Protein AF-A0AAN6RJF8-F1 (afdb_monomer)

Radius of gyration: 37.93 Å; Cα contacts (8 Å, |Δi|>4): 288; chains: 1; bounding box: 96×67×134 Å

Nearest PDB structures (foldseek):
  6ixe-assembly1_A  TM=3.660E-01  e=4.365E+00  Homo sapiens
  8i4v-assembly1_B  TM=2.829E-01  e=4.608E+00  Saccharomyces cerevisiae S288C
  8i7o-assembly1_C7  TM=2.568E-01  e=8.845E+00  Mus musculus

Secondary structure (DSSP, 8-state):
--PPPP----------------------------------PPPPPPP-SPPPHHHHHHHHTS-HHHHHHHHHHHHHHHHHHHHHHHHHHHHHHHHHHHHHHHHHHHTTTSSGGGHHHHHHHHHHHHHHHHHHHHHHHHHHHHHHHHHHHHHHHHHHHHHHHHHHHHHHHHHHHHHHHHHHHHHHHHHHT--S-------SPSPPPPTT-----PPPHHHHHHHHHHHHHHHHHTS-HIIIIIT-HHHHHHHHHHHHHHHTTSSPPPPGGGG-BTTBSPPTTTT------S-----------------SB-TTT-SBPSSEEEESSSS-EEEHHHHHHHHHH---B-TTS-B-EE-SSTT---EE-GGGEEE-HHHHHHHHHHHHHHHHHHHHHHHHTTTT--PPP----------------------

Solvent-accessible surface area (backbone atoms only — not comparable to full-atom values): 26946 Å² total; per-residue (Å²): 137,88,82,82,86,85,81,89,88,85,80,90,85,84,90,83,87,85,87,82,89,84,85,90,86,90,78,94,74,86,84,75,94,78,74,88,70,83,76,77,72,76,79,87,75,60,42,63,69,62,79,49,72,70,53,53,50,53,55,70,66,64,62,66,64,64,41,53,49,48,40,54,49,24,52,55,49,43,52,49,46,38,51,51,51,25,53,54,36,42,53,50,48,54,49,50,54,52,50,55,55,50,47,62,38,39,78,71,71,43,80,59,90,55,47,68,62,54,56,51,51,48,55,55,48,52,54,52,48,53,53,50,50,54,52,44,52,53,49,43,53,51,31,52,51,51,32,52,50,37,52,43,52,53,54,34,52,51,49,46,63,72,43,45,59,64,49,40,48,51,52,50,52,51,45,52,50,50,54,54,54,52,57,53,54,66,55,68,76,61,80,74,92,74,93,75,87,74,69,95,63,83,71,85,73,52,92,84,70,72,67,52,73,42,86,39,72,67,52,56,43,51,53,49,42,47,51,57,46,52,60,57,69,70,47,51,67,42,75,64,38,40,78,30,67,68,52,42,50,35,51,53,42,45,44,42,36,72,47,47,87,80,55,82,83,74,60,52,74,64,58,33,47,102,88,38,70,52,60,94,76,65,80,55,95,81,70,92,81,88,86,87,90,81,86,91,79,93,72,78,79,70,83,81,79,78,74,68,50,16,86,84,75,72,39,70,57,86,49,39,24,29,40,80,87,47,99,53,60,33,34,48,71,60,54,52,50,48,26,71,69,37,88,46,61,47,99,87,73,48,45,24,30,64,43,87,55,89,95,42,84,54,75,40,38,76,88,41,49,40,79,36,68,64,62,52,47,54,50,52,54,50,52,50,52,53,51,51,52,52,56,54,54,63,61,63,70,69,76,75,72,85,72,82,84,82,88,81,88,81,92,77,89,82,81,87,78,89,84,82,89,83,87,85,84,90,131

Sequence (427 aa):
MSSRRRQSTAMNTPSRSSATVISGSSGPRRVAVGSTEDVELPPYRKPSHTLTDAAKTKLRELNDRAIGQSKENSRKAGDRITEAAALVLDALRDRQEAVAKERTKWDKGIDLDNREDEEGQLVFLEEQVDDYMKKSEEAMRAVIDNDMAAQRIEDSLKWLRDHAPGQLERDFASQRTQLQSQARRTQTDNSDGTQVSVGPTPGPTPLDGSRPSLTGTSEMYAEYVNRRRDEYTSISFSGRYSRNEAYTNFKKMVHDAKYGDDRPLPHPDTWFTETGSPAPGVTGHGTNDDDDDDDDDDIVVERATTSIRCPLTFQSFKEPFTSSKCPHTFEQHAIFELIRKSSVRLRGGEKAVTCPVTGCDQLLTVNDLRKDPIIVRKIKRMQREEARKAEELDAEDEDFSISPQPNRASQAQIKMSSSSRLQAPLA

InterPro domains:
  IPR004181 Zinc finger, MIZ-type [PF11789] (297-361)
  IPR004181 Zinc finger, MIZ-type [PS51044] (295-384)
  IPR004181 Zinc finger, MIZ-type [cd16651] (308-381)
  IPR013083 Zinc finger, RING/FYVE/PHD-type [G3DSA:3.30.40.10] (3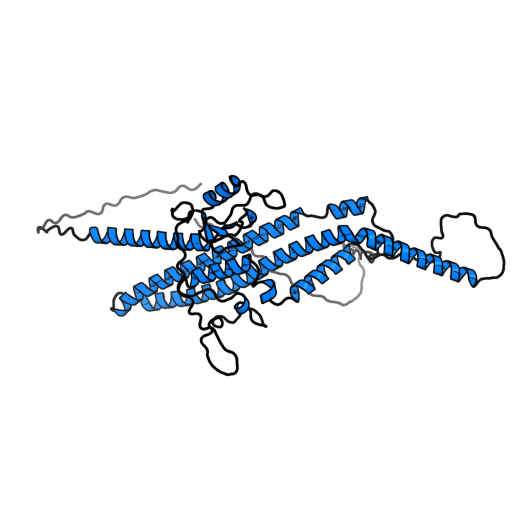02-396)
  IPR026846 E3 SUMO-protein ligase Nse2 (Mms21) [PTHR21330] (35-391)

Foldseek 3Di:
DDDDDDDDDDDDDDDDDDDDDDDDDDDDDDDDPDDPPPPPDPPDAFDQAFDDPVNLVVLVVPDPPVLVVQLVVLVVQLVVLLVVLLVLLLVLVVLVVVLVVVVVCVVVVHPVPCNVVSVVVSVVSVVVSVVSNVVSLVSNLVSLVSNLLSVLLVVLSVCLSVPVRVVQVVQSVVVVVVVVVVVVVVVVVPPPDDDDPDDPDPDDCPPVNDGRRGQDSVNSSVVSSVVSVVVQVPDAPLRRQLPDPSNVLSQVSNCCSNQNLNDDRQRSNQQADRVGGPDVPPSDPPDDDDDDDDDDDPPPPDRDDDDQAAPQPRHGEPWWKAFPFDRHIHHPVRLVVVQVPAPDADDPRFGWDADPDPPGRDTDGPVRIDTDVSSVVVVVVVVVVVVVVVVVVVVVVVPPPPDDDDDDDDDDDDDDDDDDDDDDDDD

Organism: NCBI:txid1892770

Mean predicted aligned error: 16.49 Å

Structure (mmCIF, N/CA/C/O backbone):
data_AF-A0AAN6RJF8-F1
#
_entry.id   AF-A0AAN6RJF8-F1
#
loop_
_atom_site.group_PDB
_atom_site.id
_atom_site.type_symbol
_atom_site.label_atom_id
_atom_site.label_alt_id
_atom_site.label_comp_id
_atom_site.label_asym_id
_atom_site.label_entity_id
_atom_site.label_seq_id
_atom_site.pdbx_PDB_ins_code
_atom_site.Cartn_x
_atom_site.Cartn_y
_atom_site.Cartn_z
_atom_site.occupancy
_atom_site.B_iso_or_equiv
_atom_site.auth_seq_id
_atom_site.auth_comp_id
_atom_site.auth_asym_id
_atom_site.auth_atom_id
_atom_site.pdbx_PDB_model_num
ATOM 1 N N . MET A 1 1 ? 28.343 -2.638 43.972 1.00 41.00 1 MET A N 1
ATOM 2 C CA . MET A 1 1 ? 29.067 -2.977 42.730 1.00 41.00 1 MET A CA 1
ATOM 3 C C . MET A 1 1 ? 28.350 -2.285 41.590 1.00 41.00 1 MET A C 1
ATOM 5 O O . MET A 1 1 ? 27.262 -2.697 41.222 1.00 41.00 1 MET A O 1
ATOM 9 N N . SER A 1 2 ? 28.900 -1.160 41.140 1.00 36.62 2 SER A N 1
ATOM 10 C CA . SER A 1 2 ? 28.304 -0.307 40.110 1.00 36.62 2 SER A CA 1
ATOM 11 C C . SER A 1 2 ? 28.815 -0.730 38.738 1.00 36.62 2 SER A C 1
ATOM 13 O O . SER A 1 2 ? 30.004 -0.575 38.460 1.00 36.62 2 SER A O 1
ATOM 15 N N . SER A 1 3 ? 27.941 -1.241 37.873 1.00 36.78 3 SER A N 1
ATOM 16 C CA . SER A 1 3 ? 28.262 -1.503 36.469 1.00 36.78 3 SER A CA 1
ATOM 17 C C . SER A 1 3 ? 27.795 -0.332 35.598 1.00 36.78 3 SER A C 1
ATOM 19 O O . SER A 1 3 ? 26.637 0.080 35.591 1.00 36.78 3 SER A O 1
ATOM 21 N N . ARG A 1 4 ? 28.773 0.266 34.914 1.00 38.62 4 ARG A N 1
ATOM 22 C CA . ARG A 1 4 ? 28.665 1.477 34.098 1.00 38.62 4 ARG A CA 1
ATOM 23 C C . ARG A 1 4 ? 27.976 1.186 32.762 1.00 38.62 4 ARG A C 1
ATOM 25 O O . ARG A 1 4 ? 28.413 0.309 32.022 1.00 38.62 4 ARG A O 1
ATOM 32 N N . ARG A 1 5 ? 26.976 2.004 32.420 1.00 34.19 5 ARG A N 1
ATOM 33 C CA . ARG A 1 5 ? 26.456 2.174 31.054 1.00 34.19 5 ARG A CA 1
ATOM 34 C C . ARG A 1 5 ? 27.504 2.902 30.200 1.00 34.19 5 ARG A C 1
ATOM 36 O O . ARG A 1 5 ? 28.011 3.941 30.615 1.00 34.19 5 ARG A O 1
ATOM 43 N N . ARG A 1 6 ? 27.820 2.375 29.013 1.00 36.59 6 ARG A N 1
ATOM 44 C CA . ARG A 1 6 ? 28.568 3.090 27.964 1.00 36.59 6 ARG A CA 1
ATOM 45 C C . ARG A 1 6 ? 27.560 3.726 27.007 1.00 36.59 6 ARG A C 1
ATOM 47 O O . ARG A 1 6 ? 26.787 3.006 26.387 1.00 36.59 6 ARG A O 1
ATOM 54 N N . GLN A 1 7 ? 27.573 5.051 26.904 1.00 34.94 7 GLN A N 1
ATOM 55 C CA . GLN A 1 7 ? 26.915 5.801 25.834 1.00 34.94 7 GLN A CA 1
ATOM 56 C C . GLN A 1 7 ? 27.998 6.332 24.893 1.00 34.94 7 GLN A C 1
ATOM 58 O O . GLN A 1 7 ? 29.001 6.882 25.348 1.00 34.94 7 GLN A O 1
ATOM 63 N N . SER A 1 8 ? 27.805 6.115 23.596 1.00 36.53 8 SER A N 1
ATOM 64 C CA . SER A 1 8 ? 28.681 6.593 22.530 1.00 36.53 8 SER A CA 1
ATOM 65 C C . SER A 1 8 ? 28.270 8.006 22.121 1.00 36.53 8 SER A C 1
ATOM 67 O O . SER A 1 8 ? 27.115 8.241 21.779 1.00 36.53 8 SER A O 1
ATOM 69 N N . THR A 1 9 ? 29.221 8.935 22.140 1.00 35.50 9 THR A N 1
ATOM 70 C CA . THR A 1 9 ? 29.076 10.319 21.677 1.00 35.50 9 THR A CA 1
ATOM 71 C C . THR A 1 9 ? 29.730 10.473 20.306 1.00 35.50 9 THR A C 1
ATOM 73 O O . THR A 1 9 ? 30.953 10.390 20.202 1.00 35.50 9 THR A O 1
ATOM 76 N N . ALA A 1 10 ? 28.942 10.735 19.267 1.00 32.00 10 ALA A N 1
ATOM 77 C CA . ALA A 1 10 ? 29.440 11.290 18.012 1.00 32.00 10 ALA A CA 1
ATOM 78 C C . ALA A 1 10 ? 28.406 12.290 17.481 1.00 32.00 10 ALA A C 1
ATOM 80 O O . ALA A 1 10 ? 27.267 11.925 17.207 1.00 32.00 10 ALA A O 1
ATOM 81 N N . MET A 1 11 ? 28.813 13.556 17.404 1.00 34.03 11 MET A N 1
ATOM 82 C CA . MET A 1 11 ? 28.054 14.673 16.843 1.00 34.03 11 MET A CA 1
ATOM 83 C C . MET A 1 11 ? 28.768 15.213 15.599 1.00 34.03 11 MET A C 1
ATOM 85 O O . MET A 1 11 ? 29.987 15.103 15.469 1.00 34.03 11 MET A O 1
ATOM 89 N N . ASN A 1 12 ? 27.941 15.781 14.722 1.00 30.94 12 ASN A N 1
ATOM 90 C CA . ASN A 1 12 ? 28.186 16.329 13.388 1.00 30.94 12 ASN A CA 1
ATOM 91 C C . ASN A 1 12 ? 29.358 17.315 13.259 1.00 30.94 12 ASN A C 1
ATOM 93 O O . ASN A 1 12 ? 29.600 18.136 14.141 1.00 30.94 12 ASN A O 1
ATOM 97 N N . THR A 1 13 ? 29.957 17.352 12.067 1.00 33.59 13 THR A N 1
ATOM 98 C CA . THR A 1 13 ? 30.764 18.482 11.585 1.00 33.59 13 THR A CA 1
ATOM 99 C C . THR A 1 13 ? 30.088 19.164 10.386 1.00 33.59 13 THR A C 1
ATOM 101 O O . THR A 1 13 ? 29.632 18.475 9.472 1.00 33.59 13 THR A O 1
ATOM 104 N N . PRO A 1 14 ? 30.017 20.510 10.358 1.00 35.81 14 PRO A N 1
ATOM 105 C CA . PRO A 1 14 ? 29.601 21.271 9.191 1.00 35.81 14 PRO A CA 1
ATOM 106 C C . PRO A 1 14 ? 30.795 21.808 8.386 1.00 35.81 14 PRO A C 1
ATOM 108 O O . PRO A 1 14 ? 31.894 22.038 8.888 1.00 35.81 14 PRO A O 1
ATOM 111 N N . SER A 1 15 ? 30.508 22.044 7.112 1.00 39.16 15 SER A N 1
ATOM 112 C CA . SER A 1 15 ? 31.285 22.727 6.078 1.00 39.16 15 SER A CA 1
ATOM 113 C C . SER A 1 15 ? 31.566 24.205 6.373 1.00 39.16 15 SER A C 1
ATOM 115 O O . SER A 1 15 ? 30.646 24.907 6.797 1.00 39.16 15 SER A O 1
ATOM 117 N N . ARG A 1 16 ? 32.748 24.722 5.989 1.00 30.44 16 ARG A N 1
ATOM 118 C CA . ARG A 1 16 ? 32.872 26.073 5.403 1.00 30.44 16 ARG A CA 1
ATOM 119 C C . ARG A 1 16 ? 34.240 26.383 4.780 1.00 30.44 16 ARG A C 1
ATOM 121 O O . ARG A 1 16 ? 35.288 26.018 5.296 1.00 30.44 16 ARG A O 1
ATOM 128 N N . SER A 1 17 ? 34.141 27.104 3.671 1.00 34.91 17 SER A N 1
ATOM 129 C CA . SER A 1 17 ? 35.144 27.731 2.811 1.00 34.91 17 SER A CA 1
ATOM 130 C C . SER A 1 17 ? 36.029 28.748 3.537 1.00 34.91 17 SER A C 1
ATOM 132 O O . SER A 1 17 ? 35.565 29.360 4.497 1.00 34.91 17 SER A O 1
ATOM 134 N N . SER A 1 18 ? 37.220 29.046 3.001 1.00 30.62 18 SER A N 1
ATOM 135 C CA . SER A 1 18 ? 37.802 30.403 3.014 1.00 30.62 18 SER A CA 1
ATOM 136 C C . SER A 1 18 ? 38.970 30.544 2.039 1.00 30.62 18 SER A C 1
ATOM 138 O O . SER A 1 18 ? 39.808 29.657 1.905 1.00 30.62 18 SER A O 1
ATOM 140 N N . ALA A 1 19 ? 38.987 31.691 1.368 1.00 29.66 19 ALA A N 1
ATOM 141 C CA . ALA A 1 19 ? 40.028 32.162 0.476 1.00 29.66 19 ALA A CA 1
ATOM 142 C C . ALA A 1 19 ? 41.112 32.967 1.224 1.00 29.66 19 ALA A C 1
ATOM 144 O O . ALA A 1 19 ? 40.886 33.467 2.324 1.00 29.66 19 ALA A O 1
ATOM 145 N N . THR A 1 20 ? 42.216 33.176 0.500 1.00 29.23 20 THR A N 1
ATOM 146 C CA . THR A 1 20 ? 43.108 34.352 0.524 1.00 29.23 20 THR A CA 1
ATOM 147 C C . THR A 1 20 ? 44.430 34.278 1.310 1.00 29.23 20 THR A C 1
ATOM 149 O O . THR A 1 20 ? 44.488 34.507 2.509 1.00 29.23 20 THR A O 1
ATOM 152 N N . VAL A 1 21 ? 45.493 34.007 0.532 1.00 32.34 21 VAL A N 1
ATOM 153 C CA . VAL A 1 21 ? 46.765 34.754 0.335 1.00 32.34 21 VAL A CA 1
ATOM 154 C C . VAL A 1 21 ? 47.452 35.409 1.550 1.00 32.34 21 VAL A C 1
ATOM 156 O O . VAL A 1 21 ? 46.887 36.305 2.162 1.00 32.34 21 VAL A O 1
ATOM 159 N N . ILE A 1 22 ? 48.739 35.081 1.774 1.00 29.31 22 ILE A N 1
ATOM 160 C CA . ILE A 1 22 ? 49.901 36.008 1.724 1.00 29.31 22 ILE A CA 1
ATOM 161 C C . ILE A 1 22 ? 51.229 35.225 1.776 1.00 29.31 22 ILE A C 1
ATOM 163 O O . ILE A 1 22 ? 51.397 34.256 2.511 1.00 29.31 22 ILE A O 1
ATOM 167 N N . SER A 1 23 ? 52.151 35.677 0.929 1.00 32.28 23 SER A N 1
ATOM 168 C CA . SER A 1 23 ? 53.489 35.174 0.626 1.00 32.28 23 SER A CA 1
ATOM 169 C C . SER A 1 23 ? 54.519 35.227 1.766 1.00 32.28 23 SER A C 1
ATOM 171 O O . SER A 1 23 ? 54.575 36.197 2.513 1.00 32.28 23 SER A O 1
ATOM 173 N N . GLY A 1 24 ? 55.475 34.287 1.710 1.00 30.91 24 GLY A N 1
ATOM 174 C CA . GLY A 1 24 ? 56.903 34.626 1.598 1.00 30.91 24 GLY A CA 1
ATOM 175 C C . GLY A 1 24 ? 57.813 34.414 2.816 1.00 30.91 24 GLY A C 1
ATOM 176 O O . GLY A 1 24 ? 57.967 35.309 3.637 1.00 30.91 24 GLY A O 1
ATOM 177 N N . SER A 1 25 ? 58.544 33.293 2.855 1.00 30.56 25 SER A N 1
ATOM 178 C CA . SER A 1 25 ? 60.027 33.241 2.875 1.00 30.56 25 SER A CA 1
ATOM 179 C C . SER A 1 25 ? 60.560 31.862 3.301 1.00 30.56 25 SER A C 1
ATOM 181 O O . SER A 1 25 ? 59.915 31.097 4.012 1.00 30.56 25 SER A O 1
ATOM 183 N N . SER A 1 26 ? 61.727 31.528 2.754 1.00 42.31 26 SER A N 1
ATOM 184 C CA . SER A 1 26 ? 62.276 30.186 2.560 1.00 42.31 26 SER A CA 1
ATOM 185 C C . SER A 1 26 ? 62.943 29.545 3.784 1.00 42.31 26 SER A C 1
ATOM 187 O O . SER A 1 26 ? 63.696 30.189 4.507 1.00 42.31 26 SER A O 1
ATOM 189 N N . GLY A 1 27 ? 62.800 28.221 3.899 1.00 32.09 27 GLY A N 1
ATOM 190 C CA . GLY A 1 27 ? 63.659 27.339 4.698 1.00 32.09 27 GLY A CA 1
ATOM 191 C C . GLY A 1 27 ? 63.389 25.859 4.364 1.00 32.09 27 GLY A C 1
ATOM 192 O O . GLY A 1 27 ? 62.227 25.498 4.181 1.00 32.09 27 GLY A O 1
ATOM 193 N N . PRO A 1 28 ? 64.408 24.985 4.229 1.00 47.28 28 PRO A N 1
ATOM 194 C CA . PRO A 1 28 ? 64.231 23.668 3.624 1.00 47.28 28 PRO A CA 1
ATOM 195 C C . PRO A 1 28 ? 63.848 22.616 4.670 1.00 47.28 28 PRO A C 1
ATOM 197 O O . PRO A 1 28 ? 64.612 22.340 5.598 1.00 47.28 28 PRO A O 1
ATOM 200 N N . ARG A 1 29 ? 62.690 21.961 4.513 1.00 37.16 29 ARG A N 1
ATOM 201 C CA . ARG A 1 29 ? 62.406 20.723 5.253 1.00 37.16 29 ARG A CA 1
ATOM 202 C C . ARG A 1 29 ? 61.344 19.862 4.570 1.00 37.16 29 ARG A C 1
ATOM 204 O O . ARG A 1 29 ? 60.226 20.307 4.368 1.00 37.16 29 ARG A O 1
ATOM 211 N N . ARG A 1 30 ? 61.750 18.623 4.257 1.00 44.97 30 ARG A N 1
ATOM 212 C CA . ARG A 1 30 ? 60.954 17.404 4.000 1.00 44.97 30 ARG A CA 1
ATOM 213 C C . ARG A 1 30 ? 59.511 17.635 3.522 1.00 44.97 30 ARG A C 1
ATOM 215 O O . ARG A 1 30 ? 58.618 17.805 4.345 1.00 44.97 30 ARG A O 1
ATOM 222 N N . VAL A 1 31 ? 59.274 17.508 2.217 1.00 39.69 31 VAL A N 1
ATOM 223 C CA . VAL A 1 31 ? 57.906 17.446 1.686 1.00 39.69 31 VAL A CA 1
ATOM 224 C C . VAL A 1 31 ? 57.404 16.009 1.787 1.00 39.69 31 VAL A C 1
ATOM 226 O O . VAL A 1 31 ? 57.892 15.103 1.114 1.00 39.69 31 VAL A O 1
ATOM 229 N N . ALA A 1 32 ? 56.456 15.820 2.700 1.00 41.59 32 ALA A N 1
ATOM 230 C CA . ALA A 1 32 ? 55.579 14.668 2.755 1.00 41.59 32 ALA A CA 1
ATOM 231 C C . ALA A 1 32 ? 54.786 14.583 1.444 1.00 41.59 32 ALA A C 1
ATOM 233 O O . ALA A 1 32 ? 54.193 15.567 1.009 1.00 41.59 32 ALA A O 1
ATOM 234 N N . VAL A 1 33 ? 54.787 13.409 0.817 1.00 44.66 33 VAL A N 1
ATOM 235 C CA . VAL A 1 33 ? 53.944 13.107 -0.343 1.00 44.66 33 VAL A CA 1
ATOM 236 C C . VAL A 1 33 ? 52.505 13.022 0.158 1.00 44.66 33 VAL A C 1
ATOM 238 O O . VAL A 1 33 ? 52.091 12.020 0.735 1.00 44.66 33 VAL A O 1
ATOM 241 N N . GLY A 1 34 ? 51.785 14.126 0.012 1.00 49.22 34 GLY A N 1
ATOM 242 C CA . GLY A 1 34 ? 50.397 14.280 0.412 1.00 49.22 34 GLY A CA 1
ATOM 243 C C . GLY A 1 34 ? 49.749 15.377 -0.415 1.00 49.22 34 GLY A C 1
ATOM 244 O O . GLY A 1 34 ? 49.727 16.533 -0.009 1.00 49.22 34 GLY A O 1
ATOM 245 N N . SER A 1 35 ? 49.218 14.996 -1.569 1.00 43.91 35 SER A N 1
ATOM 246 C CA . SER A 1 35 ? 48.208 15.755 -2.298 1.00 43.91 35 SER A CA 1
ATOM 247 C C . SER A 1 35 ? 47.303 14.736 -2.977 1.00 43.91 35 SER A C 1
ATOM 249 O O . SER A 1 35 ? 47.696 14.085 -3.941 1.00 43.91 35 SER A O 1
ATOM 251 N N . THR A 1 36 ? 46.105 14.549 -2.427 1.00 52.03 36 THR A N 1
ATOM 252 C CA . THR A 1 36 ? 44.966 14.049 -3.193 1.00 52.03 36 THR A CA 1
ATOM 253 C C . THR A 1 36 ? 44.717 15.078 -4.283 1.00 52.03 36 THR A C 1
ATOM 255 O O . THR A 1 36 ? 44.088 16.104 -4.034 1.00 52.03 36 THR A O 1
ATOM 258 N N . GLU A 1 37 ? 45.311 14.860 -5.452 1.00 58.00 37 GLU A N 1
ATOM 259 C CA . GLU A 1 37 ? 44.868 15.538 -6.658 1.00 58.00 37 GLU A CA 1
ATOM 260 C C . GLU A 1 37 ? 43.373 15.235 -6.797 1.00 58.00 37 GLU A C 1
ATOM 262 O O . GLU A 1 37 ? 42.974 14.067 -6.808 1.00 58.00 37 GLU A O 1
ATOM 267 N N . ASP A 1 38 ? 42.543 16.278 -6.835 1.00 59.53 38 ASP A N 1
ATOM 268 C CA . ASP A 1 38 ? 41.212 16.177 -7.421 1.00 59.53 38 ASP A CA 1
ATOM 269 C C . ASP A 1 38 ? 41.430 15.722 -8.866 1.00 59.53 38 ASP A C 1
ATOM 271 O O . ASP A 1 38 ? 41.758 16.515 -9.749 1.00 59.53 38 ASP A O 1
ATOM 275 N N . VAL A 1 39 ? 41.352 14.410 -9.093 1.00 69.31 39 VAL A N 1
ATOM 276 C CA . VAL A 1 39 ? 41.409 13.828 -10.429 1.00 69.31 39 VAL A CA 1
ATOM 277 C C . VAL A 1 39 ? 40.108 14.223 -11.113 1.00 69.31 39 VAL A C 1
ATOM 279 O O . VAL A 1 39 ? 39.098 13.525 -11.007 1.00 69.31 39 VAL A O 1
ATOM 282 N N . GLU A 1 40 ? 40.115 15.377 -11.776 1.00 77.06 40 GLU A N 1
ATOM 283 C CA . GLU A 1 40 ? 39.013 15.810 -12.621 1.00 77.06 40 GLU A CA 1
ATOM 284 C C . GLU A 1 40 ? 38.859 14.773 -13.740 1.00 77.06 40 GLU A C 1
ATOM 286 O O . GLU A 1 40 ? 39.711 14.626 -14.622 1.00 77.06 40 GLU A O 1
ATOM 291 N N . LEU A 1 41 ? 37.804 13.959 -13.638 1.00 81.00 41 LEU A N 1
ATOM 292 C CA . LEU A 1 41 ? 37.512 12.937 -14.633 1.00 81.00 41 LEU A CA 1
ATOM 293 C C . LEU A 1 41 ? 37.301 13.622 -15.987 1.00 81.00 41 LEU A C 1
ATOM 295 O O . LEU A 1 41 ? 36.639 14.662 -16.049 1.00 81.00 41 LEU A O 1
ATOM 299 N N . PRO A 1 42 ? 37.815 13.044 -17.087 1.00 83.00 42 PRO A N 1
ATOM 300 C CA . PRO A 1 42 ? 37.590 13.610 -18.402 1.00 83.00 42 PRO A CA 1
ATOM 301 C C . PRO A 1 42 ? 36.083 13.719 -18.675 1.00 83.00 42 PRO A C 1
ATOM 303 O O . PRO A 1 42 ? 35.312 12.851 -18.242 1.00 83.00 42 PRO A O 1
ATOM 306 N N . PRO A 1 43 ? 35.650 14.752 -19.417 1.00 81.00 43 PRO A N 1
ATOM 307 C CA . PRO A 1 43 ? 34.243 14.946 -19.725 1.00 81.00 43 PRO A CA 1
ATOM 308 C C . PRO A 1 43 ? 33.684 13.704 -20.420 1.00 81.00 43 PRO A C 1
ATOM 310 O O . PRO A 1 43 ? 34.308 13.134 -21.322 1.00 81.00 43 PRO A O 1
ATOM 313 N N . TYR A 1 44 ? 32.498 13.275 -19.986 1.00 80.75 44 TYR A N 1
ATOM 314 C CA . TYR A 1 44 ? 31.849 12.090 -20.531 1.00 80.75 44 TYR A CA 1
ATOM 315 C C . TYR A 1 44 ? 31.677 12.221 -22.048 1.00 80.75 44 TYR A C 1
ATOM 317 O O . TYR A 1 44 ? 31.053 13.160 -22.547 1.00 80.75 44 TYR A O 1
ATOM 325 N N . ARG A 1 45 ? 32.211 11.245 -22.790 1.00 82.62 45 ARG A N 1
ATOM 326 C CA . ARG A 1 45 ? 32.070 11.177 -24.243 1.00 82.62 45 ARG A CA 1
ATOM 327 C C . ARG A 1 45 ? 30.941 10.222 -24.611 1.00 82.62 45 ARG A C 1
ATOM 329 O O . ARG A 1 45 ? 30.973 9.049 -24.238 1.00 82.62 45 ARG A O 1
ATOM 336 N N . LYS A 1 46 ? 29.978 10.718 -25.392 1.00 86.50 46 LYS A N 1
ATOM 337 C CA . LYS A 1 46 ? 28.858 9.917 -25.897 1.00 86.50 46 LYS A CA 1
ATOM 338 C C . LYS A 1 46 ? 29.346 8.724 -26.742 1.00 86.50 46 LYS A C 1
ATOM 340 O O . LYS A 1 46 ? 30.368 8.843 -27.432 1.00 86.50 46 LYS A O 1
ATOM 345 N N . PRO A 1 47 ? 28.645 7.573 -26.702 1.00 87.19 47 PRO A N 1
ATOM 346 C CA . PRO A 1 47 ? 28.989 6.418 -27.522 1.00 87.19 47 PRO A CA 1
ATOM 347 C C . PRO A 1 47 ? 29.005 6.769 -29.010 1.00 87.19 47 PRO A C 1
ATOM 349 O O . PRO A 1 47 ? 28.124 7.464 -29.501 1.00 87.19 47 PRO A O 1
ATOM 352 N N . SER A 1 48 ? 29.997 6.260 -29.739 1.00 86.69 48 SER A N 1
ATOM 353 C CA . SER A 1 48 ? 30.110 6.478 -31.192 1.00 86.69 48 SER A CA 1
ATOM 354 C C . SER A 1 48 ? 29.691 5.278 -32.035 1.00 86.69 48 SER A C 1
ATOM 356 O O . SER A 1 48 ? 29.612 5.383 -33.255 1.00 86.69 48 SER A O 1
ATOM 358 N N . HIS A 1 49 ? 29.403 4.147 -31.392 1.00 87.00 49 HIS A N 1
ATOM 359 C CA . HIS A 1 49 ? 29.010 2.897 -32.029 1.00 87.00 49 HIS A CA 1
ATOM 360 C C . HIS A 1 49 ? 27.832 2.261 -31.291 1.00 87.00 49 HIS A C 1
ATOM 362 O O . HIS A 1 49 ? 27.582 2.557 -30.121 1.00 87.00 49 HIS A O 1
ATOM 368 N N . THR A 1 50 ? 27.115 1.390 -31.998 1.00 90.50 50 THR A N 1
ATOM 369 C CA . THR A 1 50 ? 25.962 0.647 -31.482 1.00 90.50 50 THR A CA 1
ATOM 370 C C . THR A 1 50 ? 26.372 -0.374 -30.417 1.00 90.50 50 THR A C 1
ATOM 372 O O . THR A 1 50 ? 27.554 -0.660 -30.208 1.00 90.50 50 THR A O 1
ATOM 375 N N . LEU A 1 51 ? 25.380 -0.945 -29.728 1.00 90.94 51 LEU A N 1
ATOM 376 C CA . LEU A 1 51 ? 25.617 -1.972 -28.715 1.00 90.94 51 LEU A CA 1
ATOM 377 C C . LEU A 1 51 ? 26.210 -3.241 -29.332 1.00 90.94 51 LEU A C 1
ATOM 379 O O . LEU A 1 51 ? 25.644 -3.811 -30.265 1.00 90.94 51 LEU A O 1
ATOM 383 N N . THR A 1 52 ? 27.309 -3.717 -28.751 1.00 93.19 52 THR A N 1
ATOM 384 C CA . THR A 1 52 ? 27.871 -5.038 -29.052 1.00 93.19 52 THR A CA 1
ATOM 385 C C . THR A 1 52 ? 26.985 -6.142 -28.478 1.00 93.19 52 THR A C 1
ATOM 387 O O . THR A 1 52 ? 26.256 -5.914 -27.512 1.00 93.19 52 THR A O 1
ATOM 390 N N . ASP A 1 53 ? 27.076 -7.364 -29.005 1.00 92.31 53 ASP A N 1
ATOM 391 C CA . ASP A 1 53 ? 26.298 -8.496 -28.477 1.00 92.31 53 ASP A CA 1
ATOM 392 C C . ASP A 1 53 ? 26.605 -8.771 -26.999 1.00 92.31 53 ASP A C 1
ATOM 394 O O . ASP A 1 53 ? 25.696 -9.012 -26.208 1.00 92.31 53 ASP A O 1
ATOM 398 N N . ALA A 1 54 ? 27.866 -8.611 -26.583 1.00 93.75 54 ALA A N 1
ATOM 399 C CA . ALA A 1 54 ? 28.250 -8.684 -25.175 1.00 93.75 54 ALA A CA 1
ATOM 400 C C . ALA A 1 54 ? 27.555 -7.607 -24.318 1.00 93.75 54 ALA A C 1
ATOM 402 O O . ALA A 1 54 ? 27.134 -7.887 -23.196 1.00 93.75 54 ALA A O 1
ATOM 403 N N . ALA A 1 55 ? 27.401 -6.381 -24.834 1.00 91.06 55 ALA A N 1
ATOM 404 C CA . ALA A 1 55 ? 26.669 -5.319 -24.146 1.00 91.06 55 ALA A CA 1
ATOM 405 C C . ALA A 1 55 ? 25.157 -5.598 -24.103 1.00 91.06 55 ALA A C 1
ATOM 407 O O . ALA A 1 55 ? 24.529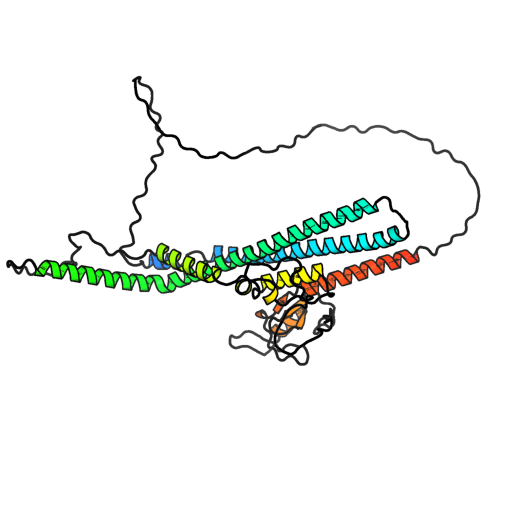 -5.366 -23.071 1.00 91.06 55 ALA A O 1
ATOM 408 N N . LYS A 1 56 ? 24.583 -6.156 -25.180 1.00 91.50 56 LYS A N 1
ATOM 409 C CA . LYS A 1 56 ? 23.178 -6.596 -25.229 1.00 91.50 56 LYS A CA 1
ATOM 410 C C . LYS A 1 56 ? 22.907 -7.685 -24.180 1.00 91.50 56 LYS A C 1
ATOM 412 O O . LYS A 1 56 ? 21.896 -7.611 -23.487 1.00 91.50 56 LYS A O 1
ATOM 417 N N . THR A 1 57 ? 23.817 -8.647 -24.004 1.00 91.19 57 THR A N 1
ATOM 418 C CA . THR A 1 57 ? 23.708 -9.681 -22.958 1.00 91.19 57 THR A CA 1
ATOM 419 C C . THR A 1 57 ? 23.793 -9.084 -21.555 1.00 91.19 57 THR A C 1
ATOM 421 O O . THR A 1 57 ? 22.898 -9.323 -20.750 1.00 91.19 57 THR A O 1
ATOM 424 N N . LYS A 1 58 ? 24.775 -8.215 -21.282 1.00 91.00 58 LYS A N 1
ATOM 425 C CA . LYS A 1 58 ? 24.883 -7.531 -19.979 1.00 91.00 58 LYS A CA 1
ATOM 426 C C . LYS A 1 58 ? 23.638 -6.718 -19.633 1.00 91.00 58 LYS A C 1
ATOM 428 O O . LYS A 1 58 ? 23.229 -6.679 -18.481 1.00 91.00 58 LYS A O 1
ATOM 433 N N . LEU A 1 59 ? 23.017 -6.087 -20.628 1.00 88.81 59 LEU A N 1
ATOM 434 C CA . LEU A 1 59 ? 21.780 -5.335 -20.442 1.00 88.81 59 LEU A CA 1
ATOM 435 C C . LEU A 1 59 ? 20.598 -6.250 -20.088 1.00 88.81 59 LEU A C 1
ATOM 437 O O . LEU A 1 59 ? 19.731 -5.865 -19.309 1.00 88.81 59 LEU A O 1
ATOM 441 N N . ARG A 1 60 ? 20.572 -7.482 -20.610 1.00 86.38 60 ARG A N 1
ATOM 442 C CA . ARG A 1 60 ? 19.583 -8.495 -20.208 1.00 86.38 60 ARG A CA 1
ATOM 443 C C . ARG A 1 60 ? 19.789 -8.965 -18.772 1.00 86.38 60 ARG A C 1
ATOM 445 O O . ARG A 1 60 ? 18.799 -9.202 -18.097 1.00 86.38 60 ARG A O 1
ATOM 452 N N . GLU A 1 61 ? 21.035 -9.036 -18.319 1.00 87.50 61 GLU A N 1
ATOM 453 C CA . GLU A 1 61 ? 21.421 -9.466 -16.969 1.00 87.50 61 GLU A CA 1
ATOM 454 C C . GLU A 1 61 ? 21.263 -8.375 -15.894 1.00 87.50 61 GLU A C 1
ATOM 456 O O . GLU A 1 61 ? 21.515 -8.638 -14.715 1.00 87.50 61 GLU A O 1
ATOM 461 N N . LEU A 1 62 ? 20.851 -7.153 -16.260 1.00 85.19 62 LEU A N 1
ATOM 462 C CA . LEU A 1 62 ? 20.646 -6.061 -15.307 1.00 85.19 62 LEU A CA 1
ATOM 463 C C . LEU A 1 62 ? 19.473 -6.349 -14.353 1.00 85.19 62 LEU A C 1
ATOM 465 O O . LEU A 1 62 ? 18.330 -6.005 -14.608 1.00 85.19 62 LEU A O 1
ATOM 469 N N . ASN A 1 63 ? 19.841 -6.950 -13.224 1.00 71.75 63 ASN A N 1
ATOM 470 C CA . ASN A 1 63 ? 19.246 -6.919 -11.888 1.00 71.75 63 ASN A CA 1
ATOM 471 C C . ASN A 1 63 ? 17.714 -7.019 -11.729 1.00 71.75 63 ASN A C 1
ATOM 473 O O . ASN A 1 63 ? 17.083 -6.124 -11.169 1.00 71.75 63 ASN A O 1
ATOM 477 N N . ASP A 1 64 ? 17.162 -8.198 -12.011 1.00 75.12 64 ASP A N 1
ATOM 478 C CA . ASP A 1 64 ? 15.789 -8.556 -11.615 1.00 75.12 64 ASP A CA 1
ATOM 479 C C . ASP A 1 64 ? 15.666 -8.884 -10.103 1.00 75.12 64 ASP A C 1
ATOM 481 O O . ASP A 1 64 ? 14.616 -8.700 -9.482 1.00 75.12 64 ASP A O 1
ATOM 485 N N . ARG A 1 65 ? 16.750 -9.349 -9.456 1.00 83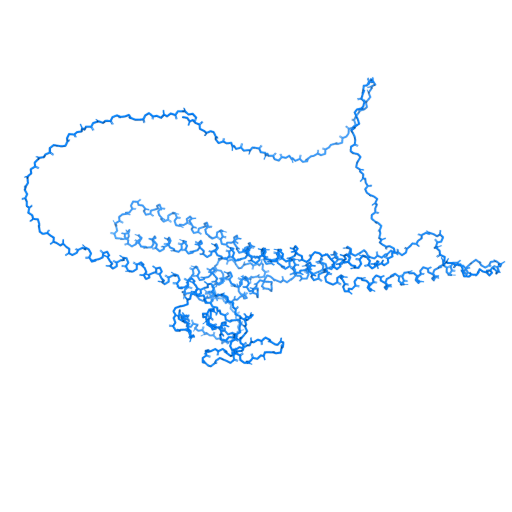.81 65 ARG A N 1
ATOM 486 C CA . ARG A 1 65 ? 16.703 -9.864 -8.071 1.00 83.81 65 ARG A CA 1
ATOM 487 C C . ARG A 1 65 ? 16.505 -8.771 -7.020 1.00 83.81 65 ARG A C 1
ATOM 489 O O . ARG A 1 65 ? 15.708 -8.965 -6.103 1.00 83.81 65 ARG A O 1
ATOM 496 N N . ALA A 1 66 ? 17.232 -7.655 -7.107 1.00 85.62 66 ALA A N 1
ATOM 497 C CA . ALA A 1 66 ? 17.088 -6.581 -6.119 1.00 85.62 66 ALA A CA 1
ATOM 498 C C . ALA A 1 66 ? 15.722 -5.891 -6.233 1.00 85.62 66 ALA A C 1
ATOM 500 O O . ALA A 1 66 ? 15.142 -5.515 -5.219 1.00 85.62 66 ALA A O 1
ATOM 501 N N . ILE A 1 67 ? 15.182 -5.789 -7.453 1.00 89.06 67 ILE A N 1
ATOM 502 C CA . ILE A 1 67 ? 13.833 -5.267 -7.701 1.00 89.06 67 ILE A CA 1
ATOM 503 C C . ILE A 1 67 ? 12.800 -6.176 -7.031 1.00 89.06 67 ILE A C 1
ATOM 505 O O . ILE A 1 67 ? 11.969 -5.692 -6.265 1.00 89.06 67 ILE A O 1
ATOM 509 N N . GLY A 1 68 ? 12.903 -7.495 -7.232 1.00 90.19 68 GLY A N 1
ATOM 510 C CA . GLY A 1 68 ? 12.029 -8.461 -6.562 1.00 90.19 68 GLY A CA 1
ATOM 511 C C . GLY A 1 68 ? 12.102 -8.375 -5.032 1.00 90.19 68 GLY A C 1
ATOM 512 O O . GLY A 1 68 ? 11.071 -8.395 -4.363 1.00 90.19 68 GLY A O 1
ATOM 513 N N . GLN A 1 69 ? 13.302 -8.201 -4.466 1.00 92.25 69 GLN A N 1
ATOM 514 C CA . GLN A 1 69 ? 13.470 -7.976 -3.024 1.00 92.25 69 GLN A CA 1
ATOM 515 C C . GLN A 1 69 ? 12.841 -6.660 -2.559 1.00 92.25 69 GLN A C 1
ATOM 517 O O . GLN A 1 69 ? 12.235 -6.629 -1.491 1.00 92.25 69 GLN A O 1
ATOM 522 N N . SER A 1 70 ? 12.956 -5.589 -3.347 1.00 92.19 70 SER A N 1
ATOM 523 C CA . SER A 1 70 ? 12.339 -4.300 -3.031 1.00 92.19 70 SER A CA 1
ATOM 524 C C . SER A 1 70 ? 10.819 -4.417 -2.957 1.00 92.19 70 SER A C 1
ATOM 526 O O . SER A 1 70 ? 10.241 -3.978 -1.969 1.00 92.19 70 SER A O 1
ATOM 528 N N . LYS A 1 71 ? 10.179 -5.068 -3.937 1.00 93.38 71 LYS A N 1
ATOM 529 C CA . LYS A 1 71 ? 8.722 -5.291 -3.940 1.00 93.38 71 LYS A CA 1
ATOM 530 C C . LYS A 1 71 ? 8.267 -6.139 -2.756 1.00 93.38 71 LYS A C 1
ATOM 532 O O . LYS A 1 71 ? 7.314 -5.802 -2.058 1.00 93.38 71 LYS A O 1
ATOM 537 N N . GLU A 1 72 ? 8.994 -7.220 -2.475 1.00 93.94 72 GLU A N 1
ATOM 538 C CA . GLU A 1 72 ? 8.717 -8.081 -1.322 1.00 93.94 72 GLU A CA 1
ATOM 539 C C . GLU A 1 72 ? 8.816 -7.314 0.004 1.00 93.94 72 GLU A C 1
ATOM 541 O O . GLU A 1 72 ? 7.984 -7.487 0.898 1.00 93.94 72 GLU A O 1
ATOM 546 N N . ASN A 1 73 ? 9.833 -6.461 0.136 1.00 94.81 73 ASN A N 1
ATOM 547 C CA . ASN A 1 73 ? 10.022 -5.624 1.312 1.00 94.81 73 ASN A CA 1
ATOM 548 C C . ASN A 1 73 ? 8.923 -4.565 1.430 1.00 94.81 73 ASN A C 1
ATOM 550 O O . ASN A 1 73 ? 8.412 -4.381 2.533 1.00 94.81 73 ASN A O 1
ATOM 554 N N . SER A 1 74 ? 8.523 -3.925 0.325 1.00 95.69 74 SER A N 1
ATOM 555 C CA . SER A 1 74 ? 7.394 -2.989 0.296 1.00 95.69 74 SER A CA 1
ATOM 556 C C . SER A 1 74 ? 6.105 -3.669 0.751 1.00 95.69 74 SER A C 1
ATOM 558 O O . SER A 1 74 ? 5.452 -3.183 1.669 1.00 95.69 74 SER A O 1
ATOM 560 N N . ARG A 1 75 ? 5.784 -4.854 0.218 1.00 94.31 75 ARG A N 1
ATOM 561 C CA . ARG A 1 75 ? 4.602 -5.618 0.643 1.00 94.31 75 ARG A CA 1
ATOM 562 C C . ARG A 1 75 ? 4.615 -5.902 2.147 1.00 94.31 75 ARG A C 1
ATOM 564 O O . ARG A 1 75 ? 3.679 -5.545 2.853 1.00 94.31 75 ARG A O 1
ATOM 571 N N . LYS A 1 76 ? 5.716 -6.465 2.657 1.00 95.88 76 LYS A N 1
ATOM 572 C CA . LYS A 1 76 ? 5.874 -6.755 4.094 1.00 95.88 76 LYS A CA 1
ATOM 573 C C . LYS A 1 76 ? 5.807 -5.503 4.965 1.00 95.88 76 LYS A C 1
ATOM 575 O O . LYS A 1 76 ? 5.348 -5.581 6.101 1.00 95.88 76 LYS A O 1
ATOM 580 N N . ALA A 1 77 ? 6.322 -4.374 4.485 1.00 97.12 77 ALA A N 1
ATOM 581 C CA . ALA A 1 77 ? 6.232 -3.109 5.200 1.00 97.12 77 ALA A CA 1
ATOM 582 C C . ALA A 1 77 ? 4.775 -2.636 5.285 1.00 97.12 77 ALA A C 1
ATOM 584 O O . ALA A 1 77 ? 4.332 -2.285 6.373 1.00 97.12 77 ALA A O 1
ATOM 585 N N . GLY A 1 78 ? 4.020 -2.712 4.184 1.00 96.19 78 GLY A N 1
ATOM 586 C CA . GLY A 1 78 ? 2.596 -2.372 4.158 1.00 96.19 78 GLY A CA 1
ATOM 587 C C . GLY A 1 78 ? 1.759 -3.239 5.102 1.00 96.19 78 GLY A C 1
ATOM 588 O O . GLY A 1 78 ? 0.955 -2.710 5.873 1.00 96.19 78 GLY A O 1
ATOM 589 N N . ASP A 1 79 ? 2.011 -4.551 5.120 1.00 93.69 79 ASP A N 1
ATOM 590 C CA . ASP A 1 79 ? 1.342 -5.484 6.038 1.00 93.69 79 ASP A CA 1
ATOM 591 C C . ASP A 1 79 ? 1.614 -5.122 7.507 1.00 93.69 79 ASP A C 1
ATOM 593 O O . ASP A 1 79 ? 0.689 -5.035 8.313 1.00 93.69 79 ASP A O 1
ATOM 597 N N . ARG A 1 80 ? 2.879 -4.840 7.854 1.00 96.25 80 ARG A N 1
ATOM 598 C CA . ARG A 1 80 ? 3.274 -4.469 9.224 1.00 96.25 80 ARG A CA 1
ATOM 599 C C . ARG A 1 80 ? 2.719 -3.121 9.661 1.00 96.25 80 ARG A C 1
ATOM 601 O O . ARG A 1 80 ? 2.333 -2.988 10.815 1.00 96.25 80 ARG A O 1
ATOM 608 N N . ILE A 1 81 ? 2.689 -2.131 8.767 1.00 96.56 81 ILE A N 1
ATOM 609 C CA . ILE A 1 81 ? 2.075 -0.825 9.046 1.00 96.56 81 ILE A CA 1
ATOM 610 C C . ILE A 1 81 ? 0.589 -1.017 9.348 1.00 96.56 81 ILE A C 1
ATOM 612 O O . ILE A 1 81 ? 0.086 -0.482 10.330 1.00 96.56 81 ILE A O 1
ATOM 616 N N . THR A 1 82 ? -0.091 -1.830 8.540 1.00 94.69 82 THR A N 1
ATOM 617 C CA . THR A 1 82 ? -1.516 -2.136 8.705 1.00 94.69 82 THR A CA 1
ATOM 618 C C . THR A 1 82 ? -1.800 -2.863 10.019 1.00 94.69 82 THR A C 1
ATOM 620 O O . THR A 1 82 ? -2.717 -2.484 10.743 1.00 94.69 82 THR A O 1
ATOM 623 N N . GLU A 1 83 ? -1.001 -3.877 10.356 1.00 92.38 83 GLU A N 1
ATOM 624 C CA . GLU A 1 83 ? -1.129 -4.618 11.614 1.00 92.38 83 GLU A CA 1
ATOM 625 C C . GLU A 1 83 ? -0.849 -3.729 12.831 1.00 92.38 83 GLU A C 1
ATOM 627 O O . GLU A 1 83 ? -1.626 -3.728 13.782 1.00 92.38 83 GLU A O 1
ATOM 632 N N . ALA A 1 84 ? 0.221 -2.933 12.800 1.00 95.56 84 ALA A N 1
ATOM 633 C CA . ALA A 1 84 ? 0.580 -2.066 13.916 1.00 95.56 84 ALA A CA 1
ATOM 634 C C . ALA A 1 84 ? -0.462 -0.956 14.144 1.00 95.56 84 ALA A C 1
ATOM 636 O O . ALA A 1 84 ? -0.847 -0.708 15.285 1.00 95.56 84 ALA A O 1
ATOM 637 N N . ALA A 1 85 ? -0.988 -0.359 13.068 1.00 95.19 85 ALA A N 1
ATOM 638 C CA . ALA A 1 85 ? -2.103 0.584 13.126 1.00 95.19 85 ALA A CA 1
ATOM 639 C C . ALA A 1 85 ? -3.350 -0.025 13.783 1.00 95.19 85 ALA A C 1
ATOM 641 O O . ALA A 1 85 ? -3.950 0.592 14.661 1.00 95.19 85 ALA A O 1
ATOM 642 N N . ALA A 1 86 ? -3.707 -1.253 13.399 1.00 91.00 86 ALA A N 1
ATOM 643 C CA . ALA A 1 86 ? -4.828 -1.969 13.999 1.00 91.00 86 ALA A CA 1
ATOM 644 C C . ALA A 1 86 ? -4.617 -2.210 15.498 1.00 91.00 86 ALA A C 1
ATOM 646 O O . ALA A 1 86 ? -5.490 -1.889 16.293 1.00 91.00 86 ALA A O 1
ATOM 647 N N . LEU A 1 87 ? -3.446 -2.729 15.883 1.00 91.75 87 LEU A N 1
ATOM 648 C CA . LEU A 1 87 ? -3.131 -3.063 17.273 1.00 91.75 87 LEU A CA 1
ATOM 649 C C . LEU A 1 87 ? -3.168 -1.842 18.195 1.00 91.75 87 LEU A C 1
ATOM 651 O O . LEU A 1 87 ? -3.656 -1.942 19.318 1.00 91.75 87 LEU A O 1
ATOM 655 N N . VAL A 1 88 ? -2.655 -0.701 17.733 1.00 94.94 88 VAL A N 1
ATOM 656 C CA . VAL A 1 88 ? -2.652 0.541 18.518 1.00 94.94 88 VAL A CA 1
ATOM 657 C C . VAL A 1 88 ? -4.075 1.070 18.714 1.00 94.94 88 VAL A C 1
ATOM 659 O O . VAL A 1 88 ? -4.426 1.470 19.821 1.00 94.94 88 VAL A O 1
ATOM 662 N N . LEU A 1 89 ? -4.909 1.031 17.671 1.00 93.94 89 LEU A N 1
ATOM 663 C CA . LEU A 1 89 ? -6.310 1.449 17.763 1.00 93.94 89 LEU A CA 1
ATOM 664 C C . LEU A 1 89 ? -7.147 0.502 18.630 1.00 93.94 89 LEU A C 1
ATOM 666 O O . LEU A 1 89 ? -7.935 0.974 19.444 1.00 93.94 89 LEU A O 1
ATOM 670 N N . ASP A 1 90 ? -6.941 -0.810 18.504 1.00 90.88 90 ASP A N 1
ATOM 671 C CA . ASP A 1 90 ? -7.598 -1.807 19.354 1.00 90.88 90 ASP A CA 1
ATOM 672 C C . ASP A 1 90 ? -7.229 -1.575 20.835 1.00 90.88 90 ASP A C 1
ATOM 674 O O . ASP A 1 90 ? -8.103 -1.556 21.697 1.00 90.88 90 ASP A O 1
ATOM 678 N N . ALA A 1 91 ? -5.951 -1.309 21.135 1.00 91.69 91 ALA A N 1
ATOM 679 C CA . ALA A 1 91 ? -5.501 -1.007 22.495 1.00 91.69 91 ALA A CA 1
ATOM 680 C C . ALA A 1 91 ? -6.084 0.308 23.046 1.00 91.69 91 ALA A C 1
ATOM 682 O O . ALA A 1 91 ? -6.428 0.380 24.229 1.00 91.69 91 ALA A O 1
ATOM 683 N N . LEU A 1 92 ? -6.217 1.344 22.206 1.00 94.19 92 LEU A N 1
ATOM 684 C CA . LEU A 1 92 ? -6.886 2.588 22.596 1.00 94.19 92 LEU A CA 1
ATOM 685 C C . LEU A 1 92 ? -8.351 2.328 22.947 1.00 94.19 92 LEU A C 1
ATOM 687 O O . LEU A 1 92 ? -8.825 2.804 23.976 1.00 94.19 92 LEU A O 1
ATOM 691 N N . ARG A 1 93 ? -9.049 1.545 22.123 1.00 90.56 93 ARG A N 1
ATOM 692 C CA . ARG A 1 93 ? -10.445 1.184 22.357 1.00 90.56 93 ARG A CA 1
ATOM 693 C C . ARG A 1 93 ? -10.614 0.406 23.662 1.00 90.56 93 ARG A C 1
ATOM 695 O O . ARG A 1 93 ? -11.488 0.748 24.452 1.00 90.56 93 ARG A O 1
ATOM 702 N N . ASP A 1 94 ? -9.759 -0.580 23.929 1.00 89.81 94 ASP A N 1
ATOM 703 C CA . ASP A 1 94 ? -9.787 -1.333 25.189 1.00 89.81 94 ASP A CA 1
ATOM 704 C C . ASP A 1 94 ? -9.608 -0.392 26.401 1.00 89.81 94 ASP A C 1
ATOM 706 O O . ASP A 1 94 ? -10.315 -0.512 27.406 1.00 89.81 94 ASP A O 1
ATOM 710 N N . ARG A 1 95 ? -8.713 0.605 26.298 1.00 93.75 95 ARG A N 1
ATOM 711 C CA . ARG A 1 95 ? -8.529 1.631 27.339 1.00 93.75 95 ARG A CA 1
ATOM 712 C C . ARG A 1 95 ? -9.746 2.552 27.469 1.00 93.75 95 ARG A C 1
ATOM 714 O O . ARG A 1 95 ? -10.134 2.851 28.596 1.00 93.75 95 ARG A O 1
ATOM 721 N N . GLN A 1 96 ? -10.361 2.973 26.365 1.00 93.06 96 GLN A N 1
ATOM 722 C CA . GLN A 1 96 ? -11.595 3.768 26.371 1.00 93.06 96 GLN A CA 1
ATOM 723 C C . GLN A 1 96 ? -12.749 3.009 27.038 1.00 93.06 96 GLN A C 1
ATOM 725 O O . GLN A 1 96 ? -13.441 3.575 27.880 1.00 93.06 96 GLN A O 1
ATOM 730 N N . GLU A 1 97 ? -12.927 1.722 26.722 1.00 91.00 97 GLU A N 1
ATOM 731 C CA . GLU A 1 97 ? -13.934 0.863 27.354 1.00 91.00 97 GLU A CA 1
ATOM 732 C C . GLU A 1 97 ? -13.671 0.707 28.865 1.00 91.00 97 GLU A C 1
ATOM 734 O O . GLU A 1 97 ? -14.611 0.762 29.660 1.00 91.00 97 GLU A O 1
ATOM 739 N N . ALA A 1 98 ? -12.407 0.569 29.286 1.00 91.31 98 ALA A N 1
ATOM 740 C CA . ALA A 1 98 ? -12.039 0.513 30.702 1.00 91.31 98 ALA A CA 1
ATOM 741 C C . ALA A 1 98 ? -12.365 1.823 31.445 1.00 91.31 98 ALA A C 1
ATOM 743 O O . ALA A 1 98 ? -13.039 1.784 32.472 1.00 91.31 98 ALA A O 1
ATOM 744 N N . VAL A 1 99 ? -11.974 2.983 30.898 1.00 93.19 99 VAL A N 1
ATOM 745 C CA . VAL A 1 99 ? -12.319 4.295 31.484 1.00 93.19 99 VAL A CA 1
ATOM 746 C C . VAL A 1 99 ? -13.828 4.504 31.506 1.00 93.19 99 VAL A C 1
ATOM 748 O O . VAL A 1 99 ? -14.359 5.022 32.482 1.00 93.19 99 VAL A O 1
ATOM 751 N N . ALA A 1 100 ? -14.551 4.084 30.465 1.00 92.19 100 ALA A N 1
ATOM 752 C CA . ALA A 1 100 ? -16.006 4.192 30.427 1.00 92.19 100 ALA A CA 1
ATOM 753 C C . ALA A 1 100 ? -16.670 3.393 31.559 1.00 92.19 100 ALA A C 1
ATOM 755 O O . ALA A 1 100 ? -17.629 3.875 32.160 1.00 92.19 100 ALA A O 1
ATOM 756 N N . LYS A 1 101 ? -16.143 2.209 31.902 1.00 90.69 101 LYS A N 1
ATOM 757 C CA . LYS A 1 101 ? -16.607 1.442 33.067 1.00 90.69 101 LYS A CA 1
ATOM 758 C C . LYS A 1 101 ? -16.311 2.167 34.378 1.00 90.69 101 LYS A C 1
ATOM 760 O O . LYS A 1 101 ? -17.218 2.283 35.201 1.00 90.69 101 LYS A O 1
ATOM 765 N N . GLU A 1 102 ? -15.100 2.691 34.562 1.00 90.69 102 GLU A N 1
ATOM 766 C CA . GLU A 1 102 ? -14.745 3.443 35.777 1.00 90.69 102 GLU A CA 1
ATOM 767 C C . GLU A 1 102 ? -15.568 4.730 35.925 1.00 90.69 102 GLU A C 1
ATOM 769 O O . GLU A 1 102 ? -16.065 5.015 37.013 1.00 90.69 102 GLU A O 1
ATOM 774 N N . ARG A 1 103 ? -15.870 5.427 34.821 1.00 90.75 103 ARG A N 1
ATOM 775 C CA . ARG A 1 103 ? -16.788 6.580 34.809 1.00 90.75 103 ARG A CA 1
ATOM 776 C C . ARG A 1 103 ? -18.137 6.256 35.436 1.00 90.75 103 ARG A C 1
ATOM 778 O O . ARG A 1 103 ? -18.619 7.029 36.257 1.00 90.75 103 ARG A O 1
ATOM 785 N N . THR A 1 104 ? -18.708 5.081 35.154 1.00 90.50 104 THR A N 1
ATOM 786 C CA . THR A 1 104 ? -19.975 4.678 35.791 1.00 90.50 104 THR A CA 1
ATOM 787 C C . THR A 1 104 ? -19.873 4.491 37.309 1.00 90.50 104 THR A C 1
ATOM 789 O O . THR A 1 104 ? -20.892 4.585 37.997 1.00 90.50 104 THR A O 1
ATOM 792 N N . LYS A 1 105 ? -18.678 4.212 37.853 1.00 90.00 105 LYS A N 1
ATOM 793 C CA . LYS A 1 105 ? -18.426 4.136 39.302 1.00 90.00 105 LYS A CA 1
ATOM 794 C C . LYS A 1 105 ? -18.194 5.522 39.895 1.00 90.00 105 LYS A C 1
ATOM 796 O O . LYS A 1 105 ? -18.785 5.839 40.928 1.00 90.00 105 LYS A O 1
ATOM 801 N N . TRP A 1 106 ? -17.421 6.364 39.212 1.00 92.31 106 TRP A N 1
ATOM 802 C CA . TRP A 1 106 ? -17.187 7.751 39.614 1.00 92.31 106 TRP A CA 1
ATOM 803 C C . TRP A 1 106 ? -18.482 8.563 39.648 1.00 92.31 106 TRP A C 1
ATOM 805 O O . TRP A 1 106 ? -18.709 9.313 40.593 1.00 92.31 106 TRP A O 1
ATOM 815 N N . ASP A 1 107 ? -19.387 8.357 38.689 1.00 90.56 107 ASP A N 1
ATOM 816 C CA . ASP A 1 107 ? -20.706 9.004 38.676 1.00 90.56 107 ASP A CA 1
ATOM 817 C C . ASP A 1 107 ? -21.585 8.573 39.865 1.00 90.56 107 ASP A C 1
ATOM 819 O O . ASP A 1 107 ? -22.461 9.318 40.303 1.00 90.56 107 ASP A O 1
ATOM 823 N N . LYS A 1 108 ? -21.321 7.392 40.442 1.00 93.38 108 LYS A N 1
ATOM 824 C CA . LYS A 1 108 ? -21.935 6.909 41.692 1.00 93.38 108 LYS A CA 1
ATOM 825 C C . LYS A 1 108 ? -21.194 7.388 42.949 1.00 93.38 108 LYS A C 1
ATOM 827 O O . LYS A 1 108 ? -21.590 7.025 44.054 1.00 93.38 108 LYS A O 1
ATOM 832 N N . GLY A 1 109 ? -20.133 8.183 42.799 1.00 89.94 109 GLY A N 1
ATOM 833 C CA . GLY A 1 109 ? -19.313 8.709 43.892 1.00 89.94 109 GLY A CA 1
ATOM 834 C C . GLY A 1 109 ? -18.331 7.704 44.502 1.00 89.94 109 GLY A C 1
ATOM 835 O O . GLY A 1 109 ? -17.874 7.914 45.624 1.00 89.94 109 GLY A O 1
ATOM 836 N N . ILE A 1 110 ? -18.024 6.608 43.804 1.00 87.44 110 ILE A N 1
ATOM 837 C CA . ILE A 1 110 ? -17.102 5.560 44.265 1.00 87.44 110 ILE A CA 1
ATOM 838 C C . ILE A 1 110 ? -15.718 5.809 43.649 1.00 87.44 110 ILE A C 1
ATOM 840 O O . ILE A 1 110 ? -15.645 6.044 42.449 1.00 87.44 110 ILE A O 1
ATOM 844 N N . ASP A 1 111 ? -14.648 5.718 44.450 1.00 82.19 111 ASP A N 1
ATOM 845 C CA . ASP A 1 111 ? -13.235 5.749 44.008 1.00 82.19 111 ASP A CA 1
ATOM 846 C C . ASP A 1 111 ? -12.851 6.965 43.134 1.00 82.19 111 ASP A C 1
ATOM 848 O O . ASP A 1 111 ? -12.301 6.844 42.042 1.00 82.19 111 ASP A O 1
ATOM 852 N N . LEU A 1 112 ? -13.196 8.168 43.604 1.00 87.25 112 LEU A N 1
ATOM 853 C CA . LEU A 1 112 ? -13.009 9.423 42.862 1.00 87.25 112 LEU A CA 1
ATOM 854 C C . LEU A 1 112 ? -11.552 9.903 42.782 1.00 87.25 112 LEU A C 1
ATOM 856 O O . LEU A 1 112 ? -11.253 10.750 41.941 1.00 87.25 112 LEU A O 1
ATOM 860 N N . ASP A 1 113 ? -10.666 9.392 43.640 1.00 85.25 113 ASP A N 1
ATOM 861 C CA . ASP A 1 113 ? -9.311 9.928 43.829 1.00 85.25 113 ASP A CA 1
ATOM 862 C C . ASP A 1 113 ? -8.458 9.848 42.550 1.00 85.25 113 ASP A C 1
ATOM 864 O O . ASP A 1 113 ? -7.627 10.719 42.314 1.00 85.25 113 ASP A O 1
ATOM 868 N N . ASN A 1 114 ? -8.705 8.852 41.690 1.00 87.50 114 ASN A N 1
ATOM 869 C CA . ASN A 1 114 ? -7.936 8.623 40.460 1.00 87.50 114 ASN A CA 1
ATOM 870 C C . ASN A 1 114 ? -8.605 9.177 39.189 1.00 87.50 114 ASN A C 1
ATOM 872 O O . ASN A 1 114 ? -8.055 9.034 38.097 1.00 87.50 114 ASN A O 1
ATOM 876 N N . ARG A 1 115 ? -9.790 9.796 39.295 1.00 90.31 115 ARG A N 1
ATOM 877 C CA . ARG A 1 115 ? -10.593 10.201 38.128 1.00 90.31 115 ARG A CA 1
ATOM 878 C C . ARG A 1 115 ? -9.836 11.136 37.185 1.00 90.31 115 ARG A C 1
ATOM 880 O O . ARG A 1 115 ? -9.756 10.867 35.990 1.00 90.31 115 ARG A O 1
ATOM 887 N N . GLU A 1 116 ? -9.309 12.239 37.713 1.00 91.00 116 GLU A N 1
ATOM 888 C CA . GLU A 1 116 ? -8.648 13.271 36.902 1.00 91.00 116 GLU A CA 1
ATOM 889 C C . GLU A 1 116 ? -7.407 12.715 36.191 1.00 91.00 116 GLU A C 1
ATOM 891 O O . GLU A 1 116 ? -7.218 12.946 34.995 1.00 91.00 116 GLU A O 1
ATOM 896 N N . ASP A 1 117 ? -6.615 11.906 36.897 1.00 90.62 117 ASP A N 1
ATOM 897 C CA . ASP A 1 117 ? -5.420 11.264 36.352 1.00 90.62 117 ASP A CA 1
ATOM 898 C C . ASP A 1 117 ? -5.767 10.270 35.237 1.00 90.62 117 ASP A C 1
ATOM 900 O O . ASP A 1 117 ? -5.125 10.257 34.184 1.00 90.62 117 ASP A O 1
ATOM 904 N N . GLU A 1 118 ? -6.791 9.439 35.434 1.00 91.81 118 GLU A N 1
ATOM 905 C CA . GLU A 1 118 ? -7.207 8.454 34.441 1.00 91.81 118 GLU A CA 1
ATOM 906 C C . GLU A 1 118 ? -7.808 9.084 33.182 1.00 91.81 118 GLU A C 1
ATOM 908 O O . GLU A 1 118 ? -7.479 8.654 32.068 1.00 91.81 118 GLU A O 1
ATOM 913 N N . GLU A 1 119 ? -8.663 10.098 33.345 1.00 92.38 119 GLU A N 1
ATOM 914 C CA . GLU A 1 119 ? -9.242 10.854 32.231 1.00 92.38 119 GLU A CA 1
ATOM 915 C C . GLU A 1 119 ? -8.154 11.632 31.476 1.00 92.38 119 GLU A C 1
ATOM 917 O O . GLU A 1 119 ? -8.118 11.595 30.245 1.00 92.38 119 GLU A O 1
ATOM 922 N N . GLY A 1 120 ? -7.213 12.258 32.190 1.00 93.12 120 GLY A N 1
ATOM 923 C CA . GLY A 1 120 ? -6.077 12.960 31.591 1.00 93.12 120 GLY A CA 1
ATOM 924 C C . GLY A 1 120 ? -5.147 12.030 30.806 1.00 93.12 120 GLY A C 1
ATOM 925 O O . GLY A 1 120 ? -4.739 12.352 29.687 1.00 93.12 120 GLY A O 1
ATOM 926 N N . GLN A 1 121 ? -4.855 10.839 31.340 1.00 93.75 121 GLN A N 1
ATOM 927 C CA . GLN A 1 121 ? -4.072 9.824 30.629 1.00 93.75 121 GLN A CA 1
ATOM 928 C C . GLN A 1 121 ? -4.768 9.336 29.358 1.00 93.75 121 GLN A C 1
ATOM 930 O O . GLN A 1 121 ? -4.091 9.092 28.359 1.00 93.75 121 GLN A O 1
ATOM 935 N N . LEU A 1 122 ? -6.099 9.187 29.381 1.00 95.25 122 LEU A N 1
ATOM 936 C CA . LEU A 1 122 ? -6.853 8.786 28.195 1.00 95.25 122 LEU A CA 1
ATOM 937 C C . LEU A 1 122 ? -6.735 9.839 27.090 1.00 95.25 122 LEU A C 1
ATOM 939 O O . LEU A 1 122 ? -6.379 9.485 25.971 1.00 95.25 122 LEU A O 1
ATOM 943 N N . VAL A 1 123 ? -6.944 11.118 27.414 1.00 95.75 123 VAL A N 1
ATOM 944 C CA . VAL A 1 123 ? -6.816 12.222 26.446 1.00 95.75 123 VAL A CA 1
ATOM 945 C C . VAL A 1 123 ? -5.407 12.271 25.845 1.00 95.75 123 VAL A C 1
ATOM 947 O O . VAL A 1 123 ? -5.240 12.385 24.632 1.00 95.75 123 VAL A O 1
ATOM 950 N N . PHE A 1 124 ? -4.375 12.119 26.678 1.00 94.62 124 PHE A N 1
ATOM 951 C CA . PHE A 1 124 ? -2.987 12.089 26.211 1.00 94.62 124 PHE A CA 1
ATOM 952 C C . PHE A 1 124 ? -2.681 10.882 25.309 1.00 94.62 124 PHE A C 1
ATOM 954 O O . PHE A 1 124 ? -1.878 10.975 24.375 1.00 94.62 124 PHE A O 1
AT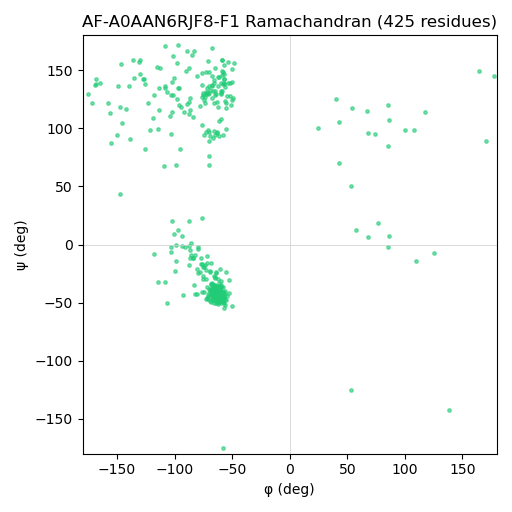OM 961 N N . LEU A 1 125 ? -3.293 9.728 25.584 1.00 95.38 125 LEU A N 1
ATOM 962 C CA . LEU A 1 125 ? -3.156 8.546 24.740 1.00 95.38 125 LEU A CA 1
ATOM 963 C C . LEU A 1 125 ? -3.883 8.735 23.402 1.00 95.38 125 LEU A C 1
ATOM 965 O O . LEU A 1 125 ? -3.321 8.385 22.368 1.00 95.38 125 LEU A O 1
ATOM 969 N N . GLU A 1 126 ? -5.084 9.315 23.409 1.00 94.38 126 GLU A N 1
ATOM 970 C CA . GLU A 1 126 ? -5.852 9.631 22.198 1.00 94.38 126 GLU A CA 1
ATOM 971 C C . GLU A 1 126 ? -5.049 10.525 21.245 1.00 94.38 126 GLU A C 1
ATOM 973 O O . GLU A 1 126 ? -4.911 10.195 20.066 1.00 94.38 126 GLU A O 1
ATOM 978 N N . GLU A 1 127 ? -4.426 11.589 21.759 1.00 95.81 127 GLU A N 1
ATOM 979 C CA . GLU A 1 127 ? -3.592 12.491 20.956 1.00 95.81 127 GLU A CA 1
ATOM 980 C C . GLU A 1 127 ? -2.380 11.771 20.335 1.00 95.81 127 GLU A C 1
ATOM 982 O O . GLU A 1 127 ? -2.093 11.923 19.142 1.00 95.81 127 GLU A O 1
ATOM 987 N N . GLN A 1 128 ? -1.678 10.944 21.117 1.00 96.38 128 GLN A N 1
ATOM 988 C CA . GLN A 1 128 ? -0.543 10.162 20.615 1.00 96.38 128 GLN A CA 1
ATOM 989 C C . GLN A 1 128 ? -0.955 9.155 19.544 1.00 96.38 128 GLN A C 1
ATOM 991 O O . GLN A 1 128 ? -0.230 8.962 18.563 1.00 96.38 128 GLN A O 1
ATOM 996 N N . VAL A 1 129 ? -2.098 8.494 19.733 1.00 96.00 129 VAL A N 1
ATOM 997 C CA . VAL A 1 129 ? -2.624 7.539 18.760 1.00 96.00 129 VAL A CA 1
ATOM 998 C C . VAL A 1 129 ? -2.999 8.265 17.475 1.00 96.00 129 VAL A C 1
ATOM 1000 O O . VAL A 1 129 ? -2.620 7.799 16.405 1.00 96.00 129 VAL A O 1
ATOM 1003 N N . ASP A 1 130 ? -3.638 9.431 17.540 1.00 92.88 130 ASP A N 1
ATOM 1004 C CA . ASP A 1 130 ? -3.970 10.214 16.348 1.00 92.88 130 ASP A CA 1
ATOM 1005 C C . ASP A 1 130 ? -2.723 10.657 15.556 1.00 92.88 130 ASP A C 1
ATOM 1007 O O . ASP A 1 130 ? -2.712 10.581 14.322 1.00 92.88 130 ASP A O 1
ATOM 1011 N N . ASP A 1 131 ? -1.646 11.069 16.232 1.00 94.75 131 ASP A N 1
ATOM 1012 C CA . ASP A 1 131 ? -0.360 11.372 15.583 1.00 94.75 131 ASP A CA 1
ATOM 1013 C C . ASP A 1 131 ? 0.284 10.119 14.963 1.00 94.75 131 ASP A C 1
ATOM 1015 O O . ASP A 1 131 ? 0.718 10.131 13.805 1.00 94.75 131 ASP A O 1
ATOM 1019 N N . TYR A 1 132 ? 0.284 9.000 15.693 1.00 95.81 132 TYR A N 1
ATOM 1020 C CA . TYR A 1 132 ? 0.746 7.715 15.171 1.00 95.81 132 TYR A CA 1
ATOM 1021 C C . TYR A 1 132 ? -0.046 7.290 13.927 1.00 95.81 132 TYR A C 1
ATOM 1023 O O . TYR A 1 132 ? 0.539 6.837 12.940 1.00 95.81 132 TYR A O 1
ATOM 1031 N N . MET A 1 133 ? -1.363 7.498 13.928 1.00 94.25 133 MET A N 1
ATOM 1032 C CA . MET A 1 133 ? -2.231 7.161 12.808 1.00 94.25 133 MET A CA 1
ATOM 1033 C C . MET A 1 133 ? -1.920 7.992 11.564 1.00 94.25 133 MET A C 1
ATOM 1035 O O . MET A 1 133 ? -1.816 7.421 10.474 1.00 94.25 133 MET A O 1
ATOM 1039 N N . LYS A 1 134 ? -1.682 9.302 11.708 1.00 93.12 134 LYS A N 1
ATOM 1040 C CA . LYS A 1 134 ? -1.226 10.164 10.600 1.00 93.12 134 LYS A CA 1
ATOM 1041 C C . LYS A 1 134 ? 0.089 9.654 10.006 1.00 93.12 134 LYS A C 1
ATOM 1043 O O . LYS A 1 134 ? 0.176 9.434 8.799 1.00 93.12 134 LYS A O 1
ATOM 1048 N N . LYS A 1 135 ? 1.073 9.357 10.859 1.00 95.19 135 LYS A N 1
ATOM 1049 C CA . LYS A 1 135 ? 2.381 8.824 10.439 1.00 95.19 135 LYS A CA 1
ATOM 1050 C C . LYS A 1 135 ? 2.271 7.458 9.763 1.00 95.19 135 LYS A C 1
ATOM 1052 O O . LYS A 1 135 ? 2.983 7.193 8.798 1.00 95.19 135 LYS A O 1
ATOM 1057 N N . SER A 1 136 ? 1.383 6.588 10.244 1.00 95.31 136 SER A N 1
ATOM 1058 C CA . SER A 1 136 ? 1.153 5.269 9.643 1.00 95.31 136 SER A CA 1
ATOM 1059 C C . SER A 1 136 ? 0.560 5.378 8.234 1.00 95.31 136 SER A C 1
ATOM 1061 O O . SER A 1 136 ? 0.964 4.647 7.332 1.00 95.31 136 SER A O 1
ATOM 1063 N N . GLU A 1 137 ? -0.340 6.337 8.015 1.00 94.62 137 GLU A N 1
ATOM 1064 C CA . GLU A 1 137 ? -0.966 6.583 6.719 1.00 94.62 137 GLU A CA 1
ATOM 1065 C C . GLU A 1 137 ? 0.041 7.179 5.719 1.00 94.62 137 GLU A C 1
ATOM 1067 O O . GLU A 1 137 ? 0.144 6.696 4.589 1.00 94.62 137 GLU A O 1
ATOM 1072 N N . GLU A 1 138 ? 0.857 8.145 6.150 1.00 94.81 138 GLU A N 1
ATOM 1073 C CA . GLU A 1 138 ? 1.979 8.678 5.365 1.00 94.81 138 GLU A CA 1
ATOM 1074 C C . GLU A 1 138 ? 2.992 7.584 4.999 1.00 94.81 138 GLU A C 1
ATOM 1076 O O . GLU A 1 138 ? 3.418 7.476 3.844 1.00 94.81 138 GLU A O 1
ATOM 1081 N N . ALA A 1 139 ? 3.345 6.725 5.960 1.00 96.44 139 ALA A N 1
ATOM 1082 C CA . ALA A 1 139 ? 4.241 5.599 5.732 1.00 96.44 139 ALA A CA 1
ATOM 1083 C C . ALA A 1 139 ? 3.649 4.590 4.735 1.00 96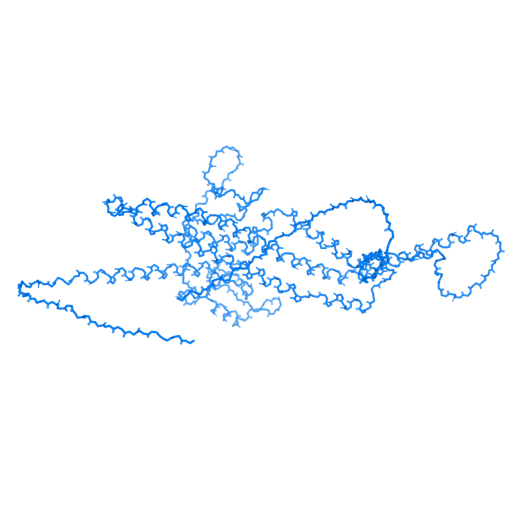.44 139 ALA A C 1
ATOM 1085 O O . ALA A 1 139 ? 4.378 4.077 3.884 1.00 96.44 139 ALA A O 1
ATOM 1086 N N . MET A 1 140 ? 2.337 4.336 4.785 1.00 96.38 140 MET A N 1
ATOM 1087 C CA . MET A 1 140 ? 1.660 3.449 3.837 1.00 96.38 140 MET A CA 1
ATOM 1088 C C . MET A 1 140 ? 1.725 3.996 2.406 1.00 96.38 140 MET A C 1
ATOM 1090 O O . MET A 1 140 ? 2.063 3.258 1.477 1.00 96.38 140 MET A O 1
ATOM 1094 N N . ARG A 1 141 ? 1.488 5.303 2.221 1.00 95.44 141 ARG A N 1
ATOM 1095 C CA . ARG A 1 141 ? 1.663 5.976 0.920 1.00 9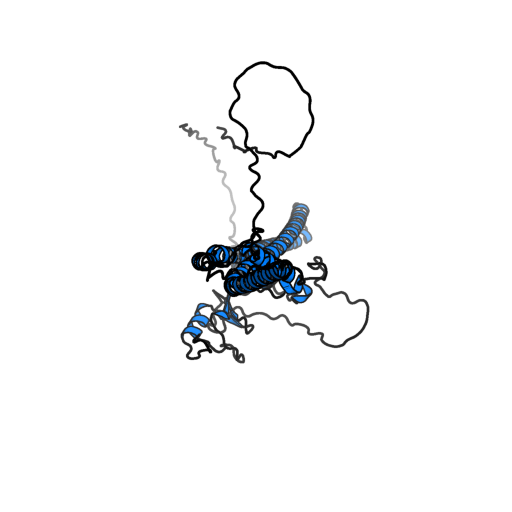5.44 141 ARG A CA 1
ATOM 1096 C C . ARG A 1 141 ? 3.102 5.859 0.414 1.00 95.44 141 ARG A C 1
ATOM 1098 O O . ARG A 1 141 ? 3.316 5.492 -0.741 1.00 95.44 141 ARG A O 1
ATOM 1105 N N . ALA A 1 142 ? 4.089 6.082 1.282 1.00 96.06 142 ALA A N 1
ATOM 1106 C CA . ALA A 1 142 ? 5.503 5.960 0.927 1.00 96.06 142 ALA A CA 1
ATOM 1107 C C . ALA A 1 142 ? 5.900 4.526 0.522 1.00 96.06 142 ALA A C 1
ATOM 1109 O O . ALA A 1 142 ? 6.687 4.334 -0.406 1.00 96.06 142 ALA A O 1
ATOM 1110 N N . VAL A 1 143 ? 5.348 3.504 1.181 1.00 97.06 143 VAL A N 1
ATOM 1111 C CA . VAL A 1 143 ? 5.566 2.094 0.821 1.00 97.06 143 VAL A CA 1
ATOM 1112 C C . VAL A 1 143 ? 5.010 1.776 -0.568 1.00 97.06 143 VAL A C 1
ATOM 1114 O O . VAL A 1 143 ? 5.700 1.136 -1.365 1.00 97.06 143 VAL A O 1
ATOM 1117 N N . ILE A 1 144 ? 3.803 2.252 -0.878 1.00 95.75 144 ILE A N 1
ATOM 1118 C CA . ILE A 1 144 ? 3.192 2.091 -2.205 1.00 95.75 144 ILE A CA 1
ATOM 1119 C C . ILE A 1 144 ? 4.046 2.785 -3.270 1.00 95.75 144 ILE A C 1
ATOM 1121 O O . ILE A 1 144 ? 4.312 2.219 -4.328 1.00 95.75 144 ILE A O 1
ATOM 1125 N N . ASP A 1 145 ? 4.551 3.979 -2.972 1.00 95.81 145 ASP A N 1
ATOM 1126 C CA . ASP A 1 145 ? 5.409 4.721 -3.894 1.00 95.81 145 ASP A CA 1
ATOM 1127 C C . ASP A 1 145 ? 6.749 4.034 -4.147 1.00 95.81 145 ASP A C 1
ATOM 1129 O O . ASP A 1 145 ? 7.249 4.060 -5.274 1.00 95.81 145 ASP A O 1
ATOM 1133 N N . ASN A 1 146 ? 7.311 3.376 -3.133 1.00 95.12 146 ASN A N 1
ATOM 1134 C CA . ASN A 1 146 ? 8.509 2.555 -3.282 1.00 95.12 146 ASN A CA 1
ATOM 1135 C C . ASN A 1 146 ? 8.253 1.317 -4.153 1.00 95.12 146 ASN A C 1
ATOM 1137 O O . ASN A 1 146 ? 9.098 0.970 -4.980 1.00 95.12 146 ASN A O 1
ATOM 1141 N N . ASP A 1 147 ? 7.096 0.665 -4.010 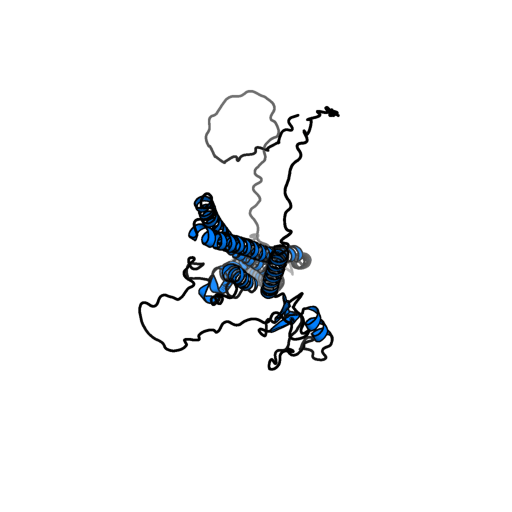1.00 94.75 147 ASP A N 1
ATOM 1142 C CA . ASP A 1 147 ? 6.699 -0.451 -4.878 1.00 94.75 147 ASP A CA 1
ATOM 1143 C C . ASP A 1 147 ? 6.528 0.000 -6.340 1.00 94.75 147 ASP A C 1
ATOM 1145 O O . ASP A 1 147 ? 7.115 -0.583 -7.257 1.00 94.75 147 ASP A O 1
ATOM 1149 N N . MET A 1 148 ? 5.847 1.130 -6.557 1.00 94.38 148 MET A N 1
ATOM 1150 C CA . MET A 1 148 ? 5.694 1.738 -7.883 1.00 94.38 148 MET A CA 1
ATOM 1151 C C . MET A 1 148 ? 7.031 2.189 -8.480 1.00 94.38 148 MET A C 1
ATOM 1153 O O . MET A 1 148 ? 7.253 2.058 -9.686 1.00 94.38 148 MET A O 1
ATOM 1157 N N . ALA A 1 149 ? 7.962 2.680 -7.660 1.00 94.44 149 ALA A N 1
ATOM 1158 C CA . ALA A 1 149 ? 9.316 2.992 -8.101 1.00 94.44 149 ALA A CA 1
ATOM 1159 C C . ALA A 1 149 ? 10.076 1.733 -8.550 1.00 94.44 149 ALA A C 1
ATOM 1161 O O . ALA A 1 149 ? 10.761 1.779 -9.574 1.00 94.44 149 ALA A O 1
ATOM 1162 N N . ALA A 1 150 ? 9.926 0.610 -7.841 1.00 94.06 150 ALA A N 1
ATOM 1163 C CA . ALA A 1 150 ? 10.515 -0.668 -8.232 1.00 94.06 150 ALA A CA 1
ATOM 1164 C C . ALA A 1 150 ? 9.916 -1.195 -9.550 1.00 94.06 150 ALA A C 1
ATOM 1166 O O . ALA A 1 150 ? 10.670 -1.591 -10.441 1.00 94.06 150 ALA A O 1
ATOM 1167 N N . GLN A 1 151 ? 8.588 -1.130 -9.719 1.00 92.81 151 GLN A N 1
ATOM 1168 C CA . GLN A 1 151 ? 7.916 -1.479 -10.980 1.00 92.81 151 GLN A CA 1
ATOM 1169 C C . GLN A 1 151 ? 8.405 -0.605 -12.139 1.00 92.81 151 GLN A C 1
ATOM 1171 O O . GLN A 1 151 ? 8.706 -1.102 -13.221 1.00 92.81 151 GLN A O 1
ATOM 1176 N N . ARG A 1 152 ? 8.548 0.702 -11.907 1.00 94.25 152 ARG A N 1
ATOM 1177 C CA . ARG A 1 152 ? 9.041 1.635 -12.920 1.00 94.25 152 ARG A CA 1
ATOM 1178 C C . ARG A 1 152 ? 10.457 1.294 -13.377 1.00 94.25 152 ARG A C 1
ATOM 1180 O O . ARG A 1 152 ? 10.741 1.400 -14.569 1.00 94.25 152 ARG A O 1
ATOM 1187 N N . ILE A 1 153 ? 11.344 0.901 -12.462 1.00 93.25 153 ILE A N 1
ATOM 1188 C CA . ILE A 1 153 ? 12.705 0.459 -12.808 1.00 93.25 153 ILE A CA 1
ATOM 1189 C C . ILE A 1 153 ? 12.642 -0.790 -13.695 1.00 93.25 153 ILE A C 1
ATOM 1191 O O . ILE A 1 153 ? 13.299 -0.823 -14.734 1.00 93.25 153 ILE A O 1
ATOM 1195 N N . GLU A 1 154 ? 11.818 -1.777 -13.337 1.00 92.50 154 GLU A N 1
ATOM 1196 C CA . GLU A 1 154 ? 11.630 -3.004 -14.124 1.00 92.50 154 GLU A CA 1
ATOM 1197 C C . GLU A 1 154 ? 11.119 -2.710 -15.541 1.00 92.50 154 GLU A C 1
ATOM 1199 O O . GLU A 1 154 ? 11.722 -3.140 -16.527 1.00 92.50 154 GLU A O 1
ATOM 1204 N N . ASP A 1 155 ? 10.058 -1.910 -15.651 1.00 92.94 155 ASP A N 1
ATOM 1205 C CA . ASP A 1 155 ? 9.475 -1.510 -16.931 1.00 92.94 155 ASP A CA 1
ATOM 1206 C C . ASP A 1 155 ? 10.486 -0.741 -17.790 1.00 92.94 155 ASP A C 1
ATOM 1208 O O . ASP A 1 155 ? 10.553 -0.940 -19.005 1.00 92.94 155 ASP A O 1
ATOM 1212 N N . SER A 1 156 ? 11.303 0.113 -17.164 1.00 93.31 156 SER A N 1
ATOM 1213 C CA . SER A 1 156 ? 12.343 0.892 -17.844 1.00 93.31 156 SER A CA 1
ATOM 1214 C C . SER A 1 156 ? 13.463 -0.002 -18.377 1.00 93.31 156 SER A C 1
ATOM 1216 O O . SER A 1 156 ? 13.899 0.174 -19.515 1.00 93.31 156 SER A O 1
ATOM 1218 N N . LEU A 1 157 ? 13.915 -0.987 -17.594 1.00 92.56 157 LEU A N 1
ATOM 1219 C CA . LEU A 1 157 ? 14.931 -1.955 -18.022 1.00 92.56 157 LEU A CA 1
ATOM 1220 C C . LEU A 1 157 ? 14.413 -2.859 -19.144 1.00 92.56 157 LEU A C 1
ATOM 1222 O O . LEU A 1 157 ? 15.129 -3.107 -20.118 1.00 92.56 157 LEU A O 1
ATOM 1226 N N . LYS A 1 158 ? 13.155 -3.304 -19.049 1.00 92.31 158 LYS A N 1
ATOM 1227 C CA . LYS A 1 158 ? 12.486 -4.063 -20.110 1.00 92.31 158 LYS A CA 1
ATOM 1228 C C . LYS A 1 158 ? 12.370 -3.238 -21.391 1.00 92.31 158 LYS A C 1
ATOM 1230 O O . LYS A 1 158 ? 12.788 -3.697 -22.450 1.00 92.31 158 LYS A O 1
ATOM 1235 N N . TRP A 1 159 ? 11.883 -2.001 -21.297 1.00 94.44 159 TRP A N 1
ATOM 1236 C CA . TRP A 1 159 ? 11.783 -1.109 -22.450 1.00 94.44 159 TRP A CA 1
ATOM 1237 C C . TRP A 1 159 ? 13.147 -0.883 -23.110 1.00 94.44 159 TRP A C 1
ATOM 1239 O O . TRP A 1 159 ? 13.259 -0.994 -24.332 1.00 94.44 159 TRP A O 1
ATOM 1249 N N . LEU A 1 160 ? 14.189 -0.638 -22.308 1.00 94.00 160 LEU A N 1
ATOM 1250 C CA . LEU A 1 160 ? 15.554 -0.440 -22.789 1.00 94.00 160 LEU A CA 1
ATOM 1251 C C . LEU A 1 160 ? 16.072 -1.681 -23.534 1.00 94.00 160 LEU A C 1
ATOM 1253 O O . LEU A 1 160 ? 16.689 -1.550 -24.590 1.00 94.00 160 LEU A O 1
ATOM 1257 N N . ARG A 1 161 ? 15.786 -2.886 -23.028 1.00 92.31 161 ARG A N 1
ATOM 1258 C CA . ARG A 1 161 ? 16.154 -4.160 -23.666 1.00 92.31 161 ARG A CA 1
ATOM 1259 C C . ARG A 1 161 ? 15.521 -4.335 -25.040 1.00 92.31 161 ARG A C 1
ATOM 1261 O O . ARG A 1 161 ? 16.197 -4.808 -25.954 1.00 92.31 161 ARG A O 1
ATOM 1268 N N . ASP A 1 162 ? 14.266 -3.933 -25.169 1.00 92.50 162 ASP A N 1
ATOM 1269 C CA . ASP A 1 162 ? 13.479 -4.148 -26.379 1.00 92.50 162 ASP A CA 1
ATOM 1270 C C . ASP A 1 162 ? 13.746 -3.066 -27.443 1.00 92.50 162 ASP A C 1
ATOM 1272 O O . ASP A 1 162 ? 13.782 -3.366 -28.636 1.00 92.50 162 ASP A O 1
ATOM 1276 N N . HIS A 1 163 ? 13.987 -1.815 -27.030 1.00 93.50 163 HIS A N 1
ATOM 1277 C CA . HIS A 1 163 ? 14.025 -0.665 -27.945 1.00 93.50 163 HIS A CA 1
ATOM 1278 C C . HIS A 1 163 ? 15.427 -0.090 -28.179 1.00 93.50 163 HIS A C 1
ATOM 1280 O O . HIS A 1 163 ? 15.704 0.384 -29.285 1.00 93.50 163 HIS A O 1
ATOM 1286 N N . ALA A 1 164 ? 16.335 -0.142 -27.193 1.00 92.81 164 ALA A N 1
ATOM 1287 C CA . ALA A 1 164 ? 17.633 0.528 -27.308 1.00 92.81 164 ALA A CA 1
ATOM 1288 C C . ALA A 1 164 ? 18.508 -0.007 -28.454 1.00 92.81 164 ALA A C 1
ATOM 1290 O O . ALA A 1 164 ? 19.040 0.816 -29.199 1.00 92.81 164 ALA A O 1
ATOM 1291 N N . PRO A 1 165 ? 18.643 -1.333 -28.682 1.00 92.50 165 PRO A N 1
ATOM 1292 C CA . PRO A 1 165 ? 19.453 -1.840 -29.789 1.00 92.50 165 PRO A CA 1
ATOM 1293 C C . PRO A 1 165 ? 18.999 -1.305 -31.152 1.00 92.50 165 PRO A C 1
ATOM 1295 O O . PRO A 1 165 ? 19.806 -0.756 -31.899 1.00 92.50 165 PRO A O 1
ATOM 1298 N N . GLY A 1 166 ? 17.698 -1.398 -31.444 1.00 92.44 166 GLY A N 1
ATOM 1299 C CA . GLY A 1 166 ? 17.143 -0.977 -32.731 1.00 92.44 166 GLY A CA 1
ATOM 1300 C C . GLY A 1 166 ? 17.090 0.542 -32.909 1.00 92.44 166 GLY A C 1
ATOM 1301 O O . GLY A 1 166 ? 17.177 1.035 -34.032 1.00 92.44 166 GLY A O 1
ATOM 1302 N N . GLN A 1 167 ? 16.945 1.314 -31.829 1.00 92.94 167 GLN A N 1
ATOM 1303 C CA . GLN A 1 167 ? 17.047 2.773 -31.895 1.00 92.94 167 GLN A CA 1
ATOM 1304 C C . GLN A 1 167 ? 18.488 3.214 -32.179 1.00 92.94 167 GLN A C 1
ATOM 1306 O O . GLN A 1 167 ? 18.714 3.948 -33.136 1.00 92.94 167 GLN A O 1
ATOM 1311 N N . LEU A 1 168 ? 19.470 2.677 -31.448 1.00 92.62 168 LEU A N 1
ATOM 1312 C CA . LEU A 1 168 ? 20.883 3.016 -31.645 1.00 92.62 168 LEU A CA 1
ATOM 1313 C C . LEU A 1 168 ? 21.396 2.617 -33.032 1.00 92.62 168 LEU A C 1
ATOM 1315 O O . LEU A 1 168 ? 22.174 3.356 -33.631 1.00 92.62 168 LEU A O 1
ATOM 1319 N N . GLU A 1 169 ? 20.959 1.473 -33.565 1.00 92.75 169 GLU A N 1
ATOM 1320 C CA . GLU A 1 169 ? 21.301 1.038 -34.925 1.00 92.75 169 GLU A CA 1
ATOM 1321 C C . GLU A 1 169 ? 20.757 2.001 -35.995 1.00 92.75 169 GLU A C 1
ATOM 1323 O O . GLU A 1 169 ? 21.485 2.359 -36.928 1.00 92.75 169 GLU A O 1
ATOM 1328 N N . ARG A 1 170 ? 19.520 2.492 -35.832 1.00 92.56 170 ARG A N 1
ATOM 1329 C CA . ARG A 1 170 ? 18.919 3.500 -36.724 1.00 92.56 170 ARG A CA 1
ATOM 1330 C C . ARG A 1 170 ? 19.609 4.859 -36.619 1.00 92.56 170 ARG A C 1
ATOM 1332 O O . ARG A 1 170 ? 19.914 5.463 -37.651 1.00 92.56 170 ARG A O 1
ATOM 1339 N N . ASP A 1 171 ? 19.897 5.316 -35.405 1.00 91.00 171 ASP A N 1
ATOM 1340 C CA . ASP A 1 171 ? 20.564 6.598 -35.161 1.00 91.00 171 ASP A CA 1
ATOM 1341 C C . ASP A 1 171 ? 21.985 6.589 -35.740 1.00 91.00 171 ASP A C 1
ATOM 1343 O O . ASP A 1 171 ? 22.390 7.519 -36.442 1.00 91.00 171 ASP A O 1
ATOM 1347 N N . PHE A 1 172 ? 22.717 5.488 -35.545 1.00 91.31 172 PHE A N 1
ATOM 1348 C CA . PHE A 1 172 ? 24.050 5.301 -36.111 1.00 91.31 172 PHE A CA 1
ATOM 1349 C C . PHE A 1 172 ? 24.038 5.300 -37.641 1.00 91.31 172 PHE A C 1
ATOM 1351 O O . PHE A 1 172 ? 24.848 5.991 -38.265 1.00 91.31 172 PHE A O 1
ATOM 1358 N N . ALA A 1 173 ? 23.110 4.568 -38.266 1.00 90.56 173 ALA A N 1
ATOM 1359 C CA . ALA A 1 173 ? 22.975 4.554 -39.720 1.00 90.56 173 ALA A CA 1
ATOM 1360 C C . ALA A 1 173 ? 22.653 5.952 -40.282 1.00 90.56 173 ALA A C 1
ATOM 1362 O O . ALA A 1 173 ? 23.239 6.363 -41.290 1.00 90.56 173 ALA A O 1
ATOM 1363 N N . SER A 1 174 ? 21.777 6.697 -39.603 1.00 89.31 174 SER A N 1
ATOM 1364 C CA . SER A 1 174 ? 21.356 8.046 -39.997 1.00 89.31 174 SER A CA 1
ATOM 1365 C C . SER A 1 174 ? 22.510 9.047 -39.919 1.00 89.31 174 SER A C 1
ATOM 1367 O O . SER A 1 174 ? 22.819 9.713 -40.909 1.00 89.31 174 SER A O 1
ATOM 1369 N N . GLN A 1 175 ? 23.221 9.094 -38.788 1.00 88.31 175 GLN A N 1
ATOM 1370 C CA . GLN A 1 175 ? 24.365 9.995 -38.603 1.00 88.31 175 GLN A CA 1
ATOM 1371 C C . GLN A 1 175 ? 25.518 9.662 -39.557 1.00 88.31 175 GLN A C 1
ATOM 1373 O O . GLN A 1 175 ? 26.136 10.557 -40.134 1.00 88.31 175 GLN A O 1
ATOM 1378 N N . ARG A 1 176 ? 25.783 8.371 -39.793 1.00 85.88 176 ARG A N 1
ATOM 1379 C CA . ARG A 1 176 ? 26.813 7.945 -40.748 1.00 85.88 176 ARG A CA 1
ATOM 1380 C C . ARG A 1 176 ? 26.484 8.391 -42.174 1.00 85.88 176 ARG A C 1
ATOM 1382 O O . ARG A 1 176 ? 27.376 8.840 -42.889 1.00 85.88 176 ARG A O 1
ATOM 1389 N N . THR A 1 177 ? 25.216 8.303 -42.575 1.00 85.88 177 THR A N 1
ATOM 1390 C CA . THR A 1 177 ? 24.754 8.755 -43.898 1.00 85.88 177 THR A CA 1
ATOM 1391 C C . THR A 1 177 ? 24.890 10.273 -44.045 1.00 85.88 177 THR A C 1
ATOM 1393 O O . THR A 1 177 ? 25.381 10.751 -45.068 1.00 85.88 177 THR A O 1
ATOM 1396 N N . GLN A 1 178 ? 24.536 11.038 -43.006 1.00 84.31 178 GLN A N 1
ATOM 1397 C CA . GLN A 1 178 ? 24.705 12.494 -42.990 1.00 84.31 178 GLN A CA 1
ATOM 1398 C C . GLN A 1 178 ? 26.176 12.902 -43.150 1.00 84.31 178 GLN A C 1
ATOM 1400 O O . GLN A 1 178 ? 26.487 13.697 -44.038 1.00 84.31 178 GLN A O 1
ATOM 1405 N N . LEU A 1 179 ? 27.092 12.303 -42.381 1.00 81.38 179 LEU A N 1
ATOM 1406 C CA . LEU A 1 179 ? 28.530 12.591 -42.472 1.00 81.38 179 LEU A CA 1
ATOM 1407 C C . LEU A 1 179 ? 29.107 12.257 -43.858 1.00 81.38 179 LEU A C 1
ATOM 1409 O O . LEU A 1 179 ? 29.876 13.039 -44.416 1.00 81.38 179 LEU A O 1
ATOM 1413 N N . GLN A 1 180 ? 28.690 11.138 -44.463 1.00 79.12 180 GLN A N 1
ATOM 1414 C CA . GLN A 1 180 ? 29.098 10.784 -45.829 1.00 79.12 180 GLN A CA 1
ATOM 1415 C C . GLN A 1 180 ? 28.589 11.787 -46.874 1.00 79.12 180 GLN A C 1
ATOM 1417 O O . GLN A 1 180 ? 29.312 12.121 -47.815 1.00 79.12 180 GLN A O 1
ATOM 1422 N N . SER A 1 181 ? 27.358 12.282 -46.717 1.00 77.94 181 SER A N 1
ATOM 1423 C CA . SER A 1 181 ? 26.784 13.279 -47.626 1.00 77.94 181 SER A CA 1
ATOM 1424 C C . SER A 1 181 ? 27.487 14.639 -47.531 1.00 77.94 181 SER A C 1
ATOM 1426 O O . SER A 1 181 ? 27.724 15.271 -48.561 1.00 77.94 181 SER A O 1
ATOM 1428 N N . GLN A 1 182 ? 27.885 15.059 -46.325 1.00 74.00 182 GLN A N 1
ATOM 1429 C CA . GLN A 1 182 ? 28.633 16.299 -46.107 1.00 74.00 182 GLN A CA 1
ATOM 1430 C C . GLN A 1 182 ? 30.036 16.217 -46.719 1.00 74.00 182 GLN A C 1
ATOM 1432 O O . GLN A 1 182 ? 30.410 17.106 -47.476 1.00 74.00 182 GLN A O 1
ATOM 1437 N N . ALA A 1 183 ? 30.759 15.110 -46.506 1.00 68.75 183 ALA A N 1
ATOM 1438 C CA . ALA A 1 183 ? 32.093 14.910 -47.079 1.00 68.75 183 ALA A CA 1
ATOM 1439 C C . ALA A 1 183 ? 32.103 14.947 -48.620 1.00 68.75 183 ALA A C 1
ATOM 1441 O O . ALA A 1 183 ? 33.033 15.482 -49.223 1.00 68.75 183 ALA A O 1
ATOM 1442 N N . ARG A 1 184 ? 31.053 14.420 -49.273 1.00 65.38 184 ARG A N 1
ATOM 1443 C CA . ARG A 1 184 ? 30.906 14.504 -50.737 1.00 65.38 184 ARG A CA 1
ATOM 1444 C C . ARG A 1 184 ? 30.682 15.933 -51.227 1.00 65.38 184 ARG A C 1
ATOM 1446 O O . ARG A 1 184 ? 31.262 16.295 -52.243 1.00 65.38 184 ARG A O 1
ATOM 1453 N N . ARG A 1 185 ? 29.885 16.742 -50.515 1.00 61.28 185 ARG A N 1
ATOM 1454 C CA . ARG A 1 185 ? 29.647 18.151 -50.886 1.00 61.28 185 ARG A CA 1
ATOM 1455 C C . ARG A 1 185 ? 30.932 18.976 -50.833 1.00 61.28 185 ARG A C 1
ATOM 1457 O O . ARG A 1 185 ? 31.198 19.722 -51.766 1.00 61.28 185 ARG A O 1
ATOM 1464 N N . THR A 1 186 ? 31.757 18.779 -49.805 1.00 58.94 186 THR A N 1
ATOM 1465 C CA . THR A 1 186 ? 33.038 19.490 -49.654 1.00 58.94 186 THR A CA 1
ATOM 1466 C C . THR A 1 186 ? 34.057 19.127 -50.743 1.00 58.94 186 THR A C 1
ATOM 1468 O O . THR A 1 186 ? 34.906 19.945 -51.076 1.00 58.94 186 THR A O 1
ATOM 1471 N N . GLN A 1 187 ? 33.977 17.926 -51.334 1.00 57.19 187 GLN A N 1
ATOM 1472 C CA . GLN A 1 187 ? 34.829 17.539 -52.469 1.00 57.19 187 GLN A CA 1
ATOM 1473 C C . GLN A 1 187 ? 34.412 18.188 -53.796 1.00 57.19 187 GLN A C 1
ATOM 1475 O O . GLN A 1 187 ? 35.270 18.428 -54.638 1.00 57.19 187 GLN A O 1
ATOM 1480 N N . THR A 1 188 ? 33.126 18.484 -53.995 1.00 53.25 188 THR A N 1
ATOM 1481 C CA . THR A 1 188 ? 32.627 19.094 -55.242 1.00 53.25 188 THR A CA 1
ATOM 1482 C C . THR A 1 188 ? 32.928 20.588 -55.394 1.00 53.25 188 THR A C 1
ATOM 1484 O O . THR A 1 188 ? 32.923 21.062 -56.525 1.00 53.25 188 THR A O 1
ATOM 1487 N N . ASP A 1 189 ? 33.232 21.313 -54.311 1.00 52.19 189 ASP A N 1
ATOM 1488 C CA . ASP A 1 189 ? 33.566 22.752 -54.367 1.00 52.19 189 ASP A CA 1
ATOM 1489 C C . ASP A 1 189 ? 35.054 23.039 -54.660 1.00 52.19 189 ASP A C 1
ATOM 1491 O O . ASP A 1 189 ? 35.414 24.175 -54.954 1.00 52.19 189 ASP A O 1
ATOM 1495 N N . ASN A 1 190 ? 35.923 22.021 -54.649 1.00 49.69 190 ASN A N 1
ATOM 1496 C CA . ASN A 1 190 ? 37.329 22.134 -55.058 1.00 49.69 190 ASN A CA 1
ATOM 1497 C C . ASN A 1 190 ? 37.552 21.410 -56.392 1.00 49.69 190 ASN A C 1
ATOM 1499 O O . ASN A 1 190 ? 38.210 20.372 -56.454 1.00 49.69 190 ASN A O 1
ATOM 1503 N N . SER A 1 191 ? 36.973 21.942 -57.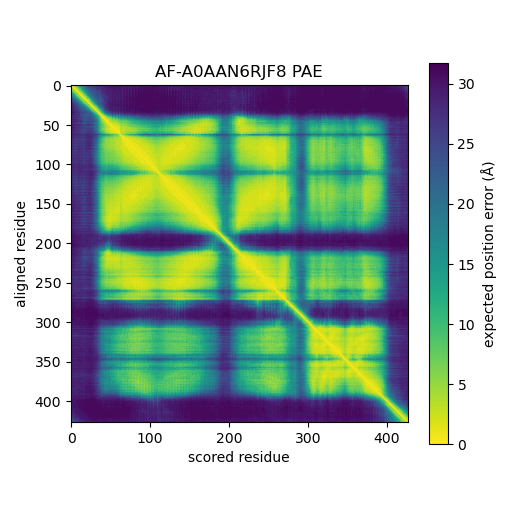470 1.00 44.19 191 SER A N 1
ATOM 1504 C CA . SER A 1 191 ? 37.281 21.498 -58.831 1.00 44.19 191 SER A CA 1
ATOM 1505 C C . SER A 1 191 ? 38.349 22.402 -59.451 1.00 44.19 191 SER A C 1
ATOM 1507 O O . SER A 1 191 ? 38.044 23.321 -60.203 1.00 44.19 191 SER A O 1
ATOM 1509 N N . ASP A 1 192 ? 39.613 22.119 -59.132 1.00 46.41 192 ASP A N 1
ATOM 1510 C CA . ASP A 1 192 ? 40.681 22.197 -60.130 1.00 46.41 192 ASP A CA 1
ATOM 1511 C C . ASP A 1 192 ? 41.267 20.788 -60.282 1.00 46.41 192 ASP A C 1
ATOM 1513 O O . ASP A 1 192 ? 41.472 20.059 -59.309 1.00 46.41 192 ASP A O 1
ATOM 1517 N N . GLY A 1 193 ? 41.345 20.337 -61.527 1.00 49.31 193 GLY A N 1
ATOM 1518 C CA . GLY A 1 193 ? 41.216 18.934 -61.894 1.00 49.31 193 GLY A CA 1
ATOM 1519 C C . GLY A 1 193 ? 42.395 18.046 -61.504 1.00 49.31 193 GLY A C 1
ATOM 1520 O O . GLY A 1 193 ? 43.524 18.279 -61.914 1.00 49.31 193 GLY A O 1
ATOM 1521 N N . THR A 1 194 ? 42.113 16.913 -60.855 1.00 42.44 194 THR A N 1
ATOM 1522 C CA . THR A 1 194 ? 42.797 15.636 -61.130 1.00 42.44 194 THR A CA 1
ATOM 1523 C C . THR A 1 194 ? 41.890 14.478 -60.701 1.00 42.44 194 THR A C 1
ATOM 1525 O O . THR A 1 194 ? 41.620 14.291 -59.516 1.00 42.44 194 THR A O 1
ATOM 1528 N N . GLN A 1 195 ? 41.399 13.679 -61.656 1.00 45.78 195 GLN A N 1
ATOM 1529 C CA . GLN A 1 195 ? 40.698 12.427 -61.353 1.00 45.78 195 GLN A CA 1
ATOM 1530 C C . GLN A 1 195 ? 41.717 11.371 -60.910 1.00 45.78 195 GLN A C 1
ATOM 1532 O O . GLN A 1 195 ? 42.303 10.675 -61.736 1.00 45.78 195 GLN A O 1
ATOM 1537 N N . VAL A 1 196 ? 41.929 11.236 -59.603 1.00 42.41 196 VAL A N 1
ATOM 1538 C CA . VAL A 1 196 ? 42.585 10.050 -59.042 1.00 42.41 196 VAL A CA 1
ATOM 1539 C C . VAL A 1 196 ? 41.527 8.988 -58.761 1.00 42.41 196 VAL A C 1
ATOM 1541 O O . VAL A 1 196 ? 40.677 9.148 -57.886 1.00 42.41 196 VAL A O 1
ATOM 1544 N N . SER A 1 197 ? 41.570 7.890 -59.523 1.00 49.12 197 SER A N 1
ATOM 1545 C CA . SER A 1 197 ? 40.769 6.695 -59.257 1.00 49.12 197 SER A CA 1
ATOM 1546 C C . SER A 1 197 ? 41.286 6.022 -57.985 1.00 49.12 197 SER A C 1
ATOM 1548 O O . SER A 1 197 ? 42.226 5.226 -58.012 1.00 49.12 197 SER A O 1
ATOM 1550 N N . VAL A 1 198 ? 40.692 6.361 -56.846 1.00 41.69 198 VAL A N 1
ATOM 1551 C CA . VAL A 1 198 ? 40.947 5.643 -55.600 1.00 41.69 198 VAL A CA 1
ATOM 1552 C C . VAL A 1 198 ? 40.134 4.349 -55.659 1.00 41.69 198 VAL A C 1
ATOM 1554 O O . VAL A 1 198 ? 38.913 4.386 -55.812 1.00 41.69 198 VAL A O 1
ATOM 1557 N N . GLY A 1 199 ? 40.819 3.201 -55.600 1.00 41.59 199 GLY A N 1
ATOM 1558 C CA . GLY A 1 199 ? 40.190 1.885 -55.442 1.00 41.59 199 GLY A CA 1
ATOM 1559 C C . GLY A 1 199 ? 39.346 1.808 -54.159 1.00 41.59 199 GLY A C 1
ATOM 1560 O O . GLY A 1 199 ? 39.201 2.809 -53.461 1.00 41.59 199 GLY A O 1
ATOM 1561 N N . PRO A 1 200 ? 38.777 0.645 -53.800 1.00 42.22 200 PRO A N 1
ATOM 1562 C CA . PRO A 1 200 ? 37.954 0.513 -52.601 1.00 42.22 200 PRO A CA 1
ATOM 1563 C C . PRO A 1 200 ? 38.820 0.628 -51.333 1.00 42.22 200 PRO A C 1
ATOM 1565 O O . PRO A 1 200 ? 39.151 -0.357 -50.682 1.00 42.22 200 PRO A O 1
ATOM 1568 N N . THR A 1 201 ? 39.219 1.849 -50.981 1.00 46.34 201 THR A N 1
ATOM 1569 C CA . THR A 1 201 ? 39.794 2.190 -49.685 1.00 46.34 201 THR A CA 1
ATOM 1570 C C . THR A 1 201 ? 38.709 2.014 -48.624 1.00 46.34 201 THR A C 1
ATOM 1572 O O . THR A 1 201 ? 37.593 2.511 -48.819 1.00 46.34 201 THR A O 1
ATOM 1575 N N . PRO A 1 202 ? 39.006 1.331 -47.501 1.00 47.31 202 PRO A N 1
ATOM 1576 C CA . PRO A 1 202 ? 38.116 1.279 -46.346 1.00 47.31 202 PRO A CA 1
ATOM 1577 C C . PRO A 1 202 ? 37.697 2.711 -46.000 1.00 47.31 202 PRO A C 1
ATOM 1579 O O . PRO A 1 202 ? 38.556 3.585 -45.923 1.00 47.31 202 PRO A O 1
ATOM 1582 N N . GLY A 1 203 ? 36.386 2.956 -45.922 1.00 48.62 203 GLY A N 1
ATOM 1583 C CA . GLY A 1 203 ? 35.772 4.281 -46.084 1.00 48.62 203 GLY A CA 1
ATOM 1584 C C . GLY A 1 203 ? 36.409 5.432 -45.289 1.00 48.62 203 GLY A C 1
ATOM 1585 O O . GLY A 1 203 ? 37.039 5.206 -44.254 1.00 48.62 203 GLY A O 1
ATOM 1586 N N . PRO A 1 204 ? 36.225 6.686 -45.745 1.00 55.38 204 PRO A N 1
ATOM 1587 C CA . PRO A 1 204 ? 36.937 7.824 -45.189 1.00 55.38 204 PRO A CA 1
ATOM 1588 C C . PRO A 1 204 ? 36.566 7.980 -43.715 1.00 55.38 204 PRO A C 1
ATOM 1590 O O . PRO A 1 204 ? 35.410 8.218 -43.365 1.00 55.38 204 PRO A O 1
ATOM 1593 N N . THR A 1 205 ? 37.564 7.852 -42.845 1.00 54.06 205 THR A N 1
ATOM 1594 C CA . THR A 1 205 ? 37.492 8.500 -41.538 1.00 54.06 205 THR A CA 1
ATOM 1595 C C . THR A 1 205 ? 37.457 9.999 -41.840 1.00 54.06 205 THR A C 1
ATOM 1597 O O . THR A 1 205 ? 38.345 10.454 -42.566 1.00 54.06 205 THR A O 1
ATOM 1600 N N . PRO A 1 206 ? 36.438 10.761 -41.400 1.00 53.91 206 PRO A N 1
ATOM 1601 C CA . PRO A 1 206 ? 36.390 12.197 -41.651 1.00 53.91 206 PRO A CA 1
ATOM 1602 C C . PRO A 1 206 ? 37.713 12.828 -41.209 1.00 53.91 206 PRO A C 1
ATOM 1604 O O . PRO A 1 206 ? 38.160 12.578 -40.090 1.00 53.91 206 PRO A O 1
ATOM 1607 N N . LEU A 1 207 ? 38.357 13.601 -42.087 1.00 50.91 207 LEU A N 1
ATOM 1608 C CA . LEU A 1 207 ? 39.646 14.249 -41.797 1.00 50.91 207 LEU A CA 1
ATOM 1609 C C . LEU A 1 207 ? 39.553 15.217 -40.599 1.00 50.91 207 LEU A C 1
ATOM 1611 O O . LEU A 1 207 ? 40.552 15.469 -39.940 1.00 50.91 207 LEU A O 1
ATOM 1615 N N . ASP A 1 208 ? 38.339 15.679 -40.282 1.00 54.03 208 ASP A N 1
ATOM 1616 C CA . ASP A 1 208 ? 37.981 16.502 -39.118 1.00 54.03 208 ASP A CA 1
ATOM 1617 C C . ASP A 1 208 ? 37.832 15.692 -37.805 1.00 54.03 208 ASP A C 1
ATOM 1619 O O . ASP A 1 208 ? 37.585 16.229 -36.731 1.00 54.03 208 ASP A O 1
ATOM 1623 N N . GLY A 1 209 ? 37.956 14.360 -37.850 1.00 60.75 209 GLY A N 1
ATOM 1624 C CA . GLY A 1 209 ? 37.829 13.505 -36.664 1.00 60.75 209 GLY A CA 1
ATOM 1625 C C . GLY A 1 209 ? 36.417 13.447 -36.061 1.00 60.75 209 GLY A C 1
ATOM 1626 O O . GLY A 1 209 ? 36.228 12.816 -35.014 1.00 60.75 209 GLY A O 1
ATOM 1627 N N . SER A 1 210 ? 35.421 14.055 -36.711 1.00 64.94 210 SER A N 1
ATOM 1628 C CA . SER A 1 210 ? 34.019 14.050 -36.297 1.00 64.94 210 SER A CA 1
ATOM 1629 C C . SER A 1 210 ? 33.448 12.625 -36.382 1.00 64.94 210 SER A C 1
ATOM 1631 O O . SER A 1 210 ? 33.492 11.953 -37.414 1.00 64.94 210 SER A O 1
ATOM 1633 N N . ARG A 1 211 ? 32.950 12.123 -35.247 1.00 69.94 211 ARG A N 1
ATOM 1634 C CA . ARG A 1 211 ? 32.384 10.772 -35.093 1.00 69.94 211 ARG A CA 1
ATOM 1635 C C . ARG A 1 211 ? 30.886 10.873 -34.814 1.00 69.94 211 ARG A C 1
ATOM 1637 O O . ARG A 1 211 ? 30.479 11.857 -34.195 1.00 69.94 211 ARG A O 1
ATOM 1644 N N . PRO A 1 212 ? 30.084 9.857 -35.187 1.00 79.94 212 PRO A N 1
ATOM 1645 C CA . PRO A 1 212 ? 28.719 9.746 -34.690 1.00 79.94 212 PRO A CA 1
ATOM 1646 C C . PRO A 1 212 ? 28.693 9.869 -33.161 1.00 79.94 212 PRO A C 1
ATOM 1648 O O . PRO A 1 212 ? 29.578 9.350 -32.479 1.00 79.94 212 PRO A O 1
ATOM 1651 N N . SER A 1 213 ? 27.697 10.576 -32.643 1.00 84.94 213 SER A N 1
ATOM 1652 C CA . SER A 1 213 ? 27.441 10.789 -31.222 1.00 84.94 213 SER A CA 1
ATOM 1653 C C . SER A 1 213 ? 26.044 10.259 -30.931 1.00 84.94 213 SER A C 1
ATOM 1655 O O . SER A 1 213 ? 25.040 10.894 -31.257 1.00 84.94 213 SER A O 1
ATOM 1657 N N . LEU A 1 214 ? 25.977 9.042 -30.403 1.00 86.31 214 LEU A N 1
ATOM 1658 C CA . LEU A 1 214 ? 24.732 8.350 -30.094 1.00 86.31 214 LEU A CA 1
ATOM 1659 C C . LEU A 1 214 ? 24.293 8.670 -28.667 1.00 86.31 214 LEU A C 1
ATOM 1661 O O . LEU A 1 214 ? 25.124 8.862 -27.777 1.00 86.31 214 LEU A O 1
ATOM 1665 N N . THR A 1 215 ? 22.985 8.680 -28.433 1.00 88.31 215 THR A N 1
ATOM 1666 C CA . THR A 1 215 ? 22.425 8.752 -27.079 1.00 88.31 215 THR A CA 1
ATOM 1667 C C . THR A 1 215 ?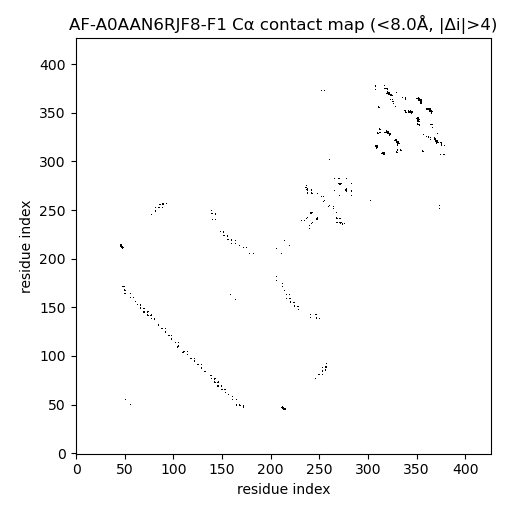 22.905 7.547 -26.268 1.00 88.31 215 THR A C 1
ATOM 1669 O O . THR A 1 215 ? 22.856 6.410 -26.735 1.00 88.31 215 THR A O 1
ATOM 1672 N N . GLY A 1 216 ? 23.419 7.773 -25.059 1.00 88.88 216 GLY A N 1
ATOM 1673 C CA . GLY A 1 216 ? 23.892 6.675 -24.212 1.00 88.88 216 GLY A CA 1
ATOM 1674 C C . GLY A 1 216 ? 22.731 5.824 -23.694 1.00 88.88 216 GLY A C 1
ATOM 1675 O O . GLY A 1 216 ? 21.663 6.352 -23.403 1.00 88.88 216 GLY A O 1
ATOM 1676 N N . THR A 1 217 ? 22.928 4.518 -23.484 1.00 90.50 217 THR A N 1
ATOM 1677 C CA . THR A 1 217 ? 21.888 3.665 -22.866 1.00 90.50 217 THR A CA 1
ATOM 1678 C C . THR A 1 217 ? 21.499 4.133 -21.465 1.00 90.50 217 THR A C 1
ATOM 1680 O O . THR A 1 217 ? 20.348 3.982 -21.067 1.00 90.50 217 THR A O 1
ATOM 1683 N N . SER A 1 218 ? 22.437 4.730 -20.727 1.00 90.75 218 SER A N 1
ATOM 1684 C CA . SER A 1 218 ? 22.183 5.364 -19.431 1.00 90.75 218 SER A CA 1
ATOM 1685 C C . SER A 1 218 ? 21.313 6.616 -19.549 1.00 90.75 218 SER A C 1
ATOM 1687 O O . SER A 1 218 ? 20.449 6.823 -18.707 1.00 90.75 218 SER A O 1
ATOM 1689 N N . GLU A 1 219 ? 21.515 7.425 -20.593 1.00 92.75 219 GLU A N 1
ATOM 1690 C CA . GLU A 1 219 ? 20.711 8.620 -20.893 1.00 92.75 219 GLU A CA 1
ATOM 1691 C C . GLU A 1 219 ? 19.289 8.207 -21.294 1.00 92.75 219 GLU A C 1
ATOM 1693 O O . GLU A 1 219 ? 18.332 8.692 -20.701 1.00 92.75 219 GLU A O 1
ATOM 1698 N N . MET A 1 220 ? 19.152 7.212 -22.180 1.00 93.62 220 MET A N 1
ATOM 1699 C CA . MET A 1 220 ? 17.852 6.637 -22.558 1.00 93.62 220 MET A CA 1
ATOM 1700 C C . MET A 1 220 ? 17.094 6.070 -21.351 1.00 93.62 220 MET A C 1
ATOM 1702 O O . MET A 1 220 ? 15.887 6.263 -21.221 1.00 93.62 220 MET A O 1
ATOM 1706 N N . TYR A 1 221 ? 17.795 5.366 -20.457 1.00 94.12 221 TYR A N 1
ATOM 1707 C CA . TYR A 1 221 ? 17.207 4.854 -19.222 1.00 94.12 221 TYR A CA 1
ATOM 1708 C C . TYR A 1 221 ? 16.768 5.990 -18.291 1.00 94.12 221 TYR A C 1
ATOM 1710 O O . TYR A 1 221 ? 15.648 5.955 -17.789 1.00 94.12 221 TYR A O 1
ATOM 1718 N N . ALA A 1 222 ? 17.626 6.995 -18.078 1.00 95.38 222 ALA A N 1
ATOM 1719 C CA . ALA A 1 222 ? 17.338 8.138 -17.215 1.00 95.38 222 ALA A CA 1
ATOM 1720 C C . ALA A 1 222 ? 16.133 8.945 -17.722 1.00 95.38 222 ALA A C 1
ATOM 1722 O O . ALA A 1 222 ? 15.247 9.289 -16.946 1.00 95.38 222 ALA A O 1
ATOM 1723 N N . GLU A 1 223 ? 16.061 9.198 -19.027 1.00 94.88 223 GLU A N 1
ATOM 1724 C CA . GLU A 1 223 ? 14.925 9.872 -19.652 1.00 94.88 223 GLU A CA 1
ATOM 1725 C C . GLU A 1 223 ? 13.635 9.065 -19.467 1.00 94.88 223 GLU A C 1
ATOM 1727 O O . GLU A 1 223 ? 12.626 9.596 -19.001 1.00 94.88 223 GLU A O 1
ATOM 1732 N N . TYR A 1 224 ? 13.670 7.761 -19.759 1.00 94.88 224 TYR A N 1
ATOM 1733 C CA . TYR A 1 224 ? 12.487 6.912 -19.658 1.00 94.88 224 TYR A CA 1
ATOM 1734 C C . TYR A 1 224 ? 11.988 6.770 -18.213 1.00 94.88 224 TYR A C 1
ATOM 1736 O O . TYR A 1 224 ? 10.790 6.912 -17.961 1.00 94.88 224 TYR A O 1
ATOM 1744 N N . VAL A 1 225 ? 12.890 6.522 -17.255 1.00 95.50 225 VAL A N 1
ATOM 1745 C CA . VAL A 1 225 ? 12.527 6.362 -15.839 1.00 95.50 225 VAL A CA 1
ATOM 1746 C C . VAL A 1 225 ? 12.016 7.674 -15.240 1.00 95.50 225 VAL A C 1
ATOM 1748 O O . VAL A 1 225 ? 11.093 7.640 -14.430 1.00 95.50 225 VAL A O 1
ATOM 1751 N N . ASN A 1 226 ? 12.560 8.825 -15.649 1.00 96.50 226 ASN A N 1
ATOM 1752 C CA . ASN A 1 226 ? 12.075 10.130 -15.198 1.00 96.50 226 ASN A CA 1
ATOM 1753 C C . ASN A 1 226 ? 10.712 10.450 -15.805 1.00 96.50 226 ASN A C 1
ATOM 1755 O O . ASN A 1 226 ? 9.794 10.766 -15.063 1.00 96.50 226 ASN A O 1
ATOM 1759 N N . ARG A 1 227 ? 10.517 10.226 -17.108 1.00 96.12 227 ARG A N 1
ATOM 1760 C CA . ARG A 1 227 ? 9.202 10.400 -17.736 1.00 96.12 227 ARG A CA 1
ATOM 1761 C C . ARG A 1 227 ? 8.121 9.572 -17.039 1.00 96.12 227 ARG A C 1
ATOM 1763 O O . ARG A 1 227 ? 7.078 10.100 -16.679 1.00 96.12 227 ARG A O 1
ATOM 1770 N N . ARG A 1 228 ? 8.386 8.287 -16.776 1.00 96.12 228 ARG A N 1
ATOM 1771 C CA . ARG A 1 228 ? 7.447 7.418 -16.043 1.00 96.12 228 ARG A CA 1
ATOM 1772 C C . ARG A 1 228 ? 7.233 7.862 -14.593 1.00 96.12 228 ARG A C 1
ATOM 1774 O O . ARG A 1 228 ? 6.196 7.566 -14.006 1.00 96.12 228 ARG A O 1
ATOM 1781 N N . ARG A 1 229 ? 8.228 8.502 -13.971 1.00 95.94 229 ARG A N 1
ATOM 1782 C CA . ARG A 1 229 ? 8.086 9.088 -12.635 1.00 95.94 229 ARG A CA 1
ATOM 1783 C C . ARG A 1 229 ? 7.138 10.275 -12.699 1.00 95.94 229 ARG A C 1
ATOM 1785 O O . ARG A 1 229 ? 6.207 10.298 -11.907 1.00 95.94 229 ARG A O 1
ATOM 1792 N N . ASP A 1 230 ? 7.360 11.185 -13.637 1.00 96.62 230 ASP A N 1
ATOM 1793 C CA . ASP A 1 230 ? 6.571 12.401 -13.802 1.00 96.62 230 ASP A CA 1
ATOM 1794 C C . ASP A 1 230 ? 5.112 12.061 -14.135 1.00 96.62 230 ASP A C 1
ATOM 1796 O O . ASP A 1 230 ? 4.204 12.582 -13.490 1.00 96.62 230 ASP A O 1
ATOM 1800 N N . GLU A 1 231 ? 4.896 11.098 -15.042 1.00 95.19 231 GLU A N 1
ATOM 1801 C CA . GLU A 1 231 ? 3.584 10.512 -15.355 1.00 95.19 231 GLU A CA 1
ATOM 1802 C C . GLU A 1 231 ? 2.884 9.930 -14.121 1.00 95.19 231 GLU A C 1
ATOM 1804 O O . GLU A 1 231 ? 1.677 10.067 -13.983 1.00 95.19 231 GLU A O 1
ATOM 1809 N N . TYR A 1 232 ? 3.615 9.272 -13.217 1.00 94.19 232 TYR A N 1
ATOM 1810 C CA . TYR A 1 232 ? 3.030 8.728 -11.989 1.00 94.19 232 TYR A CA 1
ATOM 1811 C C . TYR A 1 232 ? 2.727 9.825 -10.964 1.00 94.19 232 TYR A C 1
ATOM 1813 O O . TYR A 1 232 ? 1.686 9.798 -10.313 1.00 94.19 232 TYR A O 1
ATOM 1821 N N . THR A 1 233 ? 3.624 10.801 -10.808 1.00 92.75 233 THR A N 1
ATOM 1822 C CA . THR A 1 233 ? 3.458 11.890 -9.837 1.00 92.75 233 THR A CA 1
ATOM 1823 C C . THR A 1 233 ? 2.434 12.935 -10.260 1.00 92.75 233 THR A C 1
ATOM 1825 O O . THR A 1 233 ? 1.953 13.660 -9.396 1.00 92.75 233 THR A O 1
ATOM 1828 N N . SER A 1 234 ? 2.091 13.013 -11.550 1.00 93.75 234 SER A N 1
ATOM 1829 C CA . SER A 1 234 ? 1.025 13.886 -12.051 1.00 93.75 234 SER A CA 1
ATOM 1830 C C . SER A 1 234 ? -0.379 13.334 -11.786 1.00 93.75 234 SER A C 1
ATOM 1832 O O . SER A 1 234 ? -1.350 14.086 -11.841 1.00 93.75 234 SER A O 1
ATOM 1834 N N . ILE A 1 235 ? -0.503 12.041 -11.465 1.00 91.56 235 ILE A N 1
ATOM 1835 C CA . ILE A 1 235 ? -1.770 11.440 -11.041 1.00 91.56 235 ILE A CA 1
ATOM 1836 C C . ILE A 1 235 ? -2.123 11.971 -9.647 1.00 91.56 235 ILE A C 1
ATOM 1838 O O . ILE A 1 235 ? -1.278 12.010 -8.748 1.00 91.56 235 ILE A O 1
ATOM 1842 N N . SER A 1 236 ? -3.392 12.334 -9.451 1.00 91.50 236 SER A N 1
ATOM 1843 C CA . SER A 1 236 ? -3.912 12.773 -8.154 1.00 91.50 236 SER A CA 1
ATOM 1844 C C . SER A 1 236 ? -3.738 11.708 -7.062 1.00 91.50 236 SER A C 1
ATOM 1846 O O . SER A 1 236 ? -3.628 10.509 -7.335 1.00 91.50 236 SER A O 1
ATOM 1848 N N . PHE A 1 237 ? -3.763 12.131 -5.794 1.00 89.69 237 PHE A N 1
ATOM 1849 C CA . PHE A 1 237 ? -3.697 11.213 -4.650 1.00 89.69 237 PHE A CA 1
ATOM 1850 C C . PHE A 1 237 ? -4.786 10.135 -4.718 1.00 89.69 237 PHE A C 1
ATOM 1852 O O . PHE A 1 237 ? -4.483 8.951 -4.557 1.00 89.69 237 PHE A O 1
ATOM 1859 N N . SER A 1 238 ? -6.025 10.526 -5.041 1.00 89.56 238 SER A N 1
ATOM 1860 C CA . SER A 1 238 ? -7.112 9.566 -5.235 1.00 89.56 238 SER A CA 1
ATOM 1861 C C . SER A 1 238 ? -6.763 8.550 -6.324 1.00 89.56 238 SER A C 1
ATOM 1863 O O . SER A 1 238 ? -6.816 7.350 -6.068 1.00 89.56 238 SER A O 1
ATOM 1865 N N . GLY A 1 239 ? -6.285 8.985 -7.494 1.00 90.00 239 GLY A N 1
ATOM 1866 C CA . GLY A 1 239 ? -5.921 8.066 -8.576 1.00 90.00 239 GLY A CA 1
ATOM 1867 C C . GLY A 1 239 ? -4.799 7.083 -8.213 1.00 90.00 239 GLY A C 1
ATOM 1868 O O . GLY A 1 239 ? -4.811 5.943 -8.678 1.00 90.00 239 GLY A O 1
ATOM 1869 N N . ARG A 1 240 ? -3.850 7.496 -7.364 1.00 91.25 240 ARG A N 1
ATOM 1870 C CA . ARG A 1 240 ? -2.704 6.666 -6.955 1.00 91.25 240 ARG A CA 1
ATOM 1871 C C . ARG A 1 240 ? -3.046 5.658 -5.865 1.00 91.25 240 ARG A C 1
ATOM 1873 O O . ARG A 1 240 ? -2.588 4.519 -5.926 1.00 91.25 240 ARG A O 1
ATOM 1880 N N . TYR A 1 241 ? -3.817 6.073 -4.863 1.00 93.06 241 TYR A N 1
ATOM 1881 C CA . TYR A 1 241 ? -3.954 5.300 -3.630 1.00 93.06 241 TYR A CA 1
ATOM 1882 C C . TYR A 1 241 ? -5.362 4.744 -3.403 1.00 93.06 241 TYR A C 1
ATOM 1884 O O . TYR A 1 241 ? -5.471 3.646 -2.868 1.00 93.06 241 TYR A O 1
ATOM 1892 N N . SER A 1 242 ? -6.439 5.418 -3.828 1.00 88.94 242 SER A N 1
ATOM 1893 C CA . SER A 1 242 ? -7.815 4.961 -3.529 1.00 88.94 242 SER A CA 1
ATOM 1894 C C . SER A 1 242 ? -8.117 3.575 -4.112 1.00 88.94 242 SER A C 1
ATOM 1896 O O . SER A 1 242 ? -8.745 2.744 -3.466 1.00 88.94 242 SER A O 1
ATOM 1898 N N . ARG A 1 243 ? -7.594 3.293 -5.311 1.00 87.12 243 ARG A N 1
ATOM 1899 C CA . ARG A 1 243 ? -7.748 2.011 -6.018 1.00 87.12 243 ARG A CA 1
ATOM 1900 C C . ARG A 1 243 ? -6.637 1.011 -5.709 1.00 87.12 243 ARG A C 1
ATOM 1902 O O . ARG A 1 243 ? -6.652 -0.104 -6.226 1.00 87.12 243 ARG A O 1
ATOM 1909 N N . ASN A 1 244 ? -5.654 1.396 -4.896 1.00 92.12 244 ASN A N 1
ATOM 1910 C CA . ASN A 1 244 ? -4.588 0.492 -4.496 1.00 92.12 244 ASN A CA 1
ATOM 1911 C C . ASN A 1 244 ? -5.129 -0.505 -3.454 1.00 92.12 244 ASN A C 1
ATOM 1913 O O . ASN A 1 244 ? -5.652 -0.102 -2.413 1.00 92.12 244 ASN A O 1
ATOM 1917 N N . GLU A 1 245 ? -4.993 -1.808 -3.729 1.00 90.19 245 GLU A N 1
ATOM 1918 C CA . GLU A 1 245 ? -5.489 -2.889 -2.858 1.00 90.19 245 GLU A CA 1
ATOM 1919 C C . GLU A 1 245 ? -4.892 -2.791 -1.445 1.00 90.19 245 GLU A C 1
ATOM 1921 O O . GLU A 1 245 ? -5.616 -2.900 -0.455 1.00 90.19 245 GLU A O 1
ATOM 1926 N N . ALA A 1 246 ? -3.587 -2.520 -1.339 1.00 91.88 246 ALA A N 1
ATOM 1927 C CA . ALA A 1 246 ? -2.907 -2.416 -0.054 1.00 91.88 246 ALA A CA 1
ATOM 1928 C C . ALA A 1 246 ? -3.420 -1.211 0.749 1.00 91.88 246 ALA A C 1
ATOM 1930 O O . ALA A 1 246 ? -3.737 -1.352 1.930 1.00 91.88 246 ALA A O 1
ATOM 1931 N N . TYR A 1 247 ? -3.580 -0.048 0.110 1.00 94.25 247 TYR A N 1
ATOM 1932 C CA . TYR A 1 247 ? -4.125 1.146 0.768 1.00 94.25 247 TYR A CA 1
ATOM 1933 C C . TYR A 1 247 ? -5.585 0.963 1.202 1.00 94.25 247 TYR A C 1
ATOM 1935 O O . TYR A 1 247 ? -5.961 1.324 2.316 1.00 94.25 247 TYR A O 1
ATOM 1943 N N . THR A 1 248 ? -6.400 0.345 0.345 1.00 91.31 248 THR A N 1
ATOM 1944 C CA . THR A 1 248 ? -7.796 0.008 0.647 1.00 91.31 248 THR A CA 1
ATOM 1945 C C . THR A 1 248 ? -7.889 -0.910 1.861 1.00 91.31 248 THR A C 1
ATOM 1947 O O . THR A 1 248 ? -8.695 -0.675 2.761 1.00 91.31 248 THR A O 1
ATOM 1950 N N . ASN A 1 249 ? -7.044 -1.941 1.922 1.00 90.75 249 ASN A N 1
ATOM 1951 C CA . ASN A 1 249 ? -6.996 -2.859 3.056 1.00 90.75 249 ASN A CA 1
ATOM 1952 C C . ASN A 1 249 ? -6.529 -2.158 4.335 1.00 90.75 249 ASN A C 1
ATOM 1954 O O . ASN A 1 249 ? -7.122 -2.381 5.388 1.00 90.75 249 ASN A O 1
ATOM 1958 N N . PHE A 1 250 ? -5.544 -1.262 4.244 1.00 94.19 250 PHE A N 1
ATOM 1959 C CA . PHE A 1 250 ? -5.131 -0.414 5.362 1.00 94.19 250 PHE A CA 1
ATOM 1960 C C . PHE A 1 250 ? -6.292 0.441 5.887 1.00 94.19 250 PHE A C 1
ATOM 1962 O O . PHE A 1 250 ? -6.592 0.399 7.078 1.00 94.19 250 PHE A O 1
ATOM 1969 N N . LYS A 1 251 ? -7.020 1.147 5.011 1.00 93.00 251 LYS A N 1
ATOM 1970 C CA . LYS A 1 251 ? -8.181 1.965 5.405 1.00 93.00 251 LYS A CA 1
ATOM 1971 C C . LYS A 1 251 ? -9.293 1.136 6.037 1.00 93.00 251 LYS A C 1
ATOM 1973 O O . LYS A 1 251 ? -9.801 1.519 7.087 1.00 93.00 251 LYS A O 1
ATOM 1978 N N . LYS A 1 252 ? -9.628 -0.019 5.454 1.00 90.19 252 LYS A N 1
ATOM 1979 C CA . LYS A 1 252 ? -10.589 -0.969 6.036 1.00 90.19 252 LYS A CA 1
ATOM 1980 C C . LYS A 1 252 ? -10.160 -1.427 7.431 1.00 90.19 252 LYS A C 1
ATOM 1982 O O . LYS A 1 252 ? -10.975 -1.453 8.350 1.00 90.19 252 LYS A O 1
ATOM 1987 N N . MET A 1 253 ? -8.880 -1.765 7.592 1.00 91.06 253 MET A N 1
ATOM 1988 C CA . MET A 1 253 ? -8.321 -2.230 8.858 1.00 91.06 253 MET A CA 1
ATOM 1989 C C . MET A 1 253 ? -8.424 -1.152 9.941 1.00 91.06 253 MET A C 1
ATOM 1991 O O . MET A 1 253 ? -8.966 -1.403 11.016 1.00 91.06 253 MET A O 1
ATOM 1995 N N . VAL A 1 254 ? -7.956 0.057 9.633 1.00 92.44 254 VAL A N 1
ATOM 1996 C CA . VAL A 1 254 ? -8.016 1.223 10.522 1.00 92.44 254 VAL A CA 1
ATOM 1997 C C . VAL A 1 254 ? -9.456 1.558 10.899 1.00 92.44 254 VAL A C 1
ATOM 1999 O O . VAL A 1 254 ? -9.750 1.799 12.066 1.00 92.44 254 VAL A O 1
ATOM 2002 N N . HIS A 1 255 ? -10.367 1.518 9.928 1.00 90.50 255 HIS A N 1
ATOM 2003 C CA . HIS A 1 255 ? -11.774 1.807 10.159 1.00 90.50 255 HIS A CA 1
ATOM 2004 C C . HIS A 1 255 ? -12.433 0.794 11.101 1.00 90.50 255 HIS A C 1
ATOM 2006 O O . HIS A 1 255 ? -13.058 1.199 12.074 1.00 90.50 255 HIS A O 1
ATOM 2012 N N . ASP A 1 256 ? -12.283 -0.513 10.860 1.00 89.19 256 ASP A N 1
ATOM 2013 C CA . ASP A 1 256 ? -12.868 -1.530 11.753 1.00 89.19 256 ASP A CA 1
ATOM 2014 C C . ASP A 1 256 ? -12.169 -1.579 13.127 1.00 89.19 256 ASP A C 1
ATOM 2016 O O . ASP A 1 256 ? -12.818 -1.923 14.108 1.00 89.19 256 ASP A O 1
ATOM 2020 N N . ALA A 1 257 ? -10.908 -1.135 13.255 1.00 89.44 257 ALA A N 1
ATOM 2021 C CA . ALA A 1 257 ? -10.296 -0.942 14.580 1.00 89.44 257 ALA A CA 1
ATOM 2022 C C . ALA A 1 257 ? -10.979 0.203 15.352 1.00 89.44 257 ALA A C 1
ATOM 2024 O O . ALA A 1 257 ? -11.345 0.055 16.514 1.00 89.44 257 ALA A O 1
ATOM 2025 N N . LYS A 1 258 ? -11.175 1.347 14.680 1.00 87.81 258 LYS A N 1
ATOM 2026 C CA . LYS A 1 258 ? -11.680 2.580 15.299 1.00 87.81 258 LYS A CA 1
ATOM 2027 C C . LYS A 1 258 ? -13.186 2.555 15.567 1.00 87.81 258 LYS A C 1
ATOM 2029 O O . LYS A 1 258 ? -13.624 3.045 16.599 1.00 87.81 258 LYS A O 1
ATOM 2034 N N . TYR A 1 259 ? -13.969 2.020 14.636 1.00 85.50 259 TYR A N 1
ATOM 2035 C CA . TYR A 1 259 ? -15.434 2.096 14.663 1.00 85.50 259 TYR A CA 1
ATOM 2036 C C . TYR A 1 259 ? -16.112 0.726 14.758 1.00 85.50 259 TYR A C 1
ATOM 2038 O O . TYR A 1 259 ? -17.328 0.656 14.899 1.00 85.50 259 TYR A O 1
ATOM 2046 N N . GLY A 1 260 ? -15.364 -0.376 14.642 1.00 82.88 260 GLY A N 1
ATOM 2047 C CA . GLY A 1 260 ? -15.955 -1.709 14.567 1.00 82.88 260 GLY A CA 1
ATOM 2048 C C . GLY A 1 260 ? -17.012 -1.811 13.466 1.00 82.88 260 GLY A C 1
ATOM 2049 O O . GLY A 1 260 ? -16.747 -1.491 12.309 1.00 82.88 260 GLY A O 1
ATOM 2050 N N . ASP A 1 261 ? -18.212 -2.244 13.860 1.00 76.25 261 ASP A N 1
ATOM 2051 C CA . ASP A 1 261 ? -19.379 -2.383 12.979 1.00 76.25 261 ASP A CA 1
ATOM 2052 C C . ASP A 1 261 ? -20.372 -1.209 13.105 1.00 76.25 261 ASP A C 1
ATOM 2054 O O . ASP A 1 261 ? -21.479 -1.291 12.571 1.00 76.25 261 ASP A O 1
ATOM 2058 N N . ASP A 1 262 ? -20.009 -0.137 13.819 1.00 77.06 262 ASP A N 1
ATOM 2059 C CA . ASP A 1 262 ? -20.932 0.960 14.149 1.00 77.06 262 ASP A CA 1
ATOM 2060 C C . ASP A 1 262 ? -21.122 1.944 12.988 1.00 77.06 262 ASP A C 1
ATOM 2062 O O . ASP A 1 262 ? -22.146 2.621 12.900 1.00 77.06 262 ASP A O 1
ATOM 2066 N N . ARG A 1 263 ? -20.141 2.033 12.080 1.00 79.94 263 ARG A N 1
ATOM 2067 C CA . ARG A 1 263 ? -20.164 2.927 10.914 1.00 79.94 263 ARG A CA 1
ATOM 2068 C C . ARG A 1 263 ? -19.704 2.177 9.655 1.00 79.94 263 ARG A C 1
ATOM 2070 O O . ARG A 1 263 ? -18.796 1.353 9.752 1.00 79.94 263 ARG A O 1
ATOM 2077 N N . PRO A 1 264 ? -20.282 2.430 8.467 1.00 83.38 264 PRO A N 1
ATOM 2078 C CA . PRO A 1 264 ? -19.722 1.923 7.218 1.00 83.38 264 PRO A CA 1
ATOM 2079 C C . PRO A 1 264 ? -18.440 2.677 6.833 1.00 83.38 264 PRO A C 1
ATOM 2081 O O . PRO A 1 264 ? -18.300 3.871 7.095 1.00 83.38 264 PRO A O 1
ATOM 2084 N N . LEU A 1 265 ? -17.509 1.983 6.171 1.00 83.31 265 LEU A N 1
ATOM 2085 C CA . LEU A 1 265 ? -16.304 2.613 5.629 1.00 83.31 265 LEU A CA 1
ATOM 2086 C C . LEU A 1 265 ? -16.693 3.639 4.544 1.00 83.31 265 LEU A C 1
ATOM 2088 O O . LEU A 1 265 ? -17.407 3.261 3.613 1.00 83.31 265 LEU A O 1
ATOM 2092 N N . PRO A 1 266 ? -16.188 4.888 4.600 1.00 85.06 266 PRO A N 1
ATOM 2093 C CA . PRO A 1 266 ? -16.414 5.875 3.547 1.00 85.06 266 PRO A CA 1
ATOM 2094 C C . PRO A 1 266 ? -15.915 5.395 2.182 1.00 85.06 266 PRO A C 1
ATOM 2096 O O . PRO A 1 266 ? -14.913 4.673 2.104 1.00 85.06 266 PRO A O 1
ATOM 2099 N N . HIS A 1 267 ? -16.579 5.835 1.111 1.00 84.69 267 HIS A N 1
ATOM 2100 C CA . HIS A 1 267 ? -16.206 5.476 -0.257 1.00 84.69 267 HIS A CA 1
ATOM 2101 C C . HIS A 1 267 ? -14.742 5.870 -0.563 1.00 84.69 267 HIS A C 1
ATOM 2103 O O . HIS A 1 267 ? -14.303 6.932 -0.120 1.00 84.69 267 HIS A O 1
ATOM 2109 N N . PRO A 1 268 ? -13.968 5.067 -1.324 1.00 86.06 268 PRO A N 1
ATOM 2110 C CA . PRO A 1 268 ? -12.559 5.357 -1.613 1.00 86.06 268 PRO A CA 1
ATOM 2111 C C . PRO A 1 268 ? -12.271 6.746 -2.189 1.00 86.06 268 PRO A C 1
ATOM 2113 O O . PRO A 1 268 ? -11.209 7.314 -1.926 1.00 86.06 268 PRO A O 1
ATOM 2116 N N . ASP A 1 269 ? -13.221 7.310 -2.935 1.00 81.94 269 ASP A N 1
ATOM 2117 C CA . ASP A 1 269 ? -13.081 8.638 -3.538 1.00 81.94 269 ASP A CA 1
ATOM 2118 C C . ASP A 1 269 ? -13.102 9.773 -2.502 1.00 81.94 269 ASP A C 1
ATOM 2120 O O . ASP A 1 269 ? -12.522 10.824 -2.749 1.00 81.94 269 ASP A O 1
ATOM 2124 N N . THR A 1 270 ? -13.675 9.555 -1.312 1.00 83.88 270 THR A N 1
ATOM 2125 C CA . THR A 1 270 ? -13.699 10.558 -0.235 1.00 83.88 270 THR A CA 1
ATOM 2126 C C . THR A 1 270 ? -12.455 10.503 0.652 1.00 83.88 270 THR A C 1
ATOM 2128 O O . THR A 1 270 ? -12.341 11.269 1.609 1.00 83.88 270 THR A O 1
ATOM 2131 N N . TRP A 1 271 ? -11.518 9.579 0.401 1.00 86.19 271 TRP A N 1
ATOM 2132 C CA . TRP A 1 271 ? -10.302 9.441 1.214 1.00 86.19 271 TRP A CA 1
ATOM 2133 C C . TRP A 1 271 ? -9.241 10.495 0.917 1.00 86.19 271 TRP A C 1
ATOM 2135 O O . TRP A 1 271 ? -8.277 10.579 1.679 1.00 86.19 271 TRP A O 1
ATOM 2145 N N . PHE A 1 272 ? -9.402 11.261 -0.166 1.00 84.69 272 PHE A N 1
ATOM 2146 C CA . PHE A 1 272 ? -8.493 12.313 -0.611 1.00 84.69 272 PHE A CA 1
ATOM 2147 C C . PHE A 1 272 ? -9.288 13.524 -1.115 1.00 84.69 272 PHE A C 1
ATOM 2149 O O . PHE A 1 272 ? -10.252 13.365 -1.854 1.00 84.69 272 PHE A O 1
ATOM 2156 N N . THR A 1 273 ? -8.864 14.727 -0.743 1.00 73.50 273 THR A N 1
ATOM 2157 C CA . THR A 1 273 ? -9.276 16.010 -1.323 1.00 73.50 273 THR A CA 1
ATOM 2158 C C . THR A 1 273 ? -8.247 16.479 -2.363 1.00 73.50 273 THR A C 1
ATOM 2160 O O . THR A 1 273 ? -7.160 15.905 -2.487 1.00 73.50 273 THR A O 1
ATOM 2163 N N . GLU A 1 274 ? -8.561 17.543 -3.111 1.00 58.28 274 GLU A N 1
ATOM 2164 C CA . GLU A 1 274 ? -7.686 18.127 -4.148 1.00 58.28 274 GLU A CA 1
ATOM 2165 C C . GLU A 1 274 ? -6.285 18.517 -3.623 1.00 58.28 274 GLU A C 1
ATOM 2167 O O . GLU A 1 274 ? -5.309 18.511 -4.371 1.00 58.28 274 GLU A O 1
ATOM 2172 N N . THR A 1 275 ? -6.151 18.762 -2.314 1.00 57.75 275 THR A N 1
ATOM 2173 C CA . THR A 1 275 ? -4.891 19.113 -1.639 1.00 57.75 275 THR A CA 1
ATOM 2174 C C . THR A 1 275 ? -4.234 17.969 -0.850 1.00 57.75 275 THR A C 1
ATOM 2176 O O . THR A 1 275 ? -3.141 18.167 -0.318 1.00 57.75 275 THR A O 1
ATOM 2179 N N . GLY A 1 276 ? -4.828 16.768 -0.775 1.00 63.62 276 GLY A N 1
ATOM 2180 C CA . GLY A 1 276 ? -4.252 15.627 -0.045 1.00 63.62 276 GLY A CA 1
ATOM 2181 C C . GLY A 1 276 ? -5.269 14.827 0.770 1.00 63.62 276 GLY A C 1
ATOM 2182 O O . GLY A 1 276 ? -6.376 14.587 0.317 1.00 63.62 276 GLY A O 1
ATOM 2183 N N . SER A 1 277 ? -4.899 14.336 1.955 1.00 55.31 277 SER A N 1
ATOM 2184 C CA . SER A 1 277 ? -5.850 13.655 2.851 1.00 55.31 277 SER A CA 1
ATOM 2185 C C . SER A 1 277 ? -6.888 14.668 3.377 1.00 55.31 277 SER A C 1
ATOM 2187 O O . SER A 1 277 ? -6.482 15.764 3.770 1.00 55.31 277 SER A O 1
ATOM 2189 N N . PRO A 1 278 ? -8.195 14.339 3.448 1.00 52.12 278 PRO A N 1
ATOM 2190 C CA . PRO A 1 278 ? -9.183 15.187 4.095 1.00 52.12 278 PRO A CA 1
ATOM 2191 C C . PRO A 1 278 ? -8.754 15.416 5.540 1.00 52.12 278 PRO A C 1
ATOM 2193 O O . PRO A 1 278 ? -8.232 14.499 6.187 1.00 52.12 278 PRO A O 1
ATOM 2196 N N . ALA A 1 279 ? -8.980 16.623 6.055 1.00 43.25 279 ALA A N 1
ATOM 2197 C CA . ALA A 1 279 ? -8.745 16.895 7.464 1.00 43.25 279 ALA A CA 1
ATOM 2198 C C . ALA A 1 279 ? -9.504 15.858 8.325 1.00 43.25 279 ALA A C 1
ATOM 2200 O O . ALA A 1 279 ? -10.637 15.490 7.983 1.00 43.25 279 ALA A O 1
ATOM 2201 N N . PRO A 1 280 ? -8.901 15.349 9.418 1.00 42.56 280 PRO A N 1
ATOM 2202 C CA . PRO A 1 280 ? -9.596 14.464 10.347 1.00 42.56 280 PRO A CA 1
ATOM 2203 C C . PRO A 1 280 ? -10.935 15.092 10.765 1.00 42.56 280 PRO A C 1
ATOM 2205 O O . PRO A 1 280 ? -10.953 16.204 11.278 1.00 42.56 280 PRO A O 1
ATOM 2208 N N . GLY A 1 281 ? -12.046 14.402 10.488 1.00 44.91 281 GLY A N 1
ATOM 2209 C CA . GLY A 1 281 ? -13.409 14.897 10.740 1.00 44.91 281 GLY A CA 1
ATOM 2210 C C . GLY A 1 281 ? -14.232 15.252 9.493 1.00 44.91 281 GLY A C 1
ATOM 2211 O O . GLY A 1 281 ? -15.448 15.319 9.595 1.00 44.91 281 GLY A O 1
ATOM 2212 N N . VAL A 1 282 ? -13.619 15.379 8.309 1.00 46.31 282 VAL A N 1
ATOM 2213 C CA . VAL A 1 282 ? -14.322 15.775 7.063 1.00 46.31 282 VAL A CA 1
ATOM 2214 C C . VAL A 1 282 ? -14.942 14.586 6.303 1.00 46.31 282 VAL A C 1
ATOM 2216 O O . VAL A 1 282 ? -15.679 14.762 5.345 1.00 46.31 282 VAL A O 1
ATOM 2219 N N . THR A 1 283 ? -14.726 13.343 6.749 1.00 42.94 283 THR A N 1
ATOM 2220 C CA . THR A 1 283 ? -15.360 12.150 6.135 1.00 42.94 283 THR A CA 1
ATOM 2221 C C . THR A 1 283 ? -16.743 11.816 6.706 1.00 42.94 283 THR A C 1
ATOM 2223 O O . THR A 1 283 ? -17.222 10.692 6.574 1.00 42.94 283 THR A O 1
ATOM 2226 N N . GLY A 1 284 ? -17.408 12.787 7.332 1.00 39.16 284 GLY A N 1
ATOM 2227 C CA . GLY A 1 284 ? -18.831 12.716 7.630 1.00 39.16 284 GLY A CA 1
ATOM 2228 C C . GLY A 1 284 ? -19.564 13.779 6.830 1.00 39.16 284 GLY A C 1
ATOM 2229 O O . GLY A 1 284 ? -19.601 14.923 7.266 1.00 39.16 284 GLY A O 1
ATOM 2230 N N . HIS A 1 285 ? -20.180 13.407 5.706 1.00 40.22 285 HIS A N 1
ATOM 2231 C CA . HIS A 1 285 ? -21.332 14.168 5.233 1.00 40.22 285 HIS A CA 1
ATOM 2232 C C . HIS A 1 285 ? -22.423 14.034 6.297 1.00 40.22 285 HIS A C 1
ATOM 2234 O O . HIS A 1 285 ? -23.122 13.033 6.410 1.00 40.22 285 HIS A O 1
ATOM 2240 N N . GLY A 1 286 ? -22.439 15.047 7.147 1.00 39.56 286 GLY A N 1
ATOM 2241 C CA . GLY A 1 286 ? -23.479 15.428 8.079 1.00 39.56 286 GLY A CA 1
ATOM 2242 C C . GLY A 1 286 ? -23.444 16.949 8.198 1.00 39.56 286 GLY A C 1
ATOM 2243 O O . GLY A 1 286 ? -23.465 17.477 9.300 1.00 39.56 286 GLY A O 1
ATOM 2244 N N . THR A 1 287 ? -23.302 17.634 7.063 1.00 35.12 287 THR A N 1
ATOM 2245 C CA . THR A 1 287 ? -23.558 19.066 6.904 1.00 35.12 287 THR A CA 1
ATOM 2246 C C . THR A 1 287 ? -24.270 19.235 5.572 1.00 35.12 287 THR A C 1
ATOM 2248 O O . THR A 1 287 ? -23.640 19.321 4.519 1.00 35.12 287 THR A O 1
ATOM 2251 N N . ASN A 1 288 ? -25.598 19.179 5.660 1.00 46.44 288 ASN A N 1
ATOM 2252 C CA . ASN A 1 288 ? -26.465 20.043 4.877 1.00 46.44 288 ASN A CA 1
ATOM 2253 C C . ASN A 1 288 ? -26.038 21.483 5.177 1.00 46.44 288 ASN A C 1
ATOM 2255 O O . ASN A 1 288 ? -26.065 21.860 6.346 1.00 46.44 288 ASN A O 1
ATOM 2259 N N . ASP A 1 289 ? -25.573 22.215 4.173 1.00 39.84 289 ASP A N 1
ATOM 2260 C CA . ASP A 1 289 ? -25.974 23.603 3.925 1.00 39.84 289 ASP A CA 1
ATOM 2261 C C . ASP A 1 289 ? -25.324 24.092 2.617 1.00 39.84 289 ASP A C 1
ATOM 2263 O O . ASP A 1 289 ? -24.114 23.958 2.420 1.00 39.84 289 ASP A O 1
ATOM 2267 N N . ASP A 1 290 ? -26.194 24.654 1.775 1.00 37.06 290 ASP A N 1
ATOM 2268 C CA . ASP A 1 290 ? -25.982 25.482 0.580 1.00 37.06 290 ASP A CA 1
ATOM 2269 C C . ASP A 1 290 ? -25.736 24.809 -0.795 1.00 37.06 290 ASP A C 1
ATOM 2271 O O . ASP A 1 290 ? -24.617 24.693 -1.293 1.00 37.06 290 ASP A O 1
ATOM 2275 N N . ASP A 1 291 ? -26.889 24.484 -1.399 1.00 37.25 291 ASP A N 1
ATOM 2276 C CA . ASP A 1 291 ? -27.377 24.861 -2.742 1.00 37.25 291 ASP A CA 1
ATOM 2277 C C . ASP A 1 291 ? -27.004 24.080 -4.029 1.00 37.25 291 ASP A C 1
ATOM 2279 O O . ASP A 1 291 ? -25.871 24.065 -4.512 1.00 37.25 291 ASP A O 1
ATOM 2283 N N . ASP A 1 292 ? -28.111 23.598 -4.618 1.00 37.09 292 ASP A N 1
ATOM 2284 C CA . ASP A 1 292 ? -28.481 23.328 -6.015 1.00 37.09 292 ASP A CA 1
ATOM 2285 C C . ASP A 1 292 ? -28.130 21.986 -6.704 1.00 37.09 292 ASP A C 1
ATOM 2287 O O . ASP A 1 292 ? -27.014 21.737 -7.159 1.00 37.09 292 ASP A O 1
ATOM 2291 N N . ASP A 1 293 ? -29.217 21.210 -6.870 1.00 40.56 293 ASP A N 1
ATOM 2292 C CA . ASP A 1 293 ? -29.590 20.300 -7.967 1.00 40.56 293 ASP A CA 1
ATOM 2293 C C . ASP A 1 293 ? -28.777 19.008 -8.205 1.00 40.56 293 ASP A C 1
ATOM 2295 O O . ASP A 1 293 ? -27.794 18.987 -8.942 1.00 40.56 293 ASP A O 1
ATOM 2299 N N . ASP A 1 294 ? -29.252 17.881 -7.656 1.00 39.59 294 ASP A N 1
ATOM 2300 C CA . ASP A 1 294 ? -30.020 16.869 -8.419 1.00 39.59 294 ASP A CA 1
ATOM 2301 C C . ASP A 1 294 ? -30.374 15.643 -7.542 1.00 39.59 294 ASP A C 1
ATOM 2303 O O . ASP A 1 294 ? -29.624 15.231 -6.656 1.00 39.59 294 ASP A O 1
ATOM 2307 N N . ASP A 1 295 ? -31.555 15.094 -7.822 1.00 46.34 295 ASP A N 1
ATOM 2308 C CA . ASP A 1 295 ? -32.305 14.032 -7.141 1.00 46.34 295 ASP A CA 1
ATOM 2309 C C . ASP A 1 295 ? -31.587 12.679 -6.868 1.00 46.34 295 ASP A C 1
ATOM 2311 O O . ASP A 1 295 ? -30.707 12.234 -7.606 1.00 46.34 295 ASP A O 1
ATOM 2315 N N . ASP A 1 296 ? -32.145 11.984 -5.861 1.00 49.00 296 ASP A N 1
ATOM 2316 C CA . ASP A 1 296 ? -32.259 10.522 -5.674 1.00 49.00 296 ASP A CA 1
ATOM 2317 C C . ASP A 1 296 ? -31.026 9.678 -5.267 1.00 49.00 296 ASP A C 1
ATOM 2319 O O . ASP A 1 296 ? -30.290 9.157 -6.102 1.00 49.00 296 ASP A O 1
ATOM 2323 N N . ASP A 1 297 ? -30.877 9.437 -3.950 1.00 40.34 297 ASP A N 1
ATOM 2324 C CA . ASP A 1 297 ? -30.936 8.089 -3.330 1.00 40.34 297 ASP A CA 1
ATOM 2325 C C . ASP A 1 297 ? -30.494 8.121 -1.843 1.00 40.34 297 ASP A C 1
ATOM 2327 O O . ASP A 1 297 ? -29.339 7.850 -1.497 1.00 40.34 297 ASP A O 1
ATOM 2331 N N . ASP A 1 298 ? -31.439 8.359 -0.923 1.00 48.19 298 ASP A N 1
ATOM 2332 C CA . ASP A 1 298 ? -31.279 8.051 0.509 1.00 48.19 298 ASP A CA 1
ATOM 2333 C C . ASP A 1 298 ? -31.286 6.521 0.729 1.00 48.19 298 ASP A C 1
ATOM 2335 O O . ASP A 1 298 ? -32.203 5.932 1.313 1.00 48.19 298 ASP A O 1
ATOM 2339 N N . ILE A 1 299 ? -30.245 5.829 0.255 1.00 51.31 299 ILE A N 1
ATOM 2340 C CA . ILE A 1 299 ? -29.998 4.433 0.624 1.00 51.31 299 ILE A CA 1
ATOM 2341 C C . ILE A 1 299 ? -29.492 4.421 2.067 1.00 51.31 299 ILE A C 1
ATOM 2343 O O . ILE A 1 299 ? -28.303 4.578 2.354 1.00 51.31 299 ILE A O 1
ATOM 2347 N N . VAL A 1 300 ? -30.412 4.177 2.999 1.00 46.16 300 VAL A N 1
ATOM 2348 C CA . VAL A 1 300 ? -30.076 3.745 4.357 1.00 46.16 300 VAL A CA 1
ATOM 2349 C C . VAL A 1 300 ? -29.395 2.382 4.240 1.00 46.16 300 VAL A C 1
ATOM 2351 O O . VAL A 1 300 ? -30.051 1.348 4.113 1.00 46.16 300 VAL A O 1
ATOM 2354 N N . VAL A 1 301 ? -28.061 2.370 4.240 1.00 50.88 301 VAL A N 1
ATOM 2355 C CA . VAL A 1 301 ? -27.282 1.129 4.267 1.00 50.88 301 VAL A CA 1
ATOM 2356 C C . VAL A 1 301 ? -27.536 0.445 5.610 1.00 50.88 301 VAL A C 1
ATOM 2358 O O . VAL A 1 301 ? -26.945 0.794 6.632 1.00 50.88 301 VAL A O 1
ATOM 2361 N N . GLU A 1 302 ? -28.448 -0.526 5.611 1.00 46.50 302 GLU A N 1
ATOM 2362 C CA . GLU A 1 302 ? -28.709 -1.390 6.758 1.00 46.50 302 GLU A CA 1
ATOM 2363 C C . GLU A 1 302 ? -27.414 -2.112 7.167 1.00 46.50 302 GLU A C 1
ATOM 2365 O O . GLU A 1 302 ? -26.619 -2.551 6.330 1.00 46.50 302 GLU A O 1
ATOM 2370 N N . ARG A 1 303 ? -27.180 -2.214 8.480 1.00 56.12 303 ARG A N 1
ATOM 2371 C CA . ARG A 1 303 ? -25.985 -2.821 9.081 1.00 56.12 303 ARG A CA 1
ATOM 2372 C C . ARG A 1 303 ? -25.786 -4.253 8.569 1.00 56.12 303 ARG A C 1
ATOM 2374 O O . ARG A 1 303 ? -26.368 -5.204 9.090 1.00 56.12 303 ARG A O 1
ATOM 2381 N N . ALA A 1 304 ? -24.901 -4.427 7.590 1.00 59.06 304 ALA A N 1
ATOM 2382 C CA . ALA A 1 304 ? -24.567 -5.741 7.057 1.00 59.06 304 ALA A CA 1
ATOM 2383 C C . ALA A 1 304 ? -23.741 -6.538 8.082 1.00 59.06 304 ALA A C 1
ATOM 2385 O O . ALA A 1 304 ? -22.525 -6.378 8.207 1.00 59.06 304 ALA A O 1
ATOM 2386 N N . THR A 1 305 ? -24.401 -7.421 8.833 1.00 66.31 305 THR A N 1
ATOM 2387 C CA . THR A 1 305 ? -23.718 -8.332 9.760 1.00 66.31 305 THR A CA 1
ATOM 2388 C C . THR A 1 305 ? -23.069 -9.462 8.966 1.00 66.31 305 THR A C 1
ATOM 2390 O O . THR A 1 305 ? -23.739 -10.390 8.518 1.00 66.31 305 THR A O 1
ATOM 2393 N N . THR A 1 306 ? -21.752 -9.394 8.764 1.00 71.81 306 THR A N 1
ATOM 2394 C CA . THR A 1 306 ? -21.020 -10.469 8.083 1.00 71.81 306 THR A CA 1
ATOM 2395 C C . THR A 1 306 ? -21.012 -11.733 8.942 1.00 71.81 306 THR A C 1
ATOM 2397 O O . THR A 1 306 ? -20.596 -11.702 10.101 1.00 71.81 306 THR A O 1
ATOM 2400 N N . SER A 1 307 ? -21.454 -12.861 8.381 1.00 79.19 307 SER A N 1
ATOM 2401 C CA . SER A 1 307 ? -21.465 -14.138 9.094 1.00 79.19 307 SER A CA 1
ATOM 2402 C C . SER A 1 307 ? -20.048 -14.620 9.401 1.00 79.19 307 SER A C 1
ATOM 2404 O O . SER A 1 307 ? -19.170 -14.590 8.545 1.00 79.19 307 SER A O 1
ATOM 2406 N N . ILE A 1 308 ? -19.855 -15.163 10.598 1.00 84.94 308 ILE A N 1
ATOM 2407 C CA . ILE A 1 308 ? -18.551 -15.624 11.102 1.00 84.94 308 ILE A CA 1
ATOM 2408 C C . ILE A 1 308 ? -18.338 -17.127 10.825 1.00 84.94 308 ILE A C 1
ATOM 2410 O O . ILE A 1 308 ? -17.303 -17.716 11.141 1.00 84.94 308 ILE A O 1
ATOM 2414 N N . ARG A 1 309 ? -19.335 -17.771 10.211 1.00 90.25 309 ARG A N 1
ATOM 2415 C CA . ARG A 1 309 ? -19.300 -19.177 9.809 1.00 90.25 309 ARG A CA 1
ATOM 2416 C C . ARG A 1 309 ? -19.035 -19.290 8.318 1.00 90.25 309 ARG A C 1
ATOM 2418 O O . ARG A 1 309 ? -19.599 -18.547 7.520 1.00 90.25 309 ARG A O 1
ATOM 2425 N N . CYS A 1 310 ? -18.212 -20.261 7.948 1.00 92.12 310 CYS A N 1
ATOM 2426 C CA . CYS A 1 310 ? -17.918 -20.550 6.558 1.00 92.12 310 CYS A CA 1
ATOM 2427 C C . CYS A 1 310 ? -19.120 -21.213 5.866 1.00 92.12 310 CYS A C 1
ATOM 2429 O O . CYS A 1 310 ? -19.607 -22.226 6.371 1.00 92.12 310 CYS A O 1
ATOM 2431 N N . PRO A 1 311 ? -19.549 -20.740 4.679 1.00 91.62 311 PRO A N 1
ATOM 2432 C CA . PRO A 1 311 ? -20.647 -21.361 3.933 1.00 91.62 311 PRO A CA 1
ATOM 2433 C C . PRO A 1 311 ? -20.302 -22.758 3.384 1.00 91.62 311 PRO A C 1
ATOM 2435 O O . PRO A 1 311 ? -21.198 -23.497 2.997 1.00 91.62 311 PRO A O 1
ATOM 2438 N N . LEU A 1 312 ? -19.014 -23.130 3.344 1.00 92.31 312 LEU A N 1
ATOM 2439 C CA . LEU A 1 312 ? -18.553 -24.443 2.879 1.00 92.31 312 LEU A CA 1
ATOM 2440 C C . LEU A 1 312 ? -18.403 -25.472 4.005 1.00 92.31 312 LEU A C 1
ATOM 2442 O O . LEU A 1 312 ? -18.763 -26.631 3.826 1.00 92.31 312 LEU A O 1
ATOM 2446 N N . THR A 1 313 ? -17.828 -25.081 5.145 1.00 92.19 313 THR A N 1
ATOM 2447 C CA . THR A 1 313 ? -17.550 -26.013 6.255 1.00 92.19 313 THR A CA 1
ATOM 2448 C C . THR A 1 313 ? -18.600 -25.954 7.360 1.00 92.19 313 THR A C 1
ATOM 2450 O O . THR A 1 313 ? -18.615 -26.833 8.217 1.00 92.19 313 THR A O 1
ATOM 2453 N N . PHE A 1 314 ? -19.445 -24.916 7.370 1.00 90.50 314 PHE A N 1
ATOM 2454 C CA . PHE A 1 314 ? -20.391 -24.584 8.442 1.00 90.50 314 PHE A CA 1
ATOM 2455 C C . PHE A 1 314 ? -19.745 -24.378 9.826 1.00 90.50 314 PHE A C 1
ATOM 2457 O O . PHE A 1 314 ? -20.442 -24.281 10.835 1.00 90.50 314 PHE A O 1
ATOM 2464 N N . GLN A 1 315 ? -18.415 -24.267 9.881 1.00 90.94 315 GLN A N 1
ATOM 2465 C CA . GLN A 1 315 ? -17.636 -24.004 11.092 1.00 90.94 315 GLN A CA 1
ATOM 2466 C C . GLN A 1 315 ? -17.216 -22.529 11.148 1.00 90.94 315 GLN A C 1
ATOM 2468 O O . GLN A 1 315 ? -17.245 -21.828 10.133 1.00 90.94 315 GLN A O 1
ATOM 2473 N N . SER A 1 316 ? -16.821 -22.046 12.329 1.00 89.06 316 SER A N 1
ATOM 2474 C CA . SER A 1 316 ? -16.160 -20.741 12.469 1.00 89.06 316 SER A CA 1
ATOM 2475 C C . SER A 1 316 ? -14.888 -20.704 11.621 1.00 89.06 316 SER A C 1
ATOM 2477 O O . SER A 1 316 ? -14.137 -21.685 11.623 1.00 89.06 316 SER A O 1
ATOM 2479 N N . PHE A 1 317 ? -14.624 -19.594 10.927 1.00 92.31 317 PHE A N 1
ATOM 2480 C CA . PHE A 1 317 ? -13.402 -19.493 10.124 1.00 92.31 317 PHE A CA 1
ATOM 2481 C C . PHE A 1 317 ? -12.141 -19.620 10.992 1.00 92.31 317 PHE A C 1
ATOM 2483 O O . PHE A 1 317 ? -12.081 -19.118 12.115 1.00 92.31 317 PHE A O 1
ATOM 2490 N N . LYS A 1 318 ? -11.116 -20.263 10.438 1.00 89.88 318 LYS A N 1
ATOM 2491 C CA . LYS A 1 318 ? -9.745 -20.264 10.961 1.00 89.88 318 LYS A CA 1
ATOM 2492 C C . LYS A 1 318 ? -8.866 -19.398 10.066 1.00 89.88 318 LYS A C 1
ATOM 2494 O O . LYS A 1 318 ? -8.210 -18.478 10.549 1.00 89.88 318 LYS A O 1
ATOM 2499 N N . GLU A 1 319 ? -8.922 -19.639 8.759 1.00 90.75 319 GLU A N 1
ATOM 2500 C CA . GLU A 1 319 ? -8.213 -18.880 7.730 1.00 90.75 319 GLU A CA 1
ATOM 2501 C C . GLU A 1 319 ? -9.217 -18.371 6.677 1.00 90.75 319 GLU A C 1
ATOM 2503 O O . GLU A 1 319 ? -9.393 -18.998 5.629 1.00 90.75 319 GLU A O 1
ATOM 2508 N N . PRO A 1 320 ? -9.908 -17.242 6.937 1.00 93.00 320 PRO A N 1
ATOM 2509 C CA . PRO A 1 320 ? -10.886 -16.683 6.010 1.00 93.00 320 PRO A CA 1
ATOM 2510 C C . PRO A 1 320 ? -10.203 -16.088 4.772 1.00 93.00 320 PRO A C 1
ATOM 2512 O O . PRO A 1 320 ? -9.272 -15.284 4.873 1.00 93.00 320 PRO A O 1
ATOM 2515 N N . PHE A 1 321 ? -10.688 -16.477 3.596 1.00 93.50 321 PHE A N 1
ATOM 2516 C CA . PHE A 1 321 ? -10.280 -15.977 2.288 1.00 93.50 321 PHE A CA 1
ATOM 2517 C C . PHE A 1 321 ? -11.491 -15.428 1.540 1.00 93.50 321 PHE A C 1
ATOM 2519 O O . PHE A 1 321 ? -12.446 -16.159 1.278 1.00 93.50 321 PHE A O 1
ATOM 2526 N N . THR A 1 322 ? -11.429 -14.157 1.164 1.00 91.69 322 THR A N 1
ATOM 2527 C CA . THR A 1 322 ? -12.471 -13.458 0.409 1.00 91.69 322 THR A CA 1
ATOM 2528 C C . THR A 1 322 ? -12.076 -13.379 -1.063 1.00 91.69 322 THR A C 1
ATOM 2530 O O . THR A 1 322 ? -10.896 -13.250 -1.404 1.00 91.69 322 THR A O 1
ATOM 2533 N N . SER A 1 323 ? -13.060 -13.508 -1.952 1.00 92.12 323 SER A N 1
ATOM 2534 C CA . SER A 1 323 ? -12.835 -13.347 -3.387 1.00 92.12 323 SER A CA 1
ATOM 2535 C C . SER A 1 323 ? -12.703 -11.873 -3.787 1.00 92.12 323 SER A C 1
ATOM 2537 O O . SER A 1 323 ? -13.365 -11.001 -3.238 1.00 92.12 323 SER A O 1
ATOM 2539 N N . SER A 1 324 ? -11.893 -11.592 -4.807 1.00 88.12 324 SER A N 1
ATOM 2540 C CA . SER A 1 324 ? -11.859 -10.298 -5.498 1.00 88.12 324 SER A CA 1
ATOM 2541 C C . SER A 1 324 ? -13.036 -10.077 -6.460 1.00 88.12 324 SER A C 1
ATOM 2543 O O . SER A 1 324 ? -13.279 -8.945 -6.869 1.00 88.12 324 SER A O 1
ATOM 2545 N N . LYS A 1 325 ? -13.758 -11.141 -6.844 1.00 90.00 325 LYS A N 1
ATOM 2546 C CA . LYS A 1 325 ? -14.857 -11.115 -7.831 1.00 90.00 325 LYS A CA 1
ATOM 2547 C C . LYS A 1 325 ? -16.247 -11.085 -7.197 1.00 90.00 325 LYS A C 1
ATOM 2549 O O . LYS A 1 325 ? -17.207 -10.695 -7.853 1.00 90.00 325 LYS A O 1
ATOM 2554 N N . CYS A 1 326 ? -16.376 -11.541 -5.954 1.00 91.25 326 CYS A N 1
ATOM 2555 C CA . CYS A 1 326 ? -17.631 -11.540 -5.207 1.00 91.25 326 CYS A CA 1
ATOM 2556 C C . CYS A 1 326 ? -17.371 -11.307 -3.711 1.00 91.25 326 CYS A C 1
ATOM 2558 O O . CYS A 1 326 ? -16.293 -11.648 -3.227 1.00 91.25 326 CYS A O 1
ATOM 2560 N N . PRO A 1 327 ? -18.346 -10.781 -2.948 1.00 89.00 327 PRO A N 1
ATOM 2561 C CA . PRO A 1 327 ? -18.170 -10.448 -1.530 1.00 89.00 327 PRO A CA 1
ATOM 2562 C C . PRO A 1 327 ? -18.191 -11.678 -0.598 1.00 89.00 327 PRO A C 1
ATOM 2564 O O . PRO A 1 327 ? -18.506 -11.558 0.582 1.00 89.00 327 PRO A O 1
ATOM 2567 N N . HIS A 1 328 ? -17.899 -12.878 -1.109 1.00 91.25 328 HIS A N 1
ATOM 2568 C CA . HIS A 1 328 ? -18.004 -14.118 -0.344 1.00 91.25 328 HIS A CA 1
ATOM 2569 C C . HIS A 1 328 ? -16.663 -14.542 0.253 1.00 91.25 328 HIS A C 1
ATOM 2571 O O . HIS A 1 328 ? -15.638 -14.576 -0.436 1.00 91.25 328 HIS A O 1
ATOM 2577 N N . THR A 1 329 ? -16.714 -14.924 1.530 1.00 92.69 329 THR A N 1
ATOM 2578 C CA . THR A 1 329 ? -15.575 -15.407 2.315 1.00 92.69 329 THR A CA 1
ATOM 2579 C C . THR A 1 329 ? -15.685 -16.909 2.564 1.00 92.69 329 THR A C 1
ATOM 2581 O O . THR A 1 329 ? -16.741 -17.428 2.933 1.00 92.69 329 THR A O 1
ATOM 2584 N N . PHE A 1 330 ? -14.572 -17.619 2.403 1.00 94.56 330 PHE A N 1
ATOM 2585 C CA . PHE A 1 330 ? -14.465 -19.067 2.556 1.00 94.56 330 PHE A CA 1
ATOM 2586 C C . PHE A 1 330 ? -13.295 -19.445 3.459 1.00 94.56 330 PHE A C 1
ATOM 2588 O O . PHE A 1 330 ? -12.352 -18.683 3.620 1.00 94.56 330 PHE A O 1
ATOM 2595 N N . GLU A 1 331 ? -13.330 -20.648 4.020 1.00 94.94 331 GLU A N 1
ATOM 2596 C CA . GLU A 1 331 ? -12.176 -21.219 4.708 1.00 94.94 331 GLU A CA 1
ATOM 2597 C C . GLU A 1 331 ? -11.117 -21.635 3.679 1.00 94.94 331 GLU A C 1
ATOM 2599 O O . GLU A 1 331 ? -11.441 -22.350 2.723 1.00 94.94 331 GLU A O 1
ATOM 2604 N N . GLN A 1 332 ? -9.861 -21.216 3.877 1.00 94.19 332 GLN A N 1
ATOM 2605 C CA . GLN A 1 332 ? -8.766 -21.391 2.918 1.00 94.19 332 GLN A CA 1
ATOM 2606 C C . GLN A 1 332 ? -8.656 -22.831 2.416 1.00 94.19 332 GLN A C 1
ATOM 2608 O O . GLN A 1 332 ? -8.653 -23.079 1.206 1.00 94.19 332 GLN A O 1
ATOM 2613 N N . HIS A 1 333 ? -8.578 -23.791 3.342 1.00 94.69 333 HIS A N 1
ATOM 2614 C CA . HIS A 1 333 ? -8.394 -25.193 2.983 1.00 94.69 333 HIS A CA 1
ATOM 2615 C C . HIS A 1 333 ? -9.568 -25.719 2.144 1.00 94.69 333 HIS A C 1
ATOM 2617 O O . HIS A 1 333 ? -9.353 -26.470 1.196 1.00 94.69 333 HIS A O 1
ATOM 2623 N N . ALA A 1 334 ? -10.796 -25.287 2.449 1.00 94.88 334 ALA A N 1
ATOM 2624 C CA . ALA A 1 334 ? -12.013 -25.809 1.840 1.00 94.88 334 ALA A CA 1
ATOM 2625 C C . ALA A 1 334 ? -12.157 -25.326 0.396 1.00 94.88 334 ALA A C 1
ATOM 2627 O O . ALA A 1 334 ? -12.387 -26.127 -0.511 1.00 94.88 334 ALA A O 1
ATOM 2628 N N . ILE A 1 335 ? -11.959 -24.026 0.159 1.00 95.00 335 ILE A N 1
ATOM 2629 C CA . ILE A 1 335 ? -12.070 -23.467 -1.190 1.00 95.00 335 ILE A CA 1
ATOM 2630 C C . ILE A 1 335 ? -10.896 -23.894 -2.080 1.00 95.00 335 ILE A C 1
ATOM 2632 O O . ILE A 1 335 ? -11.094 -24.210 -3.253 1.00 95.00 335 ILE A O 1
ATOM 2636 N N . PHE A 1 336 ? -9.678 -23.995 -1.536 1.00 94.62 336 PHE A N 1
ATOM 2637 C CA . PHE A 1 336 ? -8.522 -24.455 -2.312 1.00 94.62 336 PHE A CA 1
ATOM 2638 C C . PHE A 1 336 ? -8.637 -25.931 -2.684 1.00 94.62 336 PHE A C 1
ATOM 2640 O O . PHE A 1 336 ? -8.283 -26.311 -3.801 1.00 94.62 336 PHE A O 1
ATOM 2647 N N . GLU A 1 337 ? -9.140 -26.774 -1.783 1.00 94.81 337 GLU A N 1
ATOM 2648 C CA . GLU A 1 337 ? -9.420 -28.173 -2.094 1.00 94.81 337 GLU A CA 1
ATOM 2649 C C . GLU A 1 337 ? -10.484 -28.298 -3.191 1.00 94.81 337 GLU A C 1
ATOM 2651 O O . GLU A 1 337 ? -10.311 -29.084 -4.127 1.00 94.81 337 GLU A O 1
ATOM 2656 N N . LEU A 1 338 ? -11.529 -27.470 -3.133 1.00 93.56 338 LEU A N 1
ATOM 2657 C CA . LEU A 1 338 ? -12.585 -27.447 -4.137 1.00 93.56 338 LEU A CA 1
ATOM 2658 C C . LEU A 1 338 ? -12.059 -27.025 -5.521 1.00 93.56 338 LEU A C 1
ATOM 2660 O O . LEU A 1 338 ? -12.333 -27.703 -6.510 1.00 93.56 338 LEU A O 1
ATOM 2664 N N . ILE A 1 339 ? -11.223 -25.981 -5.594 1.00 93.69 339 ILE A N 1
ATOM 2665 C CA . ILE A 1 339 ? -10.556 -25.560 -6.840 1.00 93.69 339 ILE A CA 1
ATOM 2666 C C . ILE A 1 339 ? -9.612 -26.652 -7.357 1.00 93.69 339 ILE A C 1
ATOM 2668 O O . ILE A 1 339 ? -9.542 -26.916 -8.555 1.00 93.69 339 ILE A O 1
ATOM 2672 N N . ARG A 1 340 ? -8.879 -27.341 -6.475 1.00 92.12 340 ARG A N 1
ATOM 2673 C CA . ARG A 1 340 ? -7.995 -28.444 -6.888 1.00 92.12 340 ARG A CA 1
ATOM 2674 C C . ARG A 1 340 ? -8.777 -29.620 -7.470 1.00 92.12 340 ARG A C 1
ATOM 2676 O O . ARG A 1 340 ? -8.277 -30.259 -8.401 1.00 92.12 340 ARG A O 1
ATOM 2683 N N . LYS A 1 341 ? -9.965 -29.910 -6.936 1.00 92.00 341 LYS A N 1
ATOM 2684 C CA . LYS A 1 341 ? -10.849 -31.000 -7.378 1.00 92.00 341 LYS A CA 1
ATOM 2685 C C . LYS A 1 341 ? -11.738 -30.629 -8.568 1.00 92.00 341 LYS A C 1
ATOM 2687 O O . LYS A 1 341 ? -12.330 -31.527 -9.161 1.00 92.00 341 LYS A O 1
ATOM 2692 N N . SER A 1 342 ? -11.823 -29.353 -8.941 1.00 89.50 342 SER A N 1
ATOM 2693 C CA . SER A 1 342 ? -12.707 -28.922 -10.019 1.00 89.50 342 SER A CA 1
ATOM 2694 C C . SER A 1 342 ? -12.263 -29.445 -11.393 1.00 89.50 342 SER A C 1
ATOM 2696 O O . SER A 1 342 ? -11.073 -29.591 -11.702 1.00 89.50 342 SER A O 1
ATOM 2698 N N . SER A 1 343 ? -13.255 -29.742 -12.234 1.00 85.94 343 SER A N 1
ATOM 2699 C CA . SER A 1 343 ? -13.072 -30.122 -13.639 1.00 85.94 343 SER A CA 1
ATOM 2700 C C . SER A 1 343 ? -13.034 -28.912 -14.579 1.00 85.94 343 SER A C 1
ATOM 2702 O O . SER A 1 343 ? -12.551 -29.028 -15.705 1.00 85.94 343 SER A O 1
ATOM 2704 N N . VAL A 1 344 ? -13.507 -27.749 -14.121 1.00 85.88 344 VAL A N 1
ATOM 2705 C CA . VAL A 1 344 ? -13.568 -26.509 -14.901 1.00 85.88 344 VAL A CA 1
ATOM 2706 C C . VAL A 1 344 ? -12.171 -25.898 -15.013 1.00 85.88 344 VAL A C 1
ATOM 2708 O O . VAL A 1 344 ? -11.475 -25.702 -14.014 1.00 85.88 344 VAL A O 1
ATOM 2711 N N . ARG A 1 345 ? -11.755 -25.585 -16.244 1.00 85.94 345 ARG A N 1
ATOM 2712 C CA . ARG A 1 345 ? -10.483 -24.916 -16.538 1.00 85.94 345 ARG A CA 1
ATOM 2713 C C . ARG A 1 345 ? -10.709 -23.666 -17.372 1.00 85.94 345 ARG A C 1
ATOM 2715 O O . ARG A 1 345 ? -11.494 -23.686 -18.317 1.00 85.94 345 ARG A O 1
ATOM 2722 N N . LEU A 1 346 ? -9.991 -22.601 -17.040 1.00 84.12 346 LEU A N 1
ATOM 2723 C CA . LEU A 1 346 ? -9.993 -21.359 -17.807 1.00 84.12 346 LEU A CA 1
ATOM 2724 C C . LEU A 1 346 ? -9.032 -21.437 -19.000 1.00 84.12 346 LEU A C 1
ATOM 2726 O O . LEU A 1 346 ? -8.176 -22.326 -19.095 1.00 84.12 346 LEU A O 1
ATOM 2730 N N . ARG A 1 347 ? -9.162 -20.472 -19.921 1.00 73.94 347 ARG A N 1
ATOM 2731 C CA . ARG A 1 347 ? -8.200 -20.260 -21.012 1.00 73.94 347 ARG A CA 1
ATOM 2732 C C . ARG A 1 347 ? -6.830 -19.970 -20.391 1.00 73.94 347 ARG A C 1
ATOM 2734 O O . ARG A 1 347 ? -6.641 -18.916 -19.805 1.00 73.94 347 ARG A O 1
ATOM 2741 N N . GLY A 1 348 ? -5.911 -20.931 -20.481 1.00 73.38 348 GLY A N 1
ATOM 2742 C CA . GLY A 1 348 ? -4.618 -20.895 -19.781 1.00 73.38 348 GLY A CA 1
ATOM 2743 C C . GLY A 1 348 ? -4.334 -22.125 -18.914 1.00 73.38 348 GLY A C 1
ATOM 2744 O O . GLY A 1 348 ? -3.221 -22.282 -18.431 1.00 73.38 348 GLY A O 1
ATOM 2745 N N . GLY A 1 349 ? -5.304 -23.035 -18.748 1.00 81.00 349 GLY A N 1
ATOM 2746 C CA . GLY A 1 349 ? -5.107 -24.310 -18.047 1.00 81.00 349 GLY A CA 1
ATOM 2747 C C . GLY A 1 349 ? -5.262 -24.238 -16.525 1.00 81.00 349 GLY A C 1
ATOM 2748 O O . GLY A 1 349 ? -5.200 -25.276 -15.864 1.00 81.00 349 GLY A O 1
ATOM 2749 N N . GLU A 1 350 ? -5.518 -23.051 -15.974 1.00 85.56 350 GLU A N 1
ATOM 2750 C CA . GLU A 1 350 ? -5.817 -22.860 -14.555 1.00 85.56 350 GLU A CA 1
ATOM 2751 C C . GLU A 1 350 ? -7.167 -23.484 -14.190 1.00 85.56 350 GLU A C 1
ATOM 2753 O O . GLU A 1 350 ? -8.154 -23.345 -14.918 1.00 85.56 350 GLU A O 1
ATOM 2758 N N . LYS A 1 351 ? -7.209 -24.180 -13.050 1.00 90.38 351 LYS A N 1
ATOM 2759 C CA . LYS A 1 351 ? -8.449 -24.730 -12.497 1.00 90.38 351 LYS A CA 1
ATOM 2760 C C . LYS A 1 351 ? -9.267 -23.614 -11.857 1.00 90.38 351 LYS A C 1
ATOM 2762 O O . LYS A 1 351 ? -8.721 -22.785 -11.131 1.00 90.38 351 LYS A O 1
ATOM 2767 N N . ALA A 1 352 ? -10.568 -23.635 -12.101 1.00 92.19 352 ALA A N 1
ATOM 2768 C CA . ALA A 1 352 ? -11.518 -22.700 -11.518 1.00 92.19 352 ALA A CA 1
ATOM 2769 C C . ALA A 1 352 ? -12.713 -23.453 -10.939 1.00 92.19 352 ALA A C 1
ATOM 2771 O O . ALA A 1 352 ? -13.004 -24.575 -11.351 1.00 92.19 352 ALA A O 1
ATOM 2772 N N . VAL A 1 353 ? -13.417 -22.845 -9.995 1.00 94.12 353 VAL A N 1
ATOM 2773 C CA . VAL A 1 353 ? -14.694 -23.350 -9.486 1.00 94.12 353 VAL A CA 1
ATOM 2774 C C . VAL A 1 353 ? -15.726 -22.231 -9.511 1.00 94.12 353 VAL A C 1
ATOM 2776 O O . VAL A 1 353 ? -15.379 -21.068 -9.331 1.00 94.12 353 VAL A O 1
ATOM 2779 N N . THR A 1 354 ? -16.990 -22.561 -9.747 1.00 93.44 354 THR A N 1
ATOM 2780 C CA . THR A 1 354 ? -18.094 -21.624 -9.518 1.00 93.44 354 THR A CA 1
ATOM 2781 C C . THR A 1 354 ? -18.210 -21.325 -8.027 1.00 93.44 354 THR A C 1
ATOM 2783 O O . THR A 1 354 ? -18.018 -22.217 -7.196 1.00 93.44 354 THR A O 1
ATOM 2786 N N . CYS A 1 355 ? -18.504 -20.074 -7.683 1.00 94.56 355 CYS A N 1
ATOM 2787 C CA . CYS A 1 355 ? -18.727 -19.662 -6.305 1.00 94.56 355 CYS A CA 1
ATOM 2788 C C . CYS A 1 355 ? -19.748 -20.604 -5.625 1.00 94.56 355 CYS A C 1
ATOM 2790 O O . CYS A 1 355 ? -20.849 -20.775 -6.143 1.00 94.56 355 CYS A O 1
ATOM 2792 N N . PRO A 1 356 ? -19.415 -21.231 -4.480 1.00 92.12 356 PRO A N 1
ATOM 2793 C CA . PRO A 1 356 ? -20.318 -22.174 -3.810 1.00 92.12 356 PRO A CA 1
ATOM 2794 C C . PRO A 1 356 ? -21.533 -21.528 -3.138 1.00 92.12 356 PRO A C 1
ATOM 2796 O O . PRO A 1 356 ? -22.418 -22.238 -2.665 1.00 92.12 356 PRO A O 1
ATOM 2799 N N . VAL A 1 357 ? -21.559 -20.196 -3.037 1.00 91.94 357 VAL A N 1
ATOM 2800 C CA . VAL A 1 357 ? -22.689 -19.471 -2.455 1.00 91.94 357 VAL A CA 1
ATOM 2801 C C . VAL A 1 357 ? -23.831 -19.437 -3.462 1.00 91.94 357 VAL A C 1
ATOM 2803 O O . VAL A 1 357 ? -23.656 -19.031 -4.610 1.00 91.94 357 VAL A O 1
ATOM 2806 N N . THR A 1 358 ? -25.008 -19.865 -3.013 1.00 90.06 358 THR A N 1
ATOM 2807 C CA . THR A 1 358 ? -26.227 -19.929 -3.821 1.00 90.06 358 THR A CA 1
ATOM 2808 C C . THR A 1 358 ? -26.542 -18.576 -4.455 1.00 90.06 358 THR A C 1
ATOM 2810 O O . THR A 1 358 ? -26.623 -17.574 -3.748 1.00 90.06 358 THR A O 1
ATOM 2813 N N . GLY A 1 359 ? -26.743 -18.555 -5.775 1.00 89.50 359 GLY A N 1
ATOM 2814 C CA . GLY A 1 359 ? -27.051 -17.333 -6.527 1.00 89.50 359 GLY A CA 1
ATOM 2815 C C . GLY A 1 359 ? -25.829 -16.528 -6.984 1.00 89.50 359 GLY A C 1
ATOM 2816 O O . GLY A 1 359 ? -25.994 -15.432 -7.507 1.00 89.50 359 GLY A O 1
ATOM 2817 N N . CYS A 1 360 ? -24.606 -17.042 -6.805 1.00 92.88 360 CYS A N 1
ATOM 2818 C CA . CYS A 1 360 ? -23.389 -16.413 -7.309 1.00 92.88 360 CYS A CA 1
ATOM 2819 C C . CYS A 1 360 ? -22.731 -17.263 -8.403 1.00 92.88 360 CYS A C 1
ATOM 2821 O O . CYS A 1 360 ? -22.197 -18.332 -8.126 1.00 92.88 360 CYS A O 1
ATOM 2823 N N . ASP A 1 361 ? -22.673 -16.737 -9.626 1.00 93.50 361 ASP A N 1
ATOM 2824 C CA . ASP A 1 361 ? -22.131 -17.464 -10.788 1.00 93.50 361 ASP A CA 1
ATOM 2825 C C . ASP A 1 361 ? -20.661 -17.125 -11.100 1.00 93.50 361 ASP A C 1
ATOM 2827 O O . ASP A 1 361 ? -20.128 -17.467 -12.158 1.00 93.50 361 ASP A O 1
ATOM 2831 N N . GLN A 1 362 ? -19.972 -16.439 -10.184 1.00 93.06 362 GLN A N 1
ATOM 2832 C CA . GLN A 1 362 ? -18.585 -16.021 -10.394 1.00 93.06 362 GLN A CA 1
ATOM 2833 C C . GLN A 1 362 ? -17.627 -17.220 -10.402 1.00 93.06 362 GLN A C 1
ATOM 2835 O O . GLN A 1 362 ? -17.665 -18.072 -9.513 1.00 93.06 362 GLN A O 1
ATOM 2840 N N . LEU A 1 363 ? -16.726 -17.261 -11.388 1.00 93.12 363 LEU A N 1
ATOM 2841 C CA . LEU A 1 363 ? -15.668 -18.270 -11.488 1.00 93.12 363 LEU A CA 1
ATOM 2842 C C . LEU A 1 363 ? -14.439 -17.837 -10.690 1.00 93.12 363 LEU A C 1
ATOM 2844 O O . LEU A 1 363 ? -13.776 -16.851 -11.030 1.00 93.12 363 LEU A O 1
ATOM 2848 N N . LEU A 1 364 ? -14.126 -18.610 -9.656 1.00 93.12 364 LEU A N 1
ATOM 2849 C CA . LEU A 1 364 ? -13.055 -18.365 -8.704 1.00 93.12 364 LEU A CA 1
ATOM 2850 C C . LEU A 1 364 ? -11.834 -19.228 -9.020 1.00 93.12 364 LEU A C 1
ATOM 2852 O O . LEU A 1 364 ? -11.930 -20.451 -9.154 1.00 93.12 364 LEU A O 1
ATOM 2856 N N . THR A 1 365 ? -10.676 -18.585 -9.099 1.00 93.00 365 THR A N 1
ATOM 2857 C CA . THR A 1 365 ? -9.356 -19.219 -9.153 1.00 93.00 365 THR A CA 1
ATOM 2858 C C . THR A 1 365 ? -8.608 -19.009 -7.840 1.00 93.00 365 THR A C 1
ATOM 2860 O O . THR A 1 365 ? -9.016 -18.217 -6.992 1.00 93.00 365 THR A O 1
ATOM 2863 N N . VAL A 1 366 ? -7.467 -19.685 -7.676 1.00 90.69 366 VAL A N 1
ATOM 2864 C CA . VAL A 1 366 ? -6.584 -19.464 -6.517 1.00 90.69 366 VAL A CA 1
ATOM 2865 C C . VAL A 1 366 ? -6.102 -18.009 -6.456 1.00 90.69 366 VAL A C 1
ATOM 2867 O O . VAL A 1 366 ? -5.992 -17.450 -5.371 1.00 90.69 366 VAL A O 1
ATOM 2870 N N . ASN A 1 367 ? -5.874 -17.378 -7.611 1.00 89.38 367 ASN A N 1
ATOM 2871 C CA . ASN A 1 367 ? -5.386 -16.001 -7.700 1.00 89.38 367 ASN A CA 1
ATOM 2872 C C . ASN A 1 367 ? -6.454 -14.961 -7.323 1.00 89.38 367 ASN A C 1
ATOM 2874 O O . ASN A 1 367 ? -6.108 -13.846 -6.936 1.00 89.38 367 ASN A O 1
ATOM 2878 N N . ASP A 1 368 ? -7.737 -15.324 -7.406 1.00 90.12 368 ASP A N 1
ATOM 2879 C CA . ASP A 1 368 ? -8.858 -14.450 -7.044 1.00 90.12 368 ASP A CA 1
ATOM 2880 C C . ASP A 1 368 ? -9.142 -14.436 -5.538 1.00 90.12 368 ASP A C 1
ATOM 2882 O O . ASP A 1 368 ? -9.979 -13.662 -5.082 1.00 90.12 368 ASP A O 1
ATOM 2886 N N . LEU A 1 369 ? -8.503 -15.313 -4.761 1.00 91.94 369 LEU A N 1
ATOM 2887 C CA . LEU A 1 369 ? -8.762 -15.473 -3.335 1.00 91.94 369 LEU A CA 1
ATOM 2888 C C . LEU A 1 369 ? -7.653 -14.814 -2.520 1.00 91.94 369 LEU A C 1
ATOM 2890 O O . LEU A 1 369 ? -6.465 -15.078 -2.716 1.00 91.94 369 LEU A O 1
ATOM 2894 N N . ARG A 1 370 ? -8.050 -13.968 -1.573 1.00 89.62 370 ARG A N 1
ATOM 2895 C CA . ARG A 1 370 ? -7.145 -13.218 -0.700 1.00 89.62 370 ARG A CA 1
ATOM 2896 C C . ARG A 1 370 ? -7.525 -13.443 0.750 1.00 89.62 370 ARG A C 1
ATOM 2898 O O . ARG A 1 370 ? -8.707 -13.506 1.070 1.00 89.62 370 ARG A O 1
ATOM 2905 N N . LYS A 1 371 ? -6.530 -13.534 1.631 1.00 89.31 371 LYS A N 1
ATOM 2906 C CA . LYS A 1 371 ? -6.766 -13.602 3.076 1.00 89.31 371 LYS A CA 1
ATOM 2907 C C . LYS A 1 371 ? -7.521 -12.352 3.522 1.00 89.31 371 LYS A C 1
ATOM 2909 O O . LYS A 1 371 ? -7.118 -11.247 3.171 1.00 89.31 371 LYS A O 1
ATOM 2914 N N . ASP A 1 372 ? -8.574 -12.538 4.308 1.00 87.25 372 ASP A N 1
ATOM 2915 C CA . ASP A 1 372 ? -9.382 -11.449 4.848 1.00 87.25 372 ASP A CA 1
ATOM 2916 C C . ASP A 1 372 ? -9.040 -11.214 6.328 1.00 87.25 372 ASP A C 1
ATOM 2918 O O . ASP A 1 372 ? -9.552 -11.907 7.215 1.00 87.25 372 ASP A O 1
ATOM 2922 N N . PRO A 1 373 ? -8.139 -10.266 6.636 1.00 83.00 373 PRO A N 1
ATOM 2923 C CA . PRO A 1 373 ? -7.715 -10.031 8.009 1.00 83.00 373 PRO A CA 1
ATOM 2924 C C . PRO A 1 373 ? -8.809 -9.369 8.867 1.00 83.00 373 PRO A C 1
ATOM 2926 O O . PRO A 1 373 ? -8.721 -9.427 10.094 1.00 83.00 373 PRO A O 1
ATOM 2929 N N . ILE A 1 374 ? -9.855 -8.793 8.262 1.00 84.75 374 ILE A N 1
ATOM 2930 C CA . ILE A 1 374 ? -10.969 -8.161 8.984 1.00 84.75 374 ILE A CA 1
ATOM 2931 C C . ILE A 1 374 ? -11.820 -9.241 9.649 1.00 84.75 374 ILE A C 1
ATOM 2933 O O . ILE A 1 374 ? -12.095 -9.163 10.845 1.00 84.75 374 ILE A O 1
ATOM 2937 N N . ILE A 1 375 ? -12.169 -10.303 8.916 1.00 85.00 375 ILE A N 1
ATOM 2938 C CA . ILE A 1 375 ? -12.922 -11.434 9.480 1.00 85.00 375 ILE A CA 1
ATOM 2939 C C . ILE A 1 375 ? -12.127 -12.119 10.598 1.00 85.00 375 ILE A C 1
ATOM 2941 O O . ILE A 1 375 ? -12.693 -12.437 11.643 1.00 85.00 375 ILE A O 1
ATOM 2945 N N . VAL A 1 376 ? -10.804 -12.265 10.439 1.00 86.00 376 VAL A N 1
ATOM 2946 C CA . VAL A 1 376 ? -9.931 -12.784 11.511 1.00 86.00 376 VAL A CA 1
ATOM 2947 C C . VAL A 1 376 ? -10.029 -11.928 12.773 1.00 86.00 376 VAL A C 1
ATOM 2949 O O . VAL A 1 376 ? -10.134 -12.472 13.873 1.00 86.00 376 VAL A O 1
ATOM 2952 N N . ARG A 1 377 ? -10.005 -10.596 12.648 1.00 82.81 377 ARG A N 1
ATOM 2953 C CA . ARG A 1 377 ? -10.175 -9.710 13.807 1.00 82.81 377 ARG A CA 1
ATOM 2954 C C . ARG A 1 377 ? -11.551 -9.825 14.433 1.00 82.81 377 ARG A C 1
ATOM 2956 O O . ARG A 1 377 ? -11.627 -9.932 15.651 1.00 82.81 377 ARG A O 1
ATOM 2963 N N . LYS A 1 378 ? -12.619 -9.846 13.633 1.00 82.69 378 LYS A N 1
ATOM 2964 C CA . LYS A 1 378 ? -13.988 -10.006 14.145 1.00 82.69 378 LYS A CA 1
ATOM 2965 C C . LYS A 1 378 ? -14.126 -11.282 14.976 1.00 82.69 378 LYS A C 1
ATOM 2967 O O . LYS A 1 378 ? -14.688 -11.239 16.067 1.00 82.69 378 LYS A O 1
ATOM 2972 N N . ILE A 1 379 ? -13.531 -12.384 14.512 1.00 84.25 379 ILE A N 1
ATOM 2973 C CA . ILE A 1 379 ? -13.474 -13.654 15.251 1.00 84.25 379 ILE A CA 1
ATOM 2974 C C . ILE A 1 379 ? -12.713 -13.493 16.561 1.00 84.25 379 ILE A C 1
ATOM 2976 O O . ILE A 1 379 ? -13.221 -13.879 17.607 1.00 84.25 379 ILE A O 1
ATOM 2980 N N . LYS A 1 380 ? -11.519 -12.893 16.528 1.00 83.44 380 LYS A N 1
ATOM 2981 C CA . LYS A 1 380 ? -10.723 -12.664 17.741 1.00 83.44 380 LYS A CA 1
ATOM 2982 C C . LYS A 1 380 ? -11.452 -11.778 18.753 1.00 83.44 380 LYS A C 1
ATOM 2984 O O . LYS A 1 380 ? -11.389 -12.060 19.944 1.00 83.44 380 LYS A O 1
ATOM 2989 N N . ARG A 1 381 ? -12.151 -10.734 18.296 1.00 80.44 381 ARG A N 1
ATOM 2990 C CA . ARG A 1 381 ? -12.954 -9.840 19.145 1.00 80.44 381 ARG A CA 1
ATOM 2991 C C . ARG A 1 381 ? -14.089 -10.607 19.822 1.00 80.44 381 ARG A C 1
ATOM 2993 O O . ARG A 1 381 ? -14.223 -10.531 21.035 1.00 80.44 381 ARG A O 1
ATOM 3000 N N . MET A 1 382 ? -14.829 -11.409 19.055 1.00 80.88 382 MET A N 1
ATOM 3001 C CA . MET A 1 382 ? -15.883 -12.278 19.586 1.00 80.88 382 MET A CA 1
ATOM 3002 C C . MET A 1 382 ? -15.342 -13.285 20.606 1.00 80.88 382 MET A C 1
ATOM 3004 O O . MET A 1 382 ? -15.874 -13.371 21.703 1.00 80.88 382 MET A O 1
ATOM 3008 N N . GLN A 1 383 ? -14.258 -13.994 20.280 1.00 83.25 383 GLN A N 1
ATOM 3009 C CA . GLN A 1 383 ? -13.642 -14.976 21.179 1.00 83.25 383 GLN A CA 1
ATOM 3010 C C . GLN A 1 383 ? -13.163 -14.347 22.491 1.00 83.25 383 GLN A C 1
ATOM 3012 O O . GLN A 1 383 ? -13.318 -14.946 23.551 1.00 83.25 383 GLN A O 1
ATOM 3017 N N . ARG A 1 384 ? -12.593 -13.136 22.441 1.00 82.25 384 ARG A N 1
ATOM 3018 C CA . ARG A 1 384 ? -12.201 -12.395 23.649 1.00 82.25 384 ARG A CA 1
ATOM 3019 C C . ARG A 1 384 ? -13.406 -12.012 24.496 1.00 82.25 384 ARG A C 1
ATOM 3021 O O . ARG A 1 384 ? -13.339 -12.103 25.715 1.00 82.25 384 ARG A O 1
ATOM 3028 N N . GLU A 1 385 ? -14.495 -11.582 23.869 1.00 80.62 385 GLU A N 1
ATOM 3029 C CA . GLU A 1 385 ? -15.703 -11.221 24.604 1.00 80.62 385 GLU A CA 1
ATOM 3030 C C . GLU A 1 385 ? -16.395 -12.442 25.222 1.00 80.62 385 GLU A C 1
ATOM 3032 O O . GLU A 1 385 ? -16.855 -12.363 26.357 1.00 80.62 385 GLU A O 1
ATOM 3037 N N . GLU A 1 386 ? -16.430 -13.574 24.516 1.00 82.62 386 GLU A N 1
ATOM 3038 C CA . GLU A 1 386 ? -16.907 -14.850 25.061 1.00 82.62 386 GLU A CA 1
ATOM 3039 C C . GLU A 1 386 ? -16.053 -15.309 26.247 1.00 82.62 386 GLU A C 1
ATOM 3041 O O . GLU A 1 386 ? -16.608 -15.676 27.277 1.00 82.62 386 GLU A O 1
ATOM 3046 N N . ALA A 1 387 ? -14.722 -15.223 26.139 1.00 83.12 387 ALA A N 1
ATOM 3047 C CA . ALA A 1 387 ? -13.818 -15.545 27.242 1.00 83.12 387 ALA A CA 1
ATOM 3048 C C . ALA A 1 387 ? -14.057 -14.635 28.458 1.00 83.12 387 ALA A C 1
ATOM 3050 O O . ALA A 1 387 ? -14.202 -15.129 29.570 1.00 83.12 387 ALA A O 1
ATOM 3051 N N . ARG A 1 388 ? -14.200 -13.320 28.241 1.00 81.75 388 ARG A N 1
ATOM 3052 C CA . ARG A 1 388 ? -14.498 -12.357 29.311 1.00 81.75 388 ARG A CA 1
ATOM 3053 C C . ARG A 1 388 ? -15.834 -12.654 29.999 1.00 81.75 388 ARG A C 1
ATOM 3055 O O . ARG A 1 388 ? -15.918 -12.571 31.215 1.00 81.75 388 ARG A O 1
ATOM 3062 N N . LYS A 1 389 ? -16.874 -12.997 29.230 1.00 80.12 389 LYS A N 1
ATOM 3063 C CA . LYS A 1 389 ? -18.189 -13.373 29.780 1.00 80.12 389 LYS A CA 1
ATOM 3064 C C . LYS A 1 389 ? -18.127 -14.678 30.569 1.00 80.12 389 LYS A C 1
ATOM 3066 O O . LYS A 1 389 ? -18.807 -14.791 31.577 1.00 80.12 389 LYS A O 1
ATOM 3071 N N . ALA A 1 390 ? -17.334 -15.650 30.119 1.00 83.00 390 ALA A N 1
ATOM 3072 C CA . ALA A 1 390 ? -17.141 -16.898 30.851 1.00 83.00 390 ALA A CA 1
ATOM 3073 C C . ALA A 1 390 ? -16.453 -16.658 32.206 1.00 83.00 390 ALA A C 1
ATOM 3075 O O . ALA A 1 390 ? -16.922 -17.169 33.214 1.00 83.00 390 ALA A O 1
ATOM 3076 N N . GLU A 1 391 ? -15.410 -15.821 32.245 1.00 79.88 391 GLU A N 1
ATOM 3077 C CA . GLU A 1 391 ? -14.727 -15.442 33.493 1.00 79.88 391 GLU A CA 1
ATOM 3078 C C . GLU A 1 391 ? -15.640 -14.670 34.464 1.00 79.88 391 GLU A C 1
ATOM 3080 O O . GLU A 1 391 ? -15.549 -14.857 35.673 1.00 79.88 391 GLU A O 1
ATOM 3085 N N . GLU A 1 392 ? -16.526 -13.811 33.947 1.00 76.00 392 GLU A N 1
ATOM 3086 C CA . GLU A 1 392 ? -17.494 -13.057 34.759 1.00 76.00 392 GLU A CA 1
ATOM 3087 C C . GLU A 1 392 ? -18.557 -13.978 35.382 1.00 76.00 392 GLU A C 1
ATOM 3089 O O . GLU A 1 392 ? -18.864 -13.834 36.561 1.00 76.00 392 GLU A O 1
ATOM 3094 N N . LEU A 1 393 ? -19.049 -14.973 34.635 1.00 73.19 393 LEU A N 1
ATOM 3095 C CA . LEU A 1 393 ? -19.993 -15.974 35.149 1.00 73.19 393 LEU A CA 1
ATOM 3096 C C . LEU A 1 393 ? -19.361 -16.884 36.214 1.00 73.19 393 LEU A C 1
ATOM 3098 O O . LEU A 1 393 ? -19.991 -17.141 37.236 1.00 73.19 393 LEU A O 1
ATOM 3102 N N . ASP A 1 394 ? -18.112 -17.318 36.019 1.00 71.06 394 ASP A N 1
ATOM 3103 C CA . ASP A 1 394 ? -17.399 -18.151 37.001 1.00 71.06 394 ASP A CA 1
ATOM 3104 C C . ASP A 1 394 ? -17.146 -17.400 38.330 1.00 71.06 394 ASP A C 1
ATOM 3106 O O . ASP A 1 394 ? -17.079 -18.022 39.390 1.00 71.06 394 ASP A O 1
ATOM 3110 N N . ALA A 1 395 ? -17.033 -16.066 38.304 1.00 60.59 395 ALA A N 1
ATOM 3111 C CA . ALA A 1 395 ? -16.841 -15.247 39.504 1.00 60.59 395 ALA A CA 1
ATOM 3112 C C . ALA A 1 395 ? -18.133 -15.021 40.320 1.00 60.59 395 ALA A C 1
ATOM 3114 O O . ALA A 1 395 ? -18.054 -14.760 41.521 1.00 60.59 395 ALA A O 1
ATOM 3115 N N . GLU A 1 396 ? -19.315 -15.123 39.701 1.00 54.00 396 GLU A N 1
ATOM 3116 C CA . GLU A 1 396 ? -20.612 -14.957 40.379 1.00 54.00 396 GLU A CA 1
ATOM 3117 C C . GLU A 1 396 ? -21.062 -16.225 41.138 1.00 54.00 396 GLU A C 1
ATOM 3119 O O . GLU A 1 396 ? -21.840 -16.130 42.091 1.00 54.00 396 GLU A O 1
ATOM 3124 N N . ASP A 1 397 ? -20.532 -17.402 40.786 1.00 50.22 397 ASP A N 1
ATOM 3125 C CA . ASP A 1 397 ? -20.869 -18.685 41.423 1.00 50.22 397 ASP A CA 1
ATOM 3126 C C . ASP A 1 397 ? -20.076 -18.974 42.723 1.00 50.22 397 ASP A C 1
ATOM 3128 O O . ASP A 1 397 ? -20.450 -19.865 43.494 1.00 50.22 397 ASP A O 1
ATOM 3132 N N . GLU A 1 398 ? -19.018 -18.210 43.035 1.00 50.22 398 GLU A N 1
ATOM 3133 C CA . GLU A 1 398 ? -18.249 -18.373 44.285 1.00 50.22 398 GLU A CA 1
ATOM 3134 C C . GLU A 1 398 ? -18.823 -17.595 45.494 1.00 50.22 398 GLU A C 1
ATOM 3136 O O . GLU A 1 398 ? -18.455 -17.892 46.635 1.00 50.22 398 GLU A O 1
ATOM 3141 N N . ASP A 1 399 ? -19.780 -16.674 45.306 1.00 43.16 399 ASP A N 1
ATOM 3142 C CA . ASP A 1 399 ? -20.285 -15.793 46.385 1.00 43.16 399 ASP A CA 1
ATOM 3143 C C . ASP A 1 399 ? -21.542 -16.330 47.125 1.00 43.16 399 ASP A C 1
ATOM 3145 O O . ASP A 1 399 ? -22.118 -15.667 47.988 1.00 43.16 399 ASP A O 1
ATOM 3149 N N . PHE A 1 400 ? -21.967 -17.577 46.856 1.00 39.16 400 PHE A N 1
ATOM 3150 C CA . PHE A 1 400 ? -23.118 -18.229 47.521 1.00 39.16 400 PHE A CA 1
ATOM 3151 C C . PHE A 1 400 ? -22.759 -19.251 48.617 1.00 39.16 400 PHE A C 1
ATOM 3153 O O . PHE A 1 400 ? -23.592 -20.065 49.026 1.00 39.16 400 PHE A O 1
ATOM 3160 N N . SER A 1 401 ? -21.551 -19.183 49.179 1.00 40.25 401 SER A N 1
ATOM 3161 C CA . SER A 1 401 ? -21.155 -20.009 50.331 1.00 40.25 401 SER A CA 1
ATOM 3162 C C . SER A 1 401 ? -21.263 -19.245 51.656 1.00 40.25 401 SER A C 1
ATOM 3164 O O . SER A 1 401 ? -20.263 -18.984 52.325 1.00 40.25 401 SER A O 1
ATOM 3166 N N . ILE A 1 402 ? -22.490 -18.926 52.089 1.00 44.66 402 ILE A N 1
ATOM 3167 C CA . ILE A 1 402 ? -22.753 -18.493 53.473 1.00 44.66 402 ILE A CA 1
ATOM 3168 C C . ILE A 1 402 ? -22.440 -19.672 54.406 1.00 44.66 402 ILE A C 1
ATOM 3170 O O . ILE A 1 402 ? -23.282 -20.534 54.657 1.00 44.66 402 ILE A O 1
ATOM 3174 N N . SER A 1 403 ? -21.221 -19.715 54.942 1.00 38.50 403 SER A N 1
ATOM 3175 C CA . SER A 1 403 ? -20.897 -20.555 56.095 1.00 38.50 403 SER A CA 1
ATOM 3176 C C . SER A 1 403 ? -21.197 -19.779 57.384 1.00 38.50 403 SER A C 1
ATOM 3178 O O . SER A 1 403 ? -20.658 -18.687 57.581 1.00 38.50 403 SER A O 1
ATOM 3180 N N . PRO A 1 404 ? -22.052 -20.301 58.280 1.00 43.09 404 PRO A N 1
ATOM 3181 C CA . PRO A 1 404 ? -22.397 -19.626 59.520 1.00 43.09 404 PRO A CA 1
ATOM 3182 C C . PRO A 1 404 ? -21.212 -19.670 60.490 1.00 43.09 404 PRO A C 1
ATOM 3184 O O . PRO A 1 404 ? -20.591 -20.713 60.698 1.00 43.09 404 PRO A O 1
ATOM 3187 N N . GLN A 1 405 ? -20.909 -18.531 61.113 1.00 44.09 405 GLN A N 1
ATOM 3188 C CA . GLN A 1 405 ? -19.922 -18.468 62.189 1.00 44.09 405 GLN A CA 1
ATOM 3189 C C . GLN A 1 405 ? -20.265 -19.417 63.344 1.00 44.09 405 GLN A C 1
ATOM 3191 O O . GLN A 1 405 ? -21.438 -19.601 63.680 1.00 44.09 405 GLN A O 1
ATOM 3196 N N . PRO A 1 406 ? -19.234 -19.834 64.097 1.00 42.25 406 PRO A N 1
ATOM 3197 C CA . PRO A 1 406 ? -19.360 -19.729 65.539 1.00 42.25 406 PRO A CA 1
ATOM 3198 C C . PRO A 1 406 ? -18.194 -18.975 66.188 1.00 42.25 406 PRO A C 1
ATOM 3200 O O . PRO A 1 406 ? -17.022 -19.082 65.836 1.00 42.25 406 PRO A O 1
ATOM 3203 N N . ASN A 1 407 ? -18.593 -18.207 67.192 1.00 40.56 407 ASN A N 1
ATOM 3204 C CA . ASN A 1 407 ? -17.793 -17.394 68.091 1.00 40.56 407 ASN A CA 1
ATOM 3205 C C . ASN A 1 407 ? -16.731 -18.183 68.890 1.00 40.56 407 ASN A C 1
ATOM 3207 O O . ASN A 1 407 ? -17.014 -19.258 69.415 1.00 40.56 407 ASN A O 1
ATOM 3211 N N . ARG A 1 408 ? -15.629 -17.470 69.180 1.00 36.03 408 ARG A N 1
ATOM 3212 C CA . ARG A 1 408 ? -14.983 -17.263 70.502 1.00 36.03 408 ARG A CA 1
ATOM 3213 C C . ARG A 1 408 ? -13.547 -17.792 70.700 1.00 36.03 408 ARG A C 1
ATOM 3215 O O . ARG A 1 408 ? -13.309 -18.979 70.844 1.00 36.03 408 ARG A O 1
ATOM 3222 N N . ALA A 1 409 ? -12.663 -16.804 70.890 1.00 42.12 409 ALA A N 1
ATOM 3223 C CA . ALA A 1 409 ? -11.516 -16.724 71.805 1.00 42.12 409 ALA A CA 1
ATOM 3224 C C . ALA A 1 409 ? -10.441 -17.825 71.781 1.00 42.12 409 ALA A C 1
ATOM 3226 O O . ALA A 1 409 ? -10.673 -18.933 72.245 1.00 42.12 409 ALA A O 1
ATOM 3227 N N . SER A 1 410 ? -9.208 -17.429 71.438 1.00 38.00 410 SER A N 1
ATOM 3228 C CA . SER A 1 410 ? -7.966 -17.786 72.152 1.00 38.00 410 SER A CA 1
ATOM 3229 C C . SER A 1 410 ? -6.784 -16.988 71.591 1.00 38.00 410 SER A C 1
ATOM 3231 O O . SER A 1 410 ? -6.482 -17.055 70.405 1.00 38.00 410 SER A O 1
ATOM 3233 N N . GLN A 1 411 ? -6.124 -16.220 72.457 1.00 46.06 411 GLN A N 1
ATOM 3234 C CA . GLN A 1 411 ? -4.843 -15.558 72.204 1.00 46.06 411 GLN A CA 1
ATOM 3235 C C . GLN A 1 411 ? -3.740 -16.594 71.943 1.00 46.06 411 GLN A C 1
ATOM 3237 O O . GLN A 1 411 ? -3.603 -17.541 72.713 1.00 46.06 411 GLN A O 1
ATOM 3242 N N . ALA A 1 412 ? -2.890 -16.366 70.939 1.00 37.94 412 ALA A N 1
ATOM 3243 C CA . ALA A 1 412 ? -1.575 -16.998 70.866 1.00 37.94 412 ALA A CA 1
ATOM 3244 C C . ALA A 1 412 ? -0.566 -16.060 70.188 1.00 37.94 412 ALA A C 1
ATOM 3246 O O . ALA A 1 412 ? -0.724 -15.648 69.042 1.00 37.94 412 ALA A O 1
ATOM 3247 N N . GLN A 1 413 ? 0.461 -15.703 70.957 1.00 45.28 413 GLN A N 1
ATOM 3248 C CA . GLN A 1 413 ? 1.619 -14.907 70.570 1.00 45.28 413 GLN A CA 1
ATOM 3249 C C . GLN A 1 413 ? 2.405 -15.581 69.437 1.00 45.28 413 GLN A C 1
ATOM 3251 O O . GLN A 1 413 ? 2.795 -16.741 69.569 1.00 45.28 413 GLN A O 1
ATOM 3256 N N . ILE A 1 414 ? 2.752 -14.830 68.390 1.00 39.47 414 ILE A N 1
ATOM 3257 C CA . ILE A 1 414 ? 3.772 -15.246 67.421 1.00 39.47 414 ILE A CA 1
ATOM 3258 C C . ILE A 1 414 ? 5.053 -14.464 67.710 1.00 39.47 414 ILE A C 1
ATOM 3260 O O . ILE A 1 414 ? 5.132 -13.247 67.545 1.00 39.47 414 ILE A O 1
ATOM 3264 N N . LYS A 1 415 ? 6.051 -15.204 68.201 1.00 39.34 415 LYS A N 1
ATOM 3265 C CA . LYS A 1 415 ? 7.433 -14.769 68.408 1.00 39.34 415 LYS A CA 1
ATOM 3266 C C . LYS A 1 415 ? 8.086 -14.464 67.063 1.00 39.34 415 LYS A C 1
ATOM 3268 O O . LYS A 1 415 ? 8.074 -15.296 66.161 1.00 39.34 415 LYS A O 1
ATOM 3273 N N . MET A 1 416 ? 8.734 -13.309 66.980 1.00 36.91 416 MET A N 1
ATOM 3274 C CA . MET A 1 416 ? 9.700 -13.012 65.929 1.00 36.91 416 MET A CA 1
ATOM 3275 C C . MET A 1 416 ? 10.991 -13.788 66.191 1.00 36.91 416 MET A C 1
ATOM 3277 O O . MET A 1 416 ? 11.613 -13.624 67.240 1.00 36.91 416 MET A O 1
ATOM 3281 N N . SER A 1 417 ? 11.402 -14.621 65.236 1.00 39.47 417 SER A N 1
ATOM 3282 C CA . SER A 1 417 ? 12.732 -15.227 65.210 1.00 39.47 417 SER A CA 1
ATOM 3283 C C . SER A 1 417 ? 13.469 -14.797 63.949 1.00 39.47 417 SER A C 1
ATOM 3285 O O . SER A 1 417 ? 13.168 -15.224 62.837 1.00 39.47 417 SER A O 1
ATOM 3287 N N . SER A 1 418 ? 14.457 -13.944 64.177 1.00 38.81 418 SER A N 1
ATOM 3288 C CA . SER A 1 418 ? 15.581 -13.621 63.312 1.00 38.81 418 SER A CA 1
ATOM 3289 C C . SER A 1 418 ? 16.337 -14.866 62.835 1.00 38.81 418 SER A C 1
ATOM 3291 O O . SER A 1 418 ? 16.681 -15.724 63.652 1.00 38.81 418 SER A O 1
ATOM 3293 N N . SER A 1 419 ? 16.737 -14.905 61.563 1.00 40.41 419 SER A N 1
ATOM 3294 C CA . SER A 1 419 ? 17.968 -15.597 61.173 1.00 40.41 419 SER A CA 1
ATOM 3295 C C . SER A 1 419 ? 18.646 -14.970 59.962 1.00 40.41 419 SER A C 1
ATOM 3297 O O . SER A 1 419 ? 18.024 -14.552 58.993 1.00 40.41 419 SER A O 1
ATOM 3299 N N . SER A 1 420 ? 19.959 -14.874 60.126 1.00 38.34 420 SER A N 1
ATOM 3300 C CA . SER A 1 420 ? 20.949 -14.128 59.366 1.00 38.34 420 SER A CA 1
ATOM 3301 C C . SER A 1 420 ? 21.482 -14.860 58.128 1.00 38.34 420 SER A C 1
ATOM 3303 O O . SER A 1 420 ? 21.525 -16.082 58.101 1.00 38.34 420 SER A O 1
ATOM 3305 N N . ARG A 1 421 ? 22.097 -14.051 57.246 1.00 40.06 421 ARG A N 1
ATOM 3306 C CA . ARG A 1 421 ? 23.318 -14.307 56.439 1.00 40.06 421 ARG A CA 1
ATOM 3307 C C . ARG A 1 421 ? 23.297 -15.369 55.333 1.00 40.06 421 ARG A C 1
ATOM 3309 O O . ARG A 1 421 ? 23.427 -16.544 55.628 1.00 40.06 421 ARG A O 1
ATOM 3316 N N . LEU A 1 422 ? 23.467 -14.891 54.094 1.00 41.59 422 LEU A N 1
ATOM 3317 C CA . LEU A 1 422 ? 24.361 -15.432 53.045 1.00 41.59 422 LEU A CA 1
ATOM 3318 C C . LEU A 1 422 ? 24.792 -14.232 52.162 1.00 41.59 422 LEU A C 1
ATOM 3320 O O . LEU A 1 422 ? 23.958 -13.632 51.499 1.00 41.59 422 LEU A O 1
ATOM 3324 N N . GLN A 1 423 ? 25.936 -13.578 52.395 1.00 43.25 423 GLN A N 1
ATOM 3325 C CA . GLN A 1 423 ? 27.265 -13.820 51.798 1.00 43.25 423 GLN A CA 1
ATOM 3326 C C . GLN A 1 423 ? 27.271 -14.097 50.280 1.00 43.25 423 GLN A C 1
ATOM 3328 O O . GLN A 1 423 ? 26.934 -15.184 49.827 1.00 43.25 423 GLN A O 1
ATOM 3333 N N . ALA A 1 424 ? 27.712 -13.090 49.520 1.00 42.44 424 ALA A N 1
ATOM 3334 C CA . ALA A 1 424 ? 28.063 -13.158 48.104 1.00 42.44 424 ALA A CA 1
ATOM 3335 C C . ALA A 1 424 ? 29.535 -13.571 47.920 1.00 42.44 424 ALA A C 1
ATOM 3337 O O . ALA A 1 424 ? 30.363 -13.183 48.753 1.00 42.44 424 ALA A O 1
ATOM 3338 N N . PRO A 1 425 ? 29.900 -14.225 46.804 1.00 55.38 425 PRO A N 1
ATOM 3339 C CA . PRO A 1 425 ? 31.268 -14.228 46.321 1.00 55.38 425 PRO A CA 1
ATOM 3340 C C . PRO A 1 425 ? 31.429 -13.373 45.056 1.00 55.38 425 PRO A C 1
ATOM 3342 O O . PRO A 1 425 ? 30.649 -13.428 44.108 1.00 55.38 425 PRO A O 1
ATOM 3345 N N . LEU A 1 426 ? 32.495 -12.584 45.099 1.00 40.16 426 LEU A N 1
ATOM 3346 C CA . LEU A 1 426 ? 33.208 -11.982 43.983 1.00 40.16 426 LEU A CA 1
ATOM 3347 C C . LEU A 1 426 ? 34.025 -13.067 43.262 1.00 40.16 426 LEU A C 1
ATOM 3349 O O . LEU A 1 426 ? 34.842 -13.717 43.915 1.00 40.16 426 LEU A O 1
ATOM 3353 N N . ALA A 1 427 ? 33.853 -13.190 41.947 1.00 47.28 427 ALA A N 1
ATOM 3354 C CA . ALA A 1 427 ? 34.903 -13.482 40.965 1.00 47.28 427 ALA A CA 1
ATOM 3355 C C . ALA A 1 427 ? 34.398 -13.067 39.578 1.00 47.28 427 ALA A C 1
ATOM 3357 O O . ALA A 1 427 ? 33.308 -13.551 39.196 1.00 47.28 427 ALA A O 1
#

pLDDT: mean 75.74, std 21.99, range [29.23, 97.12]